Protein AF-A0A1F5H087-F1 (afdb_monomer_lite)

Organism: NCBI:txid1797720

Structure (mmCIF, N/CA/C/O backbone):
data_AF-A0A1F5H087-F1
#
_entry.id   AF-A0A1F5H087-F1
#
loop_
_atom_site.group_PDB
_atom_site.id
_atom_site.type_symbol
_atom_site.label_atom_id
_atom_site.label_alt_id
_atom_site.label_comp_id
_atom_site.label_asym_id
_atom_site.label_entity_id
_atom_site.label_seq_id
_atom_site.pdbx_PDB_ins_code
_atom_site.Cartn_x
_atom_site.Cartn_y
_atom_site.Cartn_z
_atom_site.occupancy
_atom_site.B_iso_or_equiv
_atom_site.auth_seq_id
_atom_site.auth_comp_id
_atom_site.auth_asym_id
_atom_site.auth_atom_id
_atom_site.pdbx_PDB_model_num
ATOM 1 N N . MET A 1 1 ? -16.579 41.157 29.852 1.00 35.94 1 MET A N 1
ATOM 2 C CA . MET A 1 1 ? -15.723 40.798 28.707 1.00 35.94 1 MET A CA 1
ATOM 3 C C . MET A 1 1 ? -14.687 39.829 29.229 1.00 35.94 1 MET A C 1
ATOM 5 O O . MET A 1 1 ? -13.812 40.240 29.977 1.00 35.94 1 MET A O 1
ATOM 9 N N . VAL A 1 2 ? -14.902 38.542 28.972 1.00 26.30 2 VAL A N 1
ATOM 10 C CA . VAL A 1 2 ? -13.948 37.476 29.299 1.00 26.30 2 VAL A CA 1
ATOM 11 C C . VAL A 1 2 ? -12.951 37.441 28.140 1.00 26.30 2 VAL A C 1
ATOM 13 O O . VAL A 1 2 ? -13.412 37.481 26.999 1.00 26.30 2 VAL A O 1
ATOM 16 N N . PRO A 1 3 ? -11.631 37.456 28.382 1.00 28.30 3 PRO A N 1
ATOM 17 C CA . PRO A 1 3 ? -10.673 37.369 27.294 1.00 28.30 3 PRO A CA 1
ATOM 18 C C . PRO A 1 3 ? -10.743 35.967 26.689 1.00 28.30 3 PRO A C 1
ATOM 20 O O . PRO A 1 3 ? -10.666 34.978 27.419 1.00 28.30 3 PRO A O 1
ATOM 23 N N . GLU A 1 4 ? -10.908 35.902 25.368 1.00 28.00 4 GLU A N 1
ATOM 24 C CA . GLU A 1 4 ? -10.703 34.685 24.586 1.00 28.00 4 GLU A CA 1
ATOM 25 C C . GLU A 1 4 ? -9.292 34.165 24.859 1.00 28.00 4 GLU A C 1
ATOM 27 O O . GLU A 1 4 ? -8.291 34.820 24.558 1.00 28.00 4 GLU A O 1
ATOM 32 N N . VAL A 1 5 ? -9.225 32.981 25.464 1.00 28.44 5 VAL A N 1
ATOM 33 C CA . VAL A 1 5 ? -8.019 32.164 25.459 1.00 28.44 5 VAL A CA 1
ATOM 34 C C . VAL A 1 5 ? -7.919 31.613 24.044 1.00 28.44 5 VAL A C 1
ATOM 36 O O . VAL A 1 5 ? -8.600 30.659 23.685 1.00 28.44 5 VAL A O 1
ATOM 39 N N . VAL A 1 6 ? -7.130 32.288 23.214 1.00 32.72 6 VAL A N 1
ATOM 40 C CA . VAL A 1 6 ? -6.650 31.720 21.959 1.00 32.72 6 VAL A CA 1
ATOM 41 C C . VAL A 1 6 ? -5.662 30.634 22.360 1.00 32.72 6 VAL A C 1
ATOM 43 O O . VAL A 1 6 ? -4.565 30.947 22.829 1.00 32.72 6 VAL A O 1
ATOM 46 N N . ASP A 1 7 ? -6.078 29.374 22.246 1.00 29.20 7 ASP A N 1
ATOM 47 C CA . ASP A 1 7 ? -5.160 28.250 22.391 1.00 29.20 7 ASP A CA 1
ATOM 48 C C . ASP A 1 7 ? -3.995 28.447 21.411 1.00 29.20 7 ASP A C 1
ATOM 50 O O . ASP A 1 7 ? -4.217 28.762 20.234 1.00 29.20 7 ASP A O 1
ATOM 54 N N . PRO A 1 8 ? -2.738 28.322 21.868 1.00 32.97 8 PRO A N 1
ATOM 55 C CA . PRO A 1 8 ? -1.607 28.406 20.971 1.00 32.97 8 PRO A CA 1
ATOM 56 C C . PRO A 1 8 ? -1.729 27.266 19.963 1.00 32.97 8 PRO A C 1
ATOM 58 O O . PRO A 1 8 ? -1.779 26.098 20.341 1.00 32.97 8 PRO A O 1
ATOM 61 N N . VAL A 1 9 ? -1.766 27.617 18.676 1.00 35.66 9 VAL A N 1
ATOM 62 C CA . VAL A 1 9 ? -1.575 26.675 17.573 1.00 35.66 9 VAL A CA 1
ATOM 63 C C . VAL A 1 9 ? -0.254 25.959 17.838 1.00 35.66 9 VAL A C 1
ATOM 65 O O . VAL A 1 9 ? 0.823 26.526 17.640 1.00 35.66 9 VAL A O 1
ATOM 68 N N . ILE A 1 10 ? -0.338 24.733 18.351 1.00 35.44 10 ILE A N 1
ATOM 69 C CA . ILE A 1 10 ? 0.794 23.823 18.434 1.00 35.44 10 ILE A CA 1
ATOM 70 C C . ILE A 1 10 ? 1.210 23.607 16.981 1.00 35.44 10 ILE A C 1
ATOM 72 O O . ILE A 1 10 ? 0.486 22.981 16.210 1.00 35.44 10 ILE A O 1
ATOM 76 N N . GLN A 1 11 ? 2.340 24.190 16.575 1.00 39.44 11 GLN A N 1
ATOM 77 C CA . GLN A 1 11 ? 3.003 23.786 15.341 1.00 39.44 11 GLN A CA 1
ATOM 78 C C . GLN A 1 11 ? 3.304 22.297 15.499 1.00 39.44 11 GLN A C 1
ATOM 80 O O . GLN A 1 11 ? 4.134 21.934 16.332 1.00 39.44 11 GLN A O 1
ATOM 85 N N . SER A 1 12 ? 2.561 21.446 14.787 1.00 45.16 12 SER A N 1
ATOM 86 C CA . SER A 1 12 ? 2.699 20.000 14.919 1.00 45.16 12 SER A CA 1
ATOM 87 C C . SER A 1 12 ? 4.139 19.594 14.603 1.00 45.16 12 SER A C 1
ATOM 89 O O . SER A 1 12 ? 4.769 20.126 13.688 1.00 45.16 12 SER A O 1
ATOM 91 N N . GLU A 1 13 ? 4.689 18.657 15.375 1.00 52.94 13 GLU A N 1
ATOM 92 C CA . GLU A 1 13 ? 6.013 18.077 15.113 1.00 52.94 13 GLU A CA 1
ATOM 93 C C . GLU A 1 13 ? 6.001 17.107 13.911 1.00 52.94 13 GLU A C 1
ATOM 95 O O . GLU A 1 13 ? 7.051 16.576 13.539 1.00 52.94 13 GLU A O 1
ATOM 100 N N . SER A 1 14 ? 4.842 16.944 13.250 1.00 53.81 14 SER A N 1
ATOM 101 C CA . SER A 1 14 ? 4.629 16.130 12.041 1.00 53.81 14 SER A CA 1
ATOM 102 C C . SER A 1 14 ? 5.717 16.300 10.965 1.00 53.81 14 SER A C 1
ATOM 104 O O . SER A 1 14 ? 6.211 15.278 10.480 1.00 53.81 14 SER A O 1
ATOM 106 N N . PRO A 1 15 ? 6.225 17.522 10.669 1.00 59.12 15 PRO A N 1
ATOM 107 C CA . PRO A 1 15 ? 7.254 17.707 9.648 1.00 59.12 15 PRO A CA 1
ATOM 108 C C . PRO A 1 15 ? 8.552 16.935 9.889 1.00 59.12 15 PRO A C 1
ATOM 110 O O . PRO A 1 15 ? 9.332 16.680 8.969 1.00 59.12 15 PRO A O 1
ATOM 113 N N . LYS A 1 16 ? 8.841 16.589 11.148 1.00 77.44 16 LYS A N 1
ATOM 114 C CA . LYS A 1 16 ? 10.058 15.855 11.498 1.00 77.44 16 LYS A CA 1
ATOM 115 C C . LYS A 1 16 ? 9.868 14.355 11.339 1.00 77.44 16 LYS A C 1
ATOM 117 O O . LYS A 1 16 ? 10.776 13.701 10.830 1.00 77.44 16 LYS A O 1
ATOM 122 N N . ILE A 1 17 ? 8.708 13.817 11.720 1.00 80.94 17 ILE A N 1
ATOM 123 C CA . ILE A 1 17 ? 8.505 12.367 11.751 1.00 80.94 17 ILE A CA 1
ATOM 124 C C . ILE A 1 17 ? 8.370 11.761 10.354 1.00 80.94 17 ILE A C 1
ATOM 126 O O . ILE A 1 17 ? 8.948 10.708 10.097 1.00 80.94 17 ILE A O 1
ATOM 130 N N . VAL A 1 18 ? 7.706 12.443 9.413 1.00 83.69 18 VAL A N 1
ATOM 131 C CA . VAL A 1 18 ? 7.618 11.973 8.018 1.00 83.69 18 VAL A CA 1
ATOM 132 C C . VAL A 1 18 ? 8.997 11.957 7.377 1.00 83.69 18 VAL A C 1
ATOM 134 O O . VAL A 1 18 ? 9.379 10.962 6.764 1.00 83.69 18 VAL A O 1
ATOM 137 N N . GLN A 1 19 ? 9.784 13.022 7.551 1.00 86.00 19 GLN A N 1
ATOM 138 C CA . GLN A 1 19 ? 11.149 13.075 7.026 1.00 86.00 19 GLN A CA 1
ATOM 139 C C . GLN A 1 19 ? 12.053 12.025 7.679 1.00 86.00 19 GLN A C 1
ATOM 141 O O . GLN A 1 19 ? 12.875 11.415 6.992 1.00 86.00 19 GLN A O 1
ATOM 146 N N . GLU A 1 20 ? 11.895 11.775 8.979 1.00 87.50 20 GLU A N 1
ATOM 147 C CA . GLU A 1 20 ? 12.627 10.727 9.686 1.00 87.50 20 GLU A CA 1
ATOM 148 C C . GLU A 1 20 ? 12.242 9.328 9.194 1.00 87.50 20 GLU A C 1
ATOM 150 O O . GLU A 1 20 ? 13.120 8.504 8.950 1.00 87.50 20 GLU A O 1
ATOM 155 N N . ILE A 1 21 ? 10.956 9.047 8.987 1.00 87.94 21 ILE A N 1
ATOM 156 C CA . ILE A 1 21 ? 10.502 7.779 8.411 1.00 87.94 21 ILE A CA 1
ATOM 157 C C . ILE A 1 21 ? 11.042 7.643 6.986 1.00 87.94 21 ILE A C 1
ATOM 159 O O . ILE A 1 21 ? 11.666 6.632 6.664 1.00 87.94 21 ILE A O 1
ATOM 163 N N . TYR A 1 22 ? 10.869 8.674 6.154 1.00 86.06 22 TYR A N 1
ATOM 164 C CA . TYR A 1 22 ? 11.223 8.678 4.734 1.00 86.06 22 TYR A CA 1
ATOM 165 C C . TYR A 1 22 ? 12.736 8.591 4.479 1.00 86.06 22 TYR A C 1
ATOM 167 O O . TYR A 1 22 ? 13.156 7.948 3.519 1.00 86.06 22 TYR A O 1
ATOM 175 N N . ARG A 1 23 ? 13.576 9.211 5.322 1.00 85.19 23 ARG A N 1
ATOM 176 C CA . ARG A 1 23 ? 15.039 9.295 5.111 1.00 85.19 23 ARG A CA 1
ATOM 177 C C . ARG A 1 23 ? 15.873 8.557 6.148 1.00 85.19 23 ARG A C 1
ATOM 179 O O . ARG A 1 23 ? 17.035 8.263 5.883 1.00 85.19 23 ARG A O 1
ATOM 186 N N . GLY A 1 24 ? 15.318 8.286 7.321 1.00 84.88 24 GLY A N 1
ATOM 187 C CA . GLY A 1 24 ? 16.049 7.712 8.441 1.00 84.88 24 GLY A CA 1
ATOM 188 C C . GLY A 1 24 ? 16.495 6.277 8.184 1.00 84.88 24 GLY A C 1
ATOM 189 O O . GLY A 1 24 ? 15.897 5.533 7.401 1.00 84.88 24 GLY A O 1
ATOM 190 N N . SER A 1 25 ? 17.565 5.897 8.871 1.00 86.81 25 SER A N 1
ATOM 191 C CA . SER A 1 25 ? 18.042 4.522 8.981 1.00 86.81 25 SER A CA 1
ATOM 192 C C . SER A 1 25 ? 17.688 3.957 10.353 1.00 86.81 25 SER A C 1
ATOM 194 O O . SER A 1 25 ? 17.514 4.711 11.309 1.00 86.81 25 SER A O 1
ATOM 196 N N . LEU A 1 26 ? 17.636 2.631 10.461 1.00 89.50 26 LEU A N 1
ATOM 197 C CA . LEU A 1 26 ? 17.569 1.965 11.758 1.00 89.50 26 LEU A CA 1
ATOM 198 C C . LEU A 1 26 ? 18.881 2.166 12.519 1.00 89.50 26 LEU A C 1
ATOM 200 O O . LEU A 1 26 ? 19.968 2.030 11.954 1.00 89.50 26 LEU A O 1
ATOM 204 N N . SER A 1 27 ? 18.771 2.432 13.810 1.00 92.00 27 SER A N 1
ATOM 205 C CA . SER A 1 27 ? 19.840 2.235 14.780 1.00 92.00 27 SER A CA 1
ATOM 206 C C . SER A 1 27 ? 20.126 0.742 14.988 1.00 92.00 27 SER A C 1
ATOM 208 O O . SER A 1 27 ? 19.384 -0.146 14.548 1.00 92.00 27 SER A O 1
ATOM 210 N N . GLU A 1 28 ? 21.227 0.446 15.674 1.00 92.56 28 GLU A N 1
ATOM 211 C CA . GLU A 1 28 ? 21.622 -0.927 15.998 1.00 92.56 28 GLU A CA 1
ATOM 212 C C . GLU A 1 28 ? 20.599 -1.620 16.912 1.00 92.56 28 GLU A C 1
ATOM 214 O O . GLU A 1 28 ? 20.210 -2.758 16.653 1.00 92.56 28 GLU A O 1
ATOM 219 N N . SER A 1 29 ? 20.088 -0.917 17.929 1.00 94.12 29 SER A N 1
ATOM 220 C CA . SER A 1 29 ? 19.074 -1.455 18.843 1.00 94.12 29 SER A CA 1
ATOM 221 C C . SER A 1 29 ? 17.736 -1.711 18.145 1.00 94.12 29 SER A C 1
ATOM 223 O O . SER A 1 29 ? 17.105 -2.740 18.385 1.00 94.12 29 SER A O 1
ATOM 225 N N . GLU A 1 30 ? 17.316 -0.822 17.239 1.00 94.00 30 GLU A N 1
ATOM 226 C CA . GLU A 1 30 ? 16.133 -1.040 16.398 1.00 94.00 30 GLU A CA 1
ATOM 227 C C . GLU A 1 30 ? 16.318 -2.259 15.488 1.00 94.00 30 GLU A C 1
ATOM 229 O O . GLU A 1 30 ? 15.430 -3.107 15.405 1.00 94.00 30 GLU A O 1
ATOM 234 N N . SER A 1 31 ? 17.489 -2.394 14.859 1.00 92.94 31 SER A N 1
ATOM 235 C CA . SER A 1 31 ? 17.812 -3.540 14.001 1.00 92.94 31 SER A CA 1
ATOM 236 C C . SER A 1 31 ? 17.766 -4.860 14.775 1.00 92.94 31 SER A C 1
ATOM 238 O O . SER A 1 31 ? 17.198 -5.841 14.295 1.00 92.94 31 SER A O 1
ATOM 240 N N . GLN A 1 32 ? 18.302 -4.881 15.997 1.00 94.69 32 GLN A N 1
ATOM 241 C CA . GLN A 1 32 ? 18.272 -6.055 16.868 1.00 94.69 32 GLN A CA 1
ATOM 242 C C . GLN A 1 32 ? 16.837 -6.443 17.256 1.00 94.69 32 GLN A C 1
ATOM 244 O O . GLN A 1 32 ? 16.460 -7.610 17.146 1.00 94.69 32 GLN A O 1
ATOM 249 N N . ARG A 1 33 ? 15.996 -5.466 17.613 1.00 94.75 33 ARG A N 1
ATOM 250 C CA . ARG A 1 33 ? 14.578 -5.705 17.924 1.00 94.75 33 ARG A CA 1
ATOM 251 C C . ARG A 1 33 ? 13.809 -6.287 16.734 1.00 94.75 33 ARG A C 1
ATOM 253 O O . ARG A 1 33 ? 12.977 -7.176 16.904 1.00 94.75 33 ARG A O 1
ATOM 260 N N . ILE A 1 34 ? 14.083 -5.804 15.523 1.00 94.75 34 ILE A N 1
ATOM 261 C CA . ILE A 1 34 ? 13.494 -6.345 14.291 1.00 94.75 34 ILE A CA 1
ATOM 262 C C . ILE A 1 34 ? 13.908 -7.807 14.079 1.00 94.75 34 ILE A C 1
ATOM 264 O O . ILE A 1 34 ? 13.069 -8.635 13.722 1.00 94.75 34 ILE A O 1
ATOM 268 N N . LEU A 1 35 ? 15.178 -8.146 14.316 1.00 94.06 35 LEU A N 1
ATOM 269 C CA . LEU A 1 35 ? 15.662 -9.527 14.219 1.00 94.06 35 LEU A CA 1
ATOM 270 C C . LEU A 1 35 ? 14.991 -10.446 15.248 1.00 94.06 35 LEU A C 1
ATOM 272 O O . LEU A 1 35 ? 14.616 -11.569 14.914 1.00 94.06 35 LEU A O 1
ATOM 276 N N . GLU A 1 36 ? 14.780 -9.970 16.473 1.00 95.38 36 GLU A N 1
ATOM 277 C CA . GLU A 1 36 ? 14.057 -10.714 17.510 1.00 95.38 36 GLU A CA 1
ATOM 278 C C . GLU A 1 36 ? 12.609 -11.003 17.103 1.00 95.38 36 GLU A C 1
ATOM 280 O O . GLU A 1 36 ? 12.159 -12.144 17.213 1.00 95.38 36 GLU A O 1
ATOM 285 N N . LEU A 1 37 ? 11.902 -10.010 16.550 1.00 95.88 37 LEU A N 1
ATOM 286 C CA . LEU A 1 37 ? 10.549 -10.206 16.023 1.00 95.88 37 LEU A CA 1
ATOM 287 C C . LEU A 1 37 ? 10.533 -11.205 14.859 1.00 95.88 37 LEU A C 1
ATOM 289 O O . LEU A 1 37 ? 9.688 -12.098 14.837 1.00 95.88 37 LEU A O 1
ATOM 293 N N . ARG A 1 38 ? 11.488 -11.112 13.924 1.00 94.62 38 ARG A N 1
ATOM 294 C CA . ARG A 1 38 ? 11.628 -12.075 12.815 1.00 94.62 38 ARG A CA 1
ATOM 295 C C . ARG A 1 38 ? 11.791 -13.504 13.327 1.00 94.62 38 ARG A C 1
ATOM 297 O O . ARG A 1 38 ? 11.092 -14.401 12.863 1.00 94.62 38 ARG A O 1
ATOM 304 N N . ASN A 1 39 ? 12.664 -13.707 14.312 1.00 94.31 39 ASN A N 1
ATOM 305 C CA . ASN A 1 39 ? 12.892 -15.019 14.917 1.00 94.31 39 ASN A CA 1
ATOM 306 C C . ASN A 1 39 ? 11.642 -15.537 15.642 1.00 94.31 39 ASN A C 1
ATOM 308 O O . ASN A 1 39 ? 11.282 -16.705 15.488 1.00 94.31 39 ASN A O 1
ATOM 312 N N . TYR A 1 40 ? 10.948 -14.667 16.380 1.00 95.88 40 TYR A N 1
ATOM 313 C CA . TYR A 1 40 ? 9.697 -15.010 17.052 1.00 95.88 40 TYR A CA 1
ATOM 314 C C . TYR A 1 40 ? 8.623 -15.470 16.055 1.00 95.88 40 TYR A C 1
ATOM 316 O O . TYR A 1 40 ? 8.075 -16.561 16.217 1.00 95.88 40 TYR A O 1
ATOM 324 N N . TYR A 1 41 ? 8.366 -14.704 14.989 1.00 94.69 41 TYR A N 1
ATOM 325 C CA . TYR A 1 41 ? 7.343 -15.048 13.991 1.00 94.69 41 TYR A CA 1
ATOM 326 C C . TYR A 1 41 ? 7.742 -16.194 13.052 1.00 94.69 41 TYR A C 1
ATOM 328 O O . TYR A 1 41 ? 6.865 -16.815 12.460 1.00 94.69 41 TYR A O 1
ATOM 336 N N . ALA A 1 42 ? 9.030 -16.516 12.918 1.00 90.25 42 ALA A N 1
ATOM 337 C CA . ALA A 1 42 ? 9.464 -17.738 12.238 1.00 90.25 42 ALA A CA 1
ATOM 338 C C . ALA A 1 42 ? 9.215 -19.002 13.093 1.00 90.25 42 ALA A C 1
ATOM 340 O O . ALA A 1 42 ? 8.961 -20.088 12.553 1.00 90.25 42 ALA A O 1
ATOM 341 N N . GLY A 1 43 ? 9.285 -18.853 14.420 1.00 90.69 43 GLY A N 1
ATOM 342 C CA . GLY A 1 43 ? 9.125 -19.912 15.413 1.00 90.69 43 GLY A CA 1
ATOM 343 C C . GLY A 1 43 ? 7.724 -19.976 16.026 1.00 90.69 43 GLY A C 1
ATOM 344 O O . GLY A 1 43 ? 6.731 -20.204 15.335 1.00 90.69 43 GLY A O 1
ATOM 345 N N . GLU A 1 44 ? 7.655 -19.837 17.352 1.00 92.38 44 GLU A N 1
ATOM 346 C CA . GLU A 1 44 ? 6.419 -19.998 18.133 1.00 92.38 44 GLU A CA 1
ATOM 347 C C . GLU A 1 44 ? 5.349 -18.940 17.819 1.00 92.38 44 GLU A C 1
ATOM 349 O O . GLU A 1 44 ? 4.151 -19.234 17.883 1.00 92.38 44 GLU A O 1
ATOM 354 N N . GLY A 1 45 ? 5.771 -17.734 17.427 1.00 93.69 45 GLY A N 1
ATOM 355 C CA . GLY A 1 45 ? 4.885 -16.613 17.145 1.00 93.69 45 GLY A CA 1
ATOM 356 C C . GLY A 1 45 ? 3.896 -16.908 16.025 1.00 93.69 45 GLY A C 1
ATOM 357 O O . GLY A 1 45 ? 2.742 -16.513 16.129 1.00 93.69 45 GLY A O 1
ATOM 358 N N . ASP A 1 46 ? 4.301 -17.683 15.018 1.00 92.75 46 ASP A N 1
ATOM 359 C CA . ASP A 1 46 ? 3.454 -18.113 13.897 1.00 92.75 46 ASP A CA 1
ATOM 360 C C . ASP A 1 46 ? 2.144 -18.778 14.372 1.00 92.75 46 ASP A C 1
ATOM 362 O O . ASP A 1 46 ? 1.047 -18.442 13.923 1.00 92.75 46 ASP A O 1
ATOM 366 N N . ILE A 1 47 ? 2.245 -19.690 15.349 1.00 93.31 47 ILE A N 1
ATOM 367 C CA . ILE A 1 47 ? 1.096 -20.424 15.904 1.00 93.31 47 ILE A CA 1
ATOM 368 C C . ILE A 1 47 ? 0.310 -19.554 16.887 1.00 93.31 47 ILE A C 1
ATOM 370 O O . ILE A 1 47 ? -0.923 -19.616 16.913 1.00 93.31 47 ILE A O 1
ATOM 374 N N . VAL A 1 48 ? 1.007 -18.765 17.712 1.00 95.75 48 VAL A N 1
ATOM 375 C CA . VAL A 1 48 ? 0.373 -17.865 18.687 1.00 95.75 48 VAL A CA 1
ATOM 376 C C . VAL A 1 48 ? -0.522 -16.859 17.969 1.00 95.75 48 VAL A C 1
ATOM 378 O O . VAL A 1 48 ? -1.690 -16.726 18.334 1.00 95.75 48 VAL A O 1
ATOM 381 N N . VAL A 1 49 ? -0.002 -16.222 16.918 1.00 96.56 49 VAL A N 1
ATOM 382 C CA . VAL A 1 49 ? -0.745 -15.268 16.090 1.00 96.56 49 VAL A CA 1
ATOM 383 C C . VAL A 1 49 ? -1.931 -15.943 15.419 1.00 96.56 49 VAL A C 1
ATOM 385 O O . VAL A 1 49 ? -3.048 -15.447 15.536 1.00 96.56 49 VAL A O 1
ATOM 388 N N . TYR A 1 50 ? -1.733 -17.110 14.800 1.00 95.44 50 TYR A N 1
ATOM 389 C CA . TYR A 1 50 ? -2.831 -17.834 14.161 1.00 95.44 50 TYR A CA 1
ATOM 390 C C . TYR A 1 50 ? -3.983 -18.074 15.147 1.00 95.44 50 TYR A C 1
ATOM 392 O O . TYR A 1 50 ? -5.138 -17.775 14.848 1.00 95.44 50 TYR A O 1
ATOM 400 N N . ASN A 1 51 ? -3.679 -18.593 16.341 1.00 96.00 51 ASN A N 1
ATOM 401 C CA . ASN A 1 51 ? -4.694 -18.896 17.350 1.00 96.00 51 ASN A CA 1
ATOM 402 C C . ASN A 1 51 ? -5.386 -17.624 17.869 1.00 96.00 51 ASN A C 1
ATOM 404 O O . ASN A 1 51 ? -6.598 -17.636 18.094 1.00 96.00 51 ASN A O 1
ATOM 408 N N . ASP A 1 52 ? -4.639 -16.534 18.044 1.00 96.75 52 ASP A N 1
ATOM 409 C CA . ASP A 1 52 ? -5.189 -15.242 18.452 1.00 96.75 52 ASP A CA 1
ATOM 410 C C . ASP A 1 52 ? -6.153 -14.671 17.403 1.00 96.75 52 ASP A C 1
ATOM 412 O O . ASP A 1 52 ? -7.256 -14.252 17.750 1.00 96.75 52 ASP A O 1
ATOM 416 N N . ILE A 1 53 ? -5.805 -14.755 16.118 1.00 96.44 53 ILE A N 1
ATOM 417 C CA . ILE A 1 53 ? -6.684 -14.352 15.015 1.00 96.44 53 ILE A CA 1
ATOM 418 C C . ILE A 1 53 ? -7.948 -15.211 14.967 1.00 96.44 53 ILE A C 1
ATOM 420 O O . ILE A 1 53 ? -9.043 -14.675 14.801 1.00 96.44 53 ILE A O 1
ATOM 424 N N . GLN A 1 54 ? -7.846 -16.530 15.166 1.00 96.00 54 GLN A N 1
ATOM 425 C CA . GLN A 1 54 ? -9.040 -17.383 15.232 1.00 96.00 54 GLN A CA 1
ATOM 426 C C . GLN A 1 54 ? -9.975 -16.968 16.375 1.00 96.00 54 GLN A C 1
ATOM 428 O O . GLN A 1 54 ? -11.188 -16.899 16.177 1.00 96.00 54 GLN A O 1
ATOM 433 N N . ARG A 1 55 ? -9.425 -16.638 17.549 1.00 96.94 55 ARG A N 1
ATOM 434 C CA . ARG A 1 55 ? -10.210 -16.119 18.678 1.00 96.94 55 ARG A CA 1
ATOM 435 C C . ARG A 1 55 ? -10.842 -14.769 18.347 1.00 96.94 55 ARG A C 1
ATOM 437 O O . ARG A 1 55 ? -12.033 -14.591 18.581 1.00 96.94 55 ARG A O 1
ATOM 444 N N . LEU A 1 56 ? -10.078 -13.846 17.765 1.00 96.94 56 LEU A N 1
ATOM 445 C CA . LEU A 1 56 ? -10.570 -12.521 17.389 1.00 96.94 56 LEU A CA 1
ATOM 446 C C . LEU A 1 56 ? -11.729 -12.612 16.389 1.00 96.94 56 LEU A C 1
ATOM 448 O O . LEU A 1 56 ? -12.726 -11.911 16.525 1.00 96.94 56 LEU A O 1
ATOM 452 N N . ARG A 1 57 ? -11.643 -13.532 15.423 1.00 95.69 57 ARG A N 1
ATOM 453 C CA . ARG A 1 57 ? -12.722 -13.807 14.466 1.00 95.69 57 ARG A CA 1
ATOM 454 C C . ARG A 1 57 ? -13.976 -14.373 15.127 1.00 95.69 57 ARG A C 1
ATOM 456 O O . ARG A 1 57 ? -15.074 -14.064 14.682 1.00 95.69 57 ARG A O 1
ATOM 463 N N . GLN A 1 58 ? -13.834 -15.193 16.165 1.00 95.75 58 GLN A N 1
ATOM 464 C CA . GLN A 1 58 ? -14.981 -15.716 16.914 1.00 95.75 58 GLN A CA 1
ATOM 465 C C . GLN A 1 58 ? -15.646 -14.637 17.776 1.00 95.75 58 GLN A C 1
ATOM 467 O O . GLN A 1 58 ? -16.867 -14.626 17.894 1.00 95.75 58 GLN A O 1
ATOM 472 N N . GLU A 1 59 ? -14.851 -13.744 18.370 1.00 96.50 59 GLU A N 1
ATOM 473 C CA . GLU A 1 59 ? -15.336 -12.693 19.270 1.00 96.50 59 GLU A CA 1
ATOM 474 C C . GLU A 1 59 ? -15.929 -11.496 18.513 1.00 96.50 59 GLU A C 1
ATOM 476 O O . GLU A 1 59 ? -17.025 -11.048 18.831 1.00 96.50 59 GLU A O 1
ATOM 481 N N . VAL A 1 60 ? -15.213 -10.988 17.507 1.00 97.31 60 VAL A N 1
ATOM 482 C CA . VAL A 1 60 ? -15.507 -9.713 16.822 1.00 97.31 60 VAL A CA 1
ATOM 483 C C . VAL A 1 60 ? -15.933 -9.930 15.366 1.00 97.31 60 VAL A C 1
ATOM 485 O O . VAL A 1 60 ? -16.575 -9.080 14.758 1.00 97.31 60 VAL A O 1
ATOM 488 N N . GLY A 1 61 ? -15.603 -11.086 14.785 1.00 94.06 61 GLY A N 1
ATOM 489 C CA . GLY A 1 61 ? -15.847 -11.390 13.373 1.00 94.06 61 GLY A CA 1
ATOM 490 C C . GLY A 1 61 ? -17.281 -11.786 13.017 1.00 94.06 61 GLY A C 1
ATOM 491 O O . GLY A 1 61 ? -17.530 -12.051 11.846 1.00 94.06 61 GLY A O 1
ATOM 492 N N . THR A 1 62 ? -18.232 -11.801 13.959 1.00 95.31 62 THR A N 1
ATOM 493 C CA . THR A 1 62 ? -19.687 -11.864 13.681 1.00 95.31 62 THR A CA 1
ATOM 494 C C . THR A 1 62 ? -20.299 -10.463 13.711 1.00 95.31 62 THR A C 1
ATOM 496 O O . THR A 1 62 ? -19.682 -9.543 14.250 1.00 95.31 62 THR A O 1
ATOM 499 N N . ILE A 1 63 ? -21.457 -10.239 13.078 1.00 96.00 63 ILE A N 1
ATOM 500 C CA . ILE A 1 63 ? -22.031 -8.884 13.017 1.00 96.00 63 ILE A CA 1
ATOM 501 C C . ILE A 1 63 ? -22.462 -8.411 14.413 1.00 96.00 63 ILE A C 1
ATOM 503 O O . ILE A 1 63 ? -22.270 -7.250 14.768 1.00 96.00 63 ILE A O 1
ATOM 507 N N . GLU A 1 64 ? -22.962 -9.323 15.248 1.00 96.44 64 GLU A N 1
ATOM 508 C CA . GLU A 1 64 ? -23.282 -9.058 16.650 1.00 96.44 64 GLU A CA 1
ATOM 509 C C . GLU A 1 64 ? -22.025 -8.778 17.475 1.00 96.44 64 GLU A C 1
ATOM 511 O O . GLU A 1 64 ? -22.019 -7.832 18.262 1.00 96.44 64 GLU A O 1
ATOM 516 N N . GLY A 1 65 ? -20.965 -9.573 17.286 1.00 97.75 65 GLY A N 1
ATOM 517 C CA . GLY A 1 65 ? -19.681 -9.374 17.957 1.00 97.75 65 GLY A CA 1
ATOM 518 C C . GLY A 1 65 ? -19.086 -8.010 17.622 1.00 97.75 65 GLY A C 1
ATOM 519 O O . GLY A 1 65 ? -18.754 -7.239 18.519 1.00 97.75 65 GLY A O 1
ATOM 520 N N . TRP A 1 66 ? -19.073 -7.663 16.334 1.00 98.00 66 TRP A N 1
ATOM 521 C CA . TRP A 1 66 ? -18.647 -6.357 15.844 1.00 98.00 66 TRP A CA 1
ATOM 522 C C . TRP A 1 66 ? -19.417 -5.209 16.507 1.00 98.00 66 TRP A C 1
ATOM 524 O O . TRP A 1 66 ? -18.803 -4.330 17.107 1.00 98.00 66 TRP A O 1
ATOM 534 N N . LYS A 1 67 ? -20.758 -5.249 16.483 1.00 97.12 67 LYS A N 1
ATOM 535 C CA . LYS A 1 67 ? -21.612 -4.217 17.100 1.00 97.12 67 LYS A CA 1
ATOM 536 C C . LYS A 1 67 ? -21.354 -4.068 18.605 1.00 97.12 67 LYS A C 1
ATOM 538 O O . LYS A 1 67 ? -21.260 -2.950 19.104 1.00 97.12 67 LYS A O 1
ATOM 543 N N . GLN A 1 68 ? -21.208 -5.180 19.331 1.00 97.75 68 GLN A N 1
ATOM 544 C CA . GLN A 1 68 ? -20.932 -5.162 20.774 1.00 97.75 68 GLN A CA 1
ATOM 545 C C . GLN A 1 68 ? -19.552 -4.586 21.105 1.00 97.75 68 GLN A C 1
ATOM 547 O O . GLN A 1 68 ? -19.410 -3.846 22.081 1.00 97.75 68 GLN A O 1
ATOM 552 N N . THR A 1 69 ? -18.532 -4.929 20.318 1.00 98.38 69 THR A N 1
ATOM 553 C CA . THR A 1 69 ? -17.183 -4.375 20.474 1.00 98.38 69 THR A CA 1
ATOM 554 C C . THR A 1 69 ? -17.164 -2.890 20.122 1.00 98.38 69 THR A C 1
ATOM 556 O O . THR A 1 69 ? -16.592 -2.109 20.881 1.00 98.38 69 THR A O 1
ATOM 559 N N . LYS A 1 70 ? -17.852 -2.484 19.046 1.00 97.44 70 LYS A N 1
ATOM 560 C CA . LYS A 1 70 ? -17.952 -1.085 18.608 1.00 97.44 70 LYS A CA 1
ATOM 561 C C . LYS A 1 70 ? -18.554 -0.179 19.678 1.00 97.44 70 LYS A C 1
ATOM 563 O O . LYS A 1 70 ? -18.021 0.895 19.934 1.00 97.44 70 LYS A O 1
ATOM 568 N N . GLU A 1 71 ? -19.605 -0.634 20.358 1.00 96.31 71 GLU A N 1
ATOM 569 C CA . GLU A 1 71 ? -20.237 0.131 21.440 1.00 96.31 71 GLU A CA 1
ATOM 570 C C . GLU A 1 71 ? -19.241 0.486 22.554 1.00 96.31 71 GLU A C 1
ATOM 572 O O . GLU A 1 71 ? -19.157 1.629 22.990 1.00 96.31 71 GLU A O 1
ATOM 577 N N . LYS A 1 72 ? -18.421 -0.483 22.976 1.00 98.00 72 LYS A N 1
ATOM 578 C CA . LYS A 1 72 ? -17.379 -0.255 23.989 1.00 98.00 72 LYS A CA 1
ATOM 579 C C . LYS A 1 72 ? -16.236 0.599 23.444 1.00 98.00 72 LYS A C 1
ATOM 581 O O . LYS A 1 72 ? -15.721 1.462 24.149 1.00 98.00 72 LYS A O 1
ATOM 586 N N . ALA A 1 73 ? -15.852 0.363 22.191 1.00 98.19 73 ALA A N 1
ATOM 587 C CA . ALA A 1 73 ? -14.820 1.127 21.505 1.00 98.19 73 ALA A CA 1
ATOM 588 C C . ALA A 1 73 ? -15.194 2.610 21.362 1.00 98.19 73 ALA A C 1
ATOM 590 O O . ALA A 1 73 ? -14.302 3.452 21.373 1.00 98.19 73 ALA A O 1
ATOM 591 N N . ARG A 1 74 ? -16.487 2.953 21.296 1.00 97.38 74 ARG A N 1
ATOM 592 C CA . ARG A 1 74 ? -16.945 4.348 21.256 1.00 97.38 74 ARG A CA 1
ATOM 593 C C . ARG A 1 74 ? -16.581 5.119 22.523 1.00 97.38 74 ARG A C 1
ATOM 595 O O . ARG A 1 74 ? -16.110 6.248 22.433 1.00 97.38 74 ARG A O 1
ATOM 602 N N . GLU A 1 75 ? -16.721 4.501 23.694 1.00 97.12 75 GLU A N 1
ATOM 603 C CA . GLU A 1 75 ? -16.290 5.116 24.957 1.00 97.12 75 GLU A CA 1
ATOM 604 C C . GLU A 1 75 ? -14.766 5.243 25.042 1.00 97.12 75 GLU A C 1
ATOM 606 O O . GLU A 1 75 ? -14.241 6.260 25.497 1.00 97.12 75 GLU A O 1
ATOM 611 N N . GLU A 1 76 ? -14.040 4.236 24.553 1.00 97.94 76 GLU A N 1
ATOM 612 C CA . GLU A 1 76 ? -12.578 4.288 24.466 1.00 97.94 76 GLU A CA 1
ATOM 613 C C . GLU A 1 76 ? -12.110 5.404 23.523 1.00 97.94 76 GLU A C 1
ATOM 615 O O . GLU A 1 76 ? -11.146 6.104 23.832 1.00 97.94 76 GLU A O 1
ATOM 620 N N . LEU A 1 77 ? -12.814 5.601 22.405 1.00 97.81 77 LEU A N 1
ATOM 621 C CA . LEU A 1 77 ? -12.487 6.584 21.378 1.00 97.81 77 LEU A CA 1
ATOM 622 C C . LEU A 1 77 ? -12.480 8.002 21.938 1.00 97.81 77 LEU A C 1
ATOM 624 O O . LEU A 1 77 ? -11.546 8.746 21.664 1.00 97.81 77 LEU A O 1
ATOM 628 N N . LYS A 1 78 ? -13.442 8.361 22.791 1.00 96.31 78 LYS A N 1
ATOM 629 C CA . LYS A 1 78 ? -13.512 9.686 23.443 1.00 96.31 78 LYS A CA 1
ATOM 630 C C . LYS A 1 78 ? -12.223 10.046 24.192 1.00 96.31 78 LYS A C 1
ATOM 632 O O . LYS A 1 78 ? -11.817 11.213 24.213 1.00 96.31 78 LYS A O 1
ATOM 637 N N . GLN A 1 79 ? -11.566 9.029 24.754 1.00 96.19 79 GLN A N 1
ATOM 638 C CA . GLN A 1 79 ? -10.339 9.137 25.547 1.00 96.19 79 GLN A CA 1
ATOM 639 C C . GLN A 1 79 ? -9.054 9.051 24.710 1.00 96.19 79 GLN A C 1
ATOM 641 O O . GLN A 1 79 ? -7.962 9.233 25.253 1.00 96.19 79 GLN A O 1
ATOM 646 N N . VAL A 1 80 ? -9.153 8.781 23.404 1.00 96.94 80 VAL A N 1
ATOM 647 C CA . VAL A 1 80 ? -7.988 8.740 22.516 1.00 96.94 80 VAL A CA 1
ATOM 648 C C . VAL A 1 80 ? -7.354 10.139 22.447 1.00 96.94 80 VAL A C 1
ATOM 650 O O . VAL A 1 80 ? -8.063 11.127 22.233 1.00 96.94 80 VAL A O 1
ATOM 653 N N . PRO A 1 81 ? -6.027 10.268 22.634 1.00 95.19 81 PRO A N 1
ATOM 654 C CA . PRO A 1 81 ? -5.340 11.547 22.474 1.00 95.19 81 PRO A CA 1
ATOM 655 C C . PRO A 1 81 ? -5.517 12.119 21.059 1.00 95.19 81 PRO A C 1
ATOM 657 O O . PRO A 1 81 ? -5.580 11.365 20.095 1.00 95.19 81 PRO A O 1
ATOM 660 N N . GLY A 1 82 ? -5.566 13.448 20.911 1.00 93.25 82 GLY A N 1
ATOM 661 C CA . GLY A 1 82 ? -5.634 14.069 19.577 1.00 93.25 82 GLY A CA 1
ATOM 662 C C . GLY A 1 82 ? -4.416 13.724 18.710 1.00 93.25 82 GLY A C 1
ATOM 663 O O . GLY A 1 82 ? -4.570 13.318 17.566 1.00 93.25 82 GLY A O 1
ATOM 664 N N . ASP A 1 83 ? -3.230 13.745 19.321 1.00 94.12 83 ASP A N 1
ATOM 665 C CA . ASP A 1 83 ? -1.915 13.424 18.742 1.00 94.12 83 ASP A CA 1
ATOM 666 C C . ASP A 1 83 ? -1.627 11.910 18.647 1.00 94.12 83 ASP A C 1
ATOM 668 O O . ASP A 1 83 ? -0.483 11.453 18.735 1.00 94.12 83 ASP A O 1
ATOM 672 N N . ILE A 1 84 ? -2.674 11.086 18.559 1.00 96.12 84 ILE A N 1
ATOM 673 C CA . ILE A 1 84 ? -2.530 9.628 18.545 1.00 96.12 84 ILE A CA 1
ATOM 674 C C . ILE A 1 84 ? -1.753 9.132 17.323 1.00 96.12 84 ILE A C 1
ATOM 676 O O . ILE A 1 84 ? -1.015 8.152 17.436 1.00 96.12 84 ILE A O 1
ATOM 680 N N . LEU A 1 85 ? -1.893 9.794 16.172 1.00 94.75 85 LEU A N 1
ATOM 681 C CA . LEU A 1 85 ? -1.224 9.383 14.940 1.00 94.75 85 LEU A CA 1
ATOM 682 C C . LEU A 1 85 ? 0.287 9.551 15.060 1.00 94.75 85 LEU A C 1
ATOM 684 O O . LEU A 1 85 ? 1.023 8.622 14.739 1.00 94.75 85 LEU A O 1
ATOM 688 N N . GLU A 1 86 ? 0.754 10.670 15.604 1.00 93.44 86 GLU A N 1
ATOM 689 C CA . GLU A 1 86 ? 2.167 10.919 15.873 1.00 93.44 86 GLU A CA 1
ATOM 690 C C . GLU A 1 86 ? 2.720 9.883 16.853 1.00 93.44 86 GLU A C 1
ATOM 692 O O . GLU A 1 86 ? 3.719 9.229 16.560 1.00 93.44 86 GLU A O 1
ATOM 697 N N . LYS A 1 87 ? 2.014 9.629 17.961 1.00 95.31 87 LYS A N 1
ATOM 698 C CA . LYS A 1 87 ? 2.415 8.614 18.951 1.00 95.31 87 LYS A CA 1
ATOM 699 C C . LYS A 1 87 ? 2.514 7.211 18.360 1.00 95.31 87 LYS A C 1
ATOM 701 O O . LYS A 1 87 ? 3.402 6.442 18.738 1.00 95.31 87 LYS A O 1
ATOM 706 N N . LEU A 1 88 ? 1.598 6.843 17.464 1.00 96.19 88 LEU A N 1
ATOM 707 C CA . LEU A 1 88 ? 1.674 5.569 16.756 1.00 96.19 88 LEU A CA 1
ATOM 708 C C . LEU A 1 88 ? 2.865 5.581 15.791 1.00 96.19 88 LEU A C 1
ATOM 710 O O . LEU A 1 88 ? 3.716 4.699 15.884 1.00 96.19 88 LEU A O 1
ATOM 714 N N . LEU A 1 89 ? 2.993 6.588 14.926 1.00 95.38 89 LEU A N 1
ATOM 715 C CA . LEU A 1 89 ? 4.112 6.715 13.988 1.00 95.38 89 LEU A CA 1
ATOM 716 C C . LEU A 1 89 ? 5.474 6.627 14.687 1.00 95.38 89 LEU A C 1
ATOM 718 O O . LEU A 1 89 ? 6.345 5.911 14.200 1.00 95.38 89 LEU A O 1
ATOM 722 N N . GLU A 1 90 ? 5.646 7.249 15.854 1.00 93.75 90 GLU A N 1
ATOM 723 C CA . GLU A 1 90 ? 6.879 7.160 16.647 1.00 93.75 90 GLU A CA 1
ATOM 724 C C . GLU A 1 90 ? 7.176 5.717 17.063 1.00 93.75 90 GLU A C 1
ATOM 726 O O . GLU A 1 90 ? 8.283 5.213 16.863 1.00 93.75 90 GLU A O 1
ATOM 731 N N . ARG A 1 91 ? 6.173 5.010 17.601 1.00 95.00 91 ARG A N 1
ATOM 732 C CA . ARG A 1 91 ? 6.338 3.619 18.045 1.00 95.00 91 ARG A CA 1
ATOM 733 C C . ARG A 1 91 ? 6.551 2.642 16.889 1.00 95.00 91 ARG A C 1
ATOM 735 O O . ARG A 1 91 ? 7.268 1.655 17.064 1.00 95.00 91 ARG A O 1
ATOM 742 N N . PHE A 1 92 ? 5.935 2.896 15.736 1.00 96.06 92 PHE A N 1
ATOM 743 C CA . PHE A 1 92 ? 6.053 2.063 14.538 1.00 96.06 92 PHE A CA 1
ATOM 744 C C . PHE A 1 92 ? 7.238 2.438 13.644 1.00 96.06 92 PHE A C 1
ATOM 746 O O . PHE A 1 92 ? 7.601 1.639 12.785 1.00 96.06 92 PHE A O 1
ATOM 753 N N . SER A 1 93 ? 7.875 3.593 13.851 1.00 94.69 93 SER A N 1
ATOM 754 C CA . SER A 1 93 ? 8.990 4.099 13.038 1.00 94.69 93 SER A CA 1
ATOM 755 C C . SER A 1 93 ? 10.069 3.041 12.739 1.00 94.69 93 SER A C 1
ATOM 757 O O . SER A 1 93 ? 10.406 2.873 11.562 1.00 94.69 93 SER A O 1
ATOM 759 N N . PRO A 1 94 ? 10.541 2.221 13.708 1.00 94.06 94 PRO A N 1
ATOM 760 C CA . PRO A 1 94 ? 11.498 1.151 13.415 1.00 94.06 94 PRO A CA 1
ATOM 761 C C . PRO A 1 94 ? 10.960 0.087 12.442 1.00 94.06 94 PRO A C 1
ATOM 763 O O . PRO A 1 94 ? 11.689 -0.417 11.594 1.00 94.06 94 PRO A O 1
ATOM 766 N N . LEU A 1 95 ? 9.678 -0.268 12.548 1.00 95.50 95 LEU A N 1
ATOM 767 C CA . LEU A 1 95 ? 9.039 -1.261 11.679 1.00 95.50 95 LEU A CA 1
ATOM 768 C C . LEU A 1 95 ? 8.836 -0.693 10.270 1.00 95.50 95 LEU A C 1
ATOM 770 O O . LEU A 1 95 ? 9.172 -1.358 9.293 1.00 95.50 95 LEU A O 1
ATOM 774 N N . ILE A 1 96 ? 8.376 0.559 10.169 1.00 95.12 96 ILE A N 1
ATOM 775 C CA . ILE A 1 96 ? 8.142 1.251 8.893 1.00 95.12 96 ILE A CA 1
ATOM 776 C C . ILE A 1 96 ? 9.463 1.432 8.130 1.00 95.12 96 ILE A C 1
ATOM 778 O O . ILE A 1 96 ? 9.548 1.116 6.945 1.00 95.12 96 ILE A O 1
ATOM 782 N N . LYS A 1 97 ? 10.533 1.868 8.811 1.00 92.25 97 LYS A N 1
ATOM 783 C CA . LYS A 1 97 ? 11.881 1.999 8.223 1.00 92.25 97 LYS A CA 1
ATOM 784 C C . LYS A 1 97 ? 12.451 0.663 7.726 1.00 92.25 97 LYS A C 1
ATOM 786 O O . LYS A 1 97 ? 13.344 0.669 6.880 1.00 92.25 97 LYS A O 1
ATOM 791 N N . ASN A 1 98 ? 11.963 -0.466 8.246 1.00 91.75 98 ASN A N 1
ATOM 792 C CA . ASN A 1 98 ? 12.410 -1.806 7.868 1.00 91.75 98 ASN A CA 1
ATOM 793 C C . ASN A 1 98 ? 11.554 -2.475 6.778 1.00 91.75 98 ASN A C 1
ATOM 795 O O . ASN A 1 98 ? 11.835 -3.612 6.395 1.00 91.75 98 ASN A O 1
ATOM 799 N N . LEU A 1 99 ? 10.510 -1.811 6.284 1.00 90.56 99 LEU A N 1
ATOM 800 C CA . LEU A 1 99 ? 9.671 -2.360 5.226 1.00 90.56 99 LEU A CA 1
ATOM 801 C C . LEU A 1 99 ? 10.477 -2.633 3.931 1.00 90.56 99 LEU A C 1
ATOM 803 O O . LEU A 1 99 ? 11.297 -1.795 3.531 1.00 90.56 99 LEU A O 1
ATOM 807 N N . PRO A 1 100 ? 10.272 -3.791 3.271 1.00 84.94 100 PRO A N 1
ATOM 808 C CA . PRO A 1 100 ? 11.048 -4.197 2.098 1.00 84.94 100 PRO A CA 1
ATOM 809 C C . PRO A 1 100 ? 10.619 -3.452 0.826 1.00 84.94 100 PRO A C 1
ATOM 811 O O . PRO A 1 100 ? 9.538 -2.871 0.766 1.00 84.94 100 PRO A O 1
ATOM 814 N N . ALA A 1 101 ? 11.450 -3.483 -0.222 1.00 80.75 101 ALA A N 1
ATOM 815 C CA . ALA A 1 101 ? 11.068 -2.966 -1.540 1.00 80.75 101 ALA A CA 1
ATOM 816 C C . ALA A 1 101 ? 9.775 -3.621 -2.049 1.00 80.75 101 ALA A C 1
ATOM 818 O O . ALA A 1 101 ? 9.550 -4.813 -1.845 1.00 80.75 101 ALA A O 1
ATOM 819 N N . GLY A 1 102 ? 8.925 -2.832 -2.704 1.00 79.25 102 GLY A N 1
ATOM 820 C CA . GLY A 1 102 ? 7.603 -3.281 -3.126 1.00 79.25 102 GLY A CA 1
ATOM 821 C C . GLY A 1 102 ? 6.552 -3.176 -2.023 1.00 79.25 102 GLY A C 1
ATOM 822 O O . GLY A 1 102 ? 5.394 -3.065 -2.370 1.00 79.25 102 GLY A O 1
ATOM 823 N N . HIS A 1 103 ? 6.922 -3.109 -0.742 1.00 85.50 103 HIS A N 1
ATOM 824 C CA . HIS A 1 103 ? 6.032 -2.791 0.391 1.00 85.50 103 HIS A CA 1
ATOM 825 C C . HIS A 1 103 ? 6.630 -1.685 1.258 1.00 85.50 103 HIS A C 1
ATOM 827 O O . HIS A 1 103 ? 6.416 -1.655 2.464 1.00 85.50 103 HIS A O 1
ATOM 833 N N . SER A 1 104 ? 7.462 -0.826 0.664 1.00 87.56 104 SER A N 1
ATOM 834 C CA . SER A 1 104 ? 8.385 0.016 1.416 1.00 87.56 104 SER A CA 1
ATOM 835 C C . SER A 1 104 ? 7.662 1.097 2.215 1.00 87.56 104 SER A C 1
ATOM 837 O O . SER A 1 104 ? 6.466 1.336 2.068 1.00 87.56 104 SER A O 1
ATOM 839 N N . ARG A 1 105 ? 8.418 1.862 3.003 1.00 91.88 105 ARG A N 1
ATOM 840 C CA . ARG A 1 105 ? 7.906 3.090 3.628 1.00 91.88 105 ARG A CA 1
ATOM 841 C C . ARG A 1 105 ? 7.242 4.060 2.636 1.00 91.88 105 ARG A C 1
ATOM 843 O O . ARG A 1 105 ? 6.421 4.858 3.057 1.00 91.88 105 ARG A O 1
ATOM 850 N N . GLY A 1 106 ? 7.573 4.008 1.342 1.00 94.44 106 GLY A N 1
ATOM 851 C CA . GLY A 1 106 ? 6.879 4.805 0.331 1.00 94.44 106 GLY A CA 1
ATOM 852 C C . GLY A 1 106 ? 5.410 4.408 0.173 1.00 94.44 106 GLY A C 1
ATOM 853 O O . GLY A 1 106 ? 4.550 5.284 0.178 1.00 94.44 106 GLY A O 1
ATOM 854 N N . HIS A 1 107 ? 5.141 3.102 0.103 1.00 94.56 107 HIS A N 1
ATOM 855 C CA . HIS A 1 107 ? 3.796 2.522 0.067 1.00 94.56 107 HIS A CA 1
ATOM 856 C C . HIS A 1 107 ? 2.993 2.908 1.319 1.00 94.56 107 HIS A C 1
ATOM 858 O O . HIS A 1 107 ? 1.989 3.599 1.192 1.00 94.56 107 HIS A O 1
ATOM 864 N N . PHE A 1 108 ? 3.535 2.646 2.517 1.00 95.50 108 PHE A N 1
ATOM 865 C CA . PHE A 1 108 ? 2.918 3.038 3.798 1.00 95.50 108 PHE A CA 1
ATOM 866 C C . PHE A 1 108 ? 2.481 4.515 3.837 1.00 95.50 108 PHE A C 1
ATOM 868 O O . PHE A 1 108 ? 1.377 4.863 4.266 1.00 95.50 108 PHE A O 1
ATOM 875 N N . LEU A 1 109 ? 3.364 5.416 3.389 1.00 95.75 109 LEU A N 1
ATOM 876 C CA . LEU A 1 109 ? 3.064 6.844 3.376 1.00 95.75 109 LEU A CA 1
ATOM 877 C C . LEU A 1 109 ? 1.959 7.153 2.352 1.00 95.75 109 LEU A C 1
ATOM 879 O O . LEU A 1 109 ? 0.999 7.846 2.683 1.00 95.75 109 LEU A O 1
ATOM 883 N N . ARG A 1 110 ? 2.034 6.619 1.127 1.00 96.56 110 ARG A N 1
ATOM 884 C CA . ARG A 1 110 ? 0.995 6.855 0.113 1.00 96.56 110 ARG A CA 1
ATOM 885 C C . ARG A 1 110 ? -0.366 6.297 0.512 1.00 96.56 110 ARG A C 1
ATOM 887 O O . ARG A 1 110 ? -1.346 6.997 0.282 1.00 96.56 110 ARG A O 1
ATOM 894 N N . ASP A 1 111 ? -0.446 5.147 1.177 1.00 96.38 111 ASP A N 1
ATOM 895 C CA . ASP A 1 111 ? -1.720 4.638 1.704 1.00 96.38 111 ASP A CA 1
ATOM 896 C C . ASP A 1 111 ? -2.355 5.614 2.689 1.00 96.38 111 ASP A C 1
ATOM 898 O O . ASP A 1 111 ? -3.561 5.847 2.637 1.00 96.38 111 ASP A O 1
ATOM 902 N N . THR A 1 112 ? -1.541 6.258 3.532 1.00 95.19 112 THR A N 1
ATOM 903 C CA . THR A 1 112 ? -2.003 7.317 4.444 1.00 95.19 112 THR A CA 1
ATOM 904 C C . THR A 1 112 ? -2.603 8.496 3.665 1.00 95.19 112 THR A C 1
ATOM 906 O O . THR A 1 112 ? -3.671 9.011 4.013 1.00 95.19 112 THR A O 1
ATOM 909 N N . ALA A 1 113 ? -1.958 8.910 2.570 1.00 95.81 113 ALA A N 1
ATOM 910 C CA . ALA A 1 113 ? -2.469 9.976 1.711 1.00 95.81 113 ALA A CA 1
ATOM 911 C C . ALA A 1 113 ? -3.738 9.559 0.943 1.00 95.81 113 ALA A C 1
ATOM 913 O O . ALA A 1 113 ? -4.699 10.329 0.886 1.00 95.81 113 ALA A O 1
ATOM 914 N N . TYR A 1 114 ? -3.791 8.340 0.398 1.00 95.38 114 TYR A N 1
ATOM 915 C CA . TYR A 1 114 ? -4.967 7.832 -0.310 1.00 95.38 114 TYR A CA 1
ATOM 916 C C . TYR A 1 114 ? -6.160 7.656 0.608 1.00 95.38 114 TYR A C 1
ATOM 918 O O . TYR A 1 114 ? -7.256 8.069 0.248 1.00 95.38 114 TYR A O 1
ATOM 926 N N . LEU A 1 115 ? -5.957 7.121 1.807 1.00 93.25 115 LEU A N 1
ATOM 927 C CA . LEU A 1 115 ? -6.997 7.013 2.821 1.00 93.25 115 LEU A CA 1
ATOM 928 C C . LEU A 1 115 ? -7.594 8.381 3.160 1.00 93.25 115 LEU A C 1
ATOM 930 O O . LEU A 1 115 ? -8.811 8.543 3.207 1.00 93.25 115 LEU A O 1
ATOM 934 N N . THR A 1 116 ? -6.742 9.397 3.286 1.00 93.31 116 THR A N 1
ATOM 935 C CA . THR A 1 116 ? -7.189 10.776 3.510 1.00 93.31 116 THR A CA 1
ATOM 936 C C . THR A 1 116 ? -7.990 11.321 2.330 1.00 93.31 116 THR A C 1
ATOM 938 O O . THR A 1 116 ? -8.985 12.011 2.540 1.00 93.31 116 THR A O 1
ATOM 941 N N . ALA A 1 117 ? -7.588 11.007 1.094 1.00 93.19 117 ALA A N 1
ATOM 942 C CA . ALA A 1 117 ? -8.333 11.374 -0.108 1.00 93.19 117 ALA A CA 1
ATOM 943 C C . ALA A 1 117 ? -9.690 10.650 -0.190 1.00 93.19 117 ALA A C 1
ATOM 945 O O . ALA A 1 117 ? -10.688 11.267 -0.553 1.00 93.19 117 ALA A O 1
ATOM 946 N N . ILE A 1 118 ? -9.746 9.372 0.194 1.00 90.62 118 ILE A N 1
ATOM 947 C CA . ILE A 1 118 ? -10.977 8.570 0.280 1.00 90.62 118 ILE A CA 1
ATOM 948 C C . ILE A 1 118 ? -11.947 9.188 1.289 1.00 90.62 118 ILE A C 1
ATOM 950 O O . ILE A 1 118 ? -13.142 9.277 1.022 1.00 90.62 118 ILE A O 1
ATOM 954 N N . PHE A 1 119 ? -11.432 9.688 2.411 1.00 90.44 119 PHE A N 1
ATOM 955 C CA . PHE A 1 119 ? -12.227 10.343 3.449 1.00 90.44 119 PHE A CA 1
ATOM 956 C C . PHE A 1 119 ? -12.761 11.734 3.069 1.00 90.44 119 PHE A C 1
ATOM 958 O O . PHE A 1 119 ? -13.505 12.338 3.838 1.00 90.44 119 PHE A O 1
ATOM 965 N N . GLN A 1 120 ? -12.441 12.241 1.875 1.00 87.88 120 GLN A N 1
ATOM 966 C CA . GLN A 1 120 ? -13.080 13.440 1.322 1.00 87.88 120 GLN A CA 1
ATOM 967 C C . GLN A 1 120 ? -14.428 13.143 0.641 1.00 87.88 120 GLN A C 1
ATOM 969 O O . GLN A 1 120 ? -15.105 14.080 0.200 1.00 87.88 120 GLN A O 1
ATOM 974 N N . ASP A 1 121 ? -14.818 11.866 0.530 1.00 85.38 121 ASP A N 1
ATOM 975 C CA . ASP A 1 121 ? -16.115 11.461 -0.013 1.00 85.38 121 ASP A CA 1
ATOM 976 C C . ASP A 1 121 ? -17.271 11.925 0.893 1.00 85.38 121 ASP A C 1
ATOM 978 O O . ASP A 1 121 ? -17.127 12.038 2.110 1.00 85.38 121 ASP A O 1
ATOM 982 N N . ASN A 1 122 ? -18.430 12.227 0.305 1.00 81.25 122 ASN A N 1
ATOM 983 C CA . ASN A 1 122 ? -19.586 12.706 1.067 1.00 81.25 122 ASN A CA 1
ATOM 984 C C . ASN A 1 122 ? -20.208 11.604 1.943 1.00 81.25 122 ASN A C 1
ATOM 986 O O . ASN A 1 122 ? -20.763 11.915 2.999 1.00 81.25 122 ASN A O 1
ATOM 990 N N . GLU A 1 123 ? -20.092 10.340 1.536 1.00 83.25 123 GLU A N 1
ATOM 991 C CA . GLU A 1 123 ? -20.621 9.177 2.249 1.00 83.25 123 GLU A CA 1
ATOM 992 C C . GLU A 1 123 ? -19.892 8.942 3.578 1.00 83.25 123 GLU A C 1
ATOM 994 O O . GLU A 1 123 ? -20.453 8.302 4.459 1.00 83.25 123 GLU A O 1
ATOM 999 N N . ILE A 1 124 ? -18.705 9.532 3.819 1.00 81.56 124 ILE A N 1
ATOM 1000 C CA . ILE A 1 124 ? -18.055 9.439 5.143 1.00 81.56 124 ILE A CA 1
ATOM 1001 C C . ILE A 1 124 ? -18.945 9.984 6.267 1.00 81.56 124 ILE A C 1
ATOM 1003 O O . ILE A 1 124 ? -18.890 9.508 7.399 1.00 81.56 124 ILE A O 1
ATOM 1007 N N . SER A 1 125 ? -19.802 10.957 5.944 1.00 80.00 125 SER A N 1
ATOM 1008 C CA . SER A 1 125 ? -20.764 11.518 6.891 1.00 80.00 125 SER A CA 1
ATOM 1009 C C . SER A 1 125 ? -21.867 10.530 7.289 1.00 80.00 125 SER A C 1
ATOM 1011 O O . SER A 1 125 ? -22.599 10.780 8.238 1.00 80.00 125 SER A O 1
ATOM 1013 N N . GLU A 1 126 ? -21.986 9.387 6.620 1.00 84.19 126 GLU A N 1
ATOM 1014 C CA . GLU A 1 126 ? -22.996 8.365 6.903 1.00 84.19 126 GLU A CA 1
ATOM 1015 C C . GLU A 1 126 ? -22.483 7.264 7.847 1.00 84.19 126 GLU A C 1
ATOM 1017 O O . GLU A 1 126 ? -23.232 6.349 8.199 1.00 84.19 126 GLU A O 1
ATOM 1022 N N . HIS A 1 127 ? -21.219 7.344 8.280 1.00 88.19 127 HIS A N 1
ATOM 1023 C CA . HIS A 1 127 ? -20.548 6.280 9.019 1.00 88.19 127 HIS A CA 1
ATOM 1024 C C . HIS A 1 127 ? -20.127 6.682 10.440 1.00 88.19 127 HIS A C 1
ATOM 1026 O O . HIS A 1 127 ? -19.683 7.797 10.695 1.00 88.19 127 HIS A O 1
ATOM 1032 N N . ASP A 1 128 ? -20.221 5.709 11.349 1.00 93.25 128 ASP A N 1
ATOM 1033 C CA . ASP A 1 128 ? -19.864 5.810 12.770 1.00 93.25 128 ASP A CA 1
ATOM 1034 C C . ASP A 1 128 ? -18.381 6.179 12.969 1.00 93.25 128 ASP A C 1
ATOM 1036 O O . ASP A 1 128 ? -17.499 5.665 12.274 1.00 93.25 128 ASP A O 1
ATOM 1040 N N . SER A 1 129 ? -18.081 7.028 13.956 1.00 95.44 129 SER A N 1
ATOM 1041 C CA . SER A 1 129 ? -16.717 7.518 14.208 1.00 95.44 129 SER A CA 1
ATOM 1042 C C . SER A 1 129 ? -15.735 6.390 14.513 1.00 95.44 129 SER A C 1
ATOM 1044 O O . SER A 1 129 ? -14.558 6.482 14.161 1.00 95.44 129 SER A O 1
ATOM 1046 N N . VAL A 1 130 ? -16.197 5.307 15.146 1.00 97.38 130 VAL A N 1
ATOM 1047 C CA . VAL A 1 130 ? -15.362 4.135 15.422 1.00 97.38 130 VAL A CA 1
ATOM 1048 C C . VAL A 1 130 ? -14.987 3.427 14.126 1.00 97.38 130 VAL A C 1
ATOM 1050 O O . VAL A 1 130 ? -13.831 3.043 13.978 1.00 97.38 130 VAL A O 1
ATOM 1053 N N . GLU A 1 131 ? -15.908 3.291 13.166 1.00 96.44 131 GLU A N 1
ATOM 1054 C CA . GLU A 1 131 ? -15.586 2.732 11.844 1.00 96.44 131 GLU A CA 1
ATOM 1055 C C . GLU A 1 131 ? -14.527 3.586 11.151 1.00 96.44 131 GLU A C 1
ATOM 1057 O O . GLU A 1 131 ? -13.551 3.050 10.630 1.00 96.44 131 GLU A O 1
ATOM 1062 N N . VAL A 1 132 ? -14.696 4.913 11.171 1.00 95.81 132 VAL A N 1
ATOM 1063 C CA . VAL A 1 132 ? -13.761 5.849 10.527 1.00 95.81 132 VAL A CA 1
ATOM 1064 C C . VAL A 1 132 ? -12.380 5.742 11.165 1.00 95.81 132 VAL A C 1
ATOM 1066 O O . VAL A 1 132 ? -11.382 5.598 10.460 1.00 95.81 132 VAL A O 1
ATOM 1069 N N . PHE A 1 133 ? -12.308 5.727 12.497 1.00 97.50 133 PHE A N 1
ATOM 1070 C CA . PHE A 1 133 ? -11.048 5.566 13.217 1.00 97.50 133 PHE A CA 1
ATOM 1071 C C . PHE A 1 133 ? -10.386 4.208 12.940 1.00 97.50 133 PHE A C 1
ATOM 1073 O O . PHE A 1 133 ? -9.188 4.145 12.668 1.00 97.50 133 PHE A O 1
ATOM 1080 N N . VAL A 1 134 ? -11.155 3.116 12.987 1.00 98.06 134 VAL A N 1
ATOM 1081 C CA . VAL A 1 134 ? -10.656 1.755 12.733 1.00 98.06 134 VAL A CA 1
ATOM 1082 C C . VAL A 1 134 ? -10.191 1.608 11.282 1.00 98.06 134 VAL A C 1
ATOM 1084 O O . VAL A 1 134 ? -9.146 1.010 11.039 1.00 98.06 134 VAL A O 1
ATOM 1087 N N . GLY A 1 135 ? -10.910 2.190 10.321 1.00 96.94 135 GLY A N 1
ATOM 1088 C CA . GLY A 1 135 ? -10.508 2.231 8.916 1.00 96.94 135 GLY A CA 1
ATOM 1089 C C . GLY A 1 135 ? -9.260 3.079 8.688 1.00 96.94 135 GLY A C 1
ATOM 1090 O O . GLY A 1 135 ? -8.401 2.680 7.908 1.00 96.94 135 GLY A O 1
ATOM 1091 N N . MET A 1 136 ? -9.116 4.193 9.416 1.00 96.50 136 MET A N 1
ATOM 1092 C CA . MET A 1 136 ? -7.923 5.043 9.389 1.00 96.50 136 MET A CA 1
ATOM 1093 C C . MET A 1 136 ? -6.667 4.256 9.785 1.00 96.50 136 MET A C 1
ATOM 1095 O O . MET A 1 136 ? -5.692 4.190 9.038 1.00 96.50 136 MET A O 1
ATOM 1099 N N . VAL A 1 137 ? -6.688 3.616 10.957 1.00 97.38 137 VAL A N 1
ATOM 1100 C CA . VAL A 1 137 ? -5.532 2.838 11.430 1.00 97.38 137 VAL A CA 1
ATOM 1101 C C . VAL A 1 137 ? -5.342 1.555 10.622 1.00 97.38 137 VAL A C 1
ATOM 1103 O O . VAL A 1 137 ? -4.206 1.147 10.388 1.00 97.38 137 VAL A O 1
ATOM 1106 N N . GLY A 1 138 ? -6.434 0.945 10.155 1.00 97.56 138 GLY A N 1
ATOM 1107 C CA . GLY A 1 138 ? -6.403 -0.195 9.251 1.00 97.56 138 GLY A CA 1
ATOM 1108 C C . GLY A 1 138 ? -5.639 0.139 7.977 1.00 97.56 138 GLY A C 1
ATOM 1109 O O . GLY A 1 138 ? -4.620 -0.490 7.707 1.00 97.56 138 GLY A O 1
ATOM 1110 N N . GLY A 1 139 ? -6.067 1.173 7.247 1.00 96.44 139 GLY A N 1
ATOM 1111 C CA . GLY A 1 139 ? -5.440 1.603 5.996 1.00 96.44 139 GLY A CA 1
ATOM 1112 C C . GLY A 1 139 ? -3.958 1.935 6.151 1.00 96.44 139 GLY A C 1
ATOM 1113 O O . GLY A 1 139 ? -3.152 1.474 5.349 1.00 96.44 139 GLY A O 1
ATOM 1114 N N . MET A 1 140 ? -3.574 2.640 7.220 1.00 96.88 140 MET A N 1
ATOM 1115 C CA . MET A 1 140 ? -2.170 2.994 7.464 1.00 96.88 140 MET A CA 1
ATOM 1116 C C . MET A 1 140 ? -1.286 1.781 7.788 1.00 96.88 140 MET A C 1
ATOM 1118 O O . MET A 1 140 ? -0.158 1.701 7.316 1.00 96.88 140 MET A O 1
ATOM 1122 N N . TYR A 1 141 ? -1.753 0.840 8.614 1.00 97.62 141 TYR A N 1
ATOM 1123 C CA . TYR A 1 141 ? -0.891 -0.200 9.196 1.00 97.62 141 TYR A CA 1
ATOM 1124 C C . TYR A 1 141 ? -1.124 -1.611 8.640 1.00 97.62 141 TYR A C 1
ATOM 1126 O O . TYR A 1 141 ? -0.511 -2.554 9.146 1.00 97.62 141 TYR A O 1
ATOM 1134 N N . HIS A 1 142 ? -1.969 -1.780 7.618 1.00 96.81 142 HIS A N 1
ATOM 1135 C CA . HIS A 1 142 ? -2.352 -3.100 7.100 1.00 96.81 142 HIS A CA 1
ATOM 1136 C C . HIS A 1 142 ? -1.152 -3.975 6.699 1.00 96.81 142 HIS A C 1
ATOM 1138 O O . HIS A 1 142 ? -1.135 -5.174 6.982 1.00 96.81 142 HIS A O 1
ATOM 1144 N N . ASP A 1 143 ? -0.119 -3.350 6.131 1.00 95.31 143 ASP A N 1
ATOM 1145 C CA . ASP A 1 143 ? 1.046 -4.024 5.560 1.00 95.31 143 ASP A CA 1
ATOM 1146 C C . ASP A 1 143 ? 2.261 -4.087 6.506 1.00 95.31 143 ASP A C 1
ATOM 1148 O O . ASP A 1 143 ? 3.333 -4.577 6.136 1.00 95.31 143 ASP A O 1
ATOM 1152 N N . ILE A 1 144 ? 2.120 -3.643 7.765 1.00 96.44 144 ILE A N 1
ATOM 1153 C CA . ILE A 1 144 ? 3.249 -3.531 8.706 1.00 96.44 144 ILE A CA 1
ATOM 1154 C C . ILE A 1 144 ? 3.913 -4.879 9.029 1.00 96.44 144 ILE A C 1
ATOM 1156 O O . ILE A 1 144 ? 5.086 -4.924 9.411 1.00 96.44 144 ILE A O 1
ATOM 1160 N N . GLY A 1 145 ? 3.197 -5.991 8.838 1.00 95.75 145 GLY A N 1
ATOM 1161 C CA . GLY A 1 145 ? 3.738 -7.341 8.990 1.00 95.75 145 GLY A CA 1
ATOM 1162 C C . GLY A 1 145 ? 4.895 -7.648 8.037 1.00 95.75 145 GLY A C 1
ATOM 1163 O O . GLY A 1 145 ? 5.805 -8.386 8.421 1.00 95.75 145 GLY A O 1
ATOM 1164 N N . ASN A 1 146 ? 4.942 -7.004 6.862 1.00 93.50 146 ASN A N 1
ATOM 1165 C CA . ASN A 1 146 ? 6.028 -7.166 5.888 1.00 93.50 146 ASN A CA 1
ATOM 1166 C C . ASN A 1 146 ? 7.397 -6.716 6.434 1.00 93.50 146 ASN A C 1
ATOM 1168 O O . ASN A 1 146 ? 8.443 -7.091 5.909 1.00 93.50 146 ASN A O 1
ATOM 1172 N N . SER A 1 147 ? 7.426 -5.946 7.529 1.00 93.00 147 SER A N 1
ATOM 1173 C CA . SER A 1 147 ? 8.673 -5.559 8.198 1.00 93.00 147 SER A CA 1
ATOM 1174 C C . SER A 1 147 ? 9.411 -6.758 8.824 1.00 93.00 147 SER A C 1
ATOM 1176 O O . SER A 1 147 ? 10.641 -6.743 8.948 1.00 93.00 147 SER A O 1
ATOM 1178 N N . VAL A 1 148 ? 8.700 -7.823 9.206 1.00 93.25 148 VAL A N 1
ATOM 1179 C CA . VAL A 1 148 ? 9.266 -8.979 9.934 1.00 93.25 148 VAL A CA 1
ATOM 1180 C C . VAL A 1 148 ? 8.876 -10.338 9.345 1.00 93.25 148 VAL A C 1
ATOM 1182 O O . VAL A 1 148 ? 9.427 -11.364 9.746 1.00 93.25 148 VAL A O 1
ATOM 1185 N N . ALA A 1 149 ? 7.956 -10.366 8.388 1.00 88.75 149 ALA A N 1
ATOM 1186 C CA . ALA A 1 149 ? 7.589 -11.549 7.631 1.00 88.75 149 ALA A CA 1
ATOM 1187 C C . ALA A 1 149 ? 7.748 -11.256 6.143 1.00 88.75 149 ALA A C 1
ATOM 1189 O O . ALA A 1 149 ? 7.169 -10.302 5.643 1.00 88.75 149 ALA A O 1
ATOM 1190 N N . ASP A 1 150 ? 8.542 -12.066 5.447 1.00 80.19 150 ASP A N 1
ATOM 1191 C CA . ASP A 1 150 ? 8.641 -11.948 3.998 1.00 80.19 150 ASP A CA 1
ATOM 1192 C C . ASP A 1 150 ? 7.350 -12.474 3.355 1.00 80.19 150 ASP A C 1
ATOM 1194 O O . ASP A 1 150 ? 6.914 -13.592 3.656 1.00 80.19 150 ASP A O 1
ATOM 1198 N N . ARG A 1 151 ? 6.751 -11.668 2.474 1.00 72.94 151 ARG A N 1
ATOM 1199 C CA . ARG A 1 151 ? 5.499 -11.976 1.776 1.00 72.94 151 ARG A CA 1
ATOM 1200 C C . ARG A 1 151 ? 5.599 -13.279 0.984 1.00 72.94 151 ARG A C 1
ATOM 1202 O O . ARG A 1 151 ? 4.636 -14.041 0.935 1.00 72.94 151 ARG A O 1
ATOM 1209 N N . TYR A 1 152 ? 6.762 -13.582 0.406 1.00 69.12 152 TYR A N 1
ATOM 1210 C CA . TYR A 1 152 ? 6.958 -14.802 -0.389 1.00 69.12 152 TYR A CA 1
ATOM 1211 C C . TYR A 1 152 ? 7.095 -16.078 0.459 1.00 69.12 152 TYR A C 1
ATOM 1213 O O . TYR A 1 152 ? 6.968 -17.186 -0.058 1.00 69.12 152 TYR A O 1
ATOM 1221 N N . ASP A 1 153 ? 7.286 -15.952 1.775 1.00 74.50 153 ASP A N 1
ATOM 1222 C CA . ASP A 1 153 ? 7.354 -17.098 2.688 1.00 74.50 153 ASP A CA 1
ATOM 1223 C C . ASP A 1 153 ? 6.001 -17.478 3.301 1.00 74.50 153 ASP A C 1
ATOM 1225 O O . ASP A 1 153 ? 5.912 -18.454 4.049 1.00 74.50 153 ASP A O 1
ATOM 1229 N N . GLU A 1 154 ? 4.926 -16.753 3.006 1.00 76.75 154 GLU A N 1
ATOM 1230 C CA . GLU A 1 154 ? 3.633 -16.982 3.654 1.00 76.75 154 GLU A CA 1
ATOM 1231 C C . GLU A 1 154 ? 3.006 -18.337 3.375 1.00 76.75 154 GLU A C 1
ATOM 1233 O O . GLU A 1 154 ? 2.332 -18.876 4.248 1.00 76.75 154 GLU A O 1
ATOM 1238 N N . ALA A 1 155 ? 3.227 -18.920 2.194 1.00 71.62 155 ALA A N 1
ATOM 1239 C CA . ALA A 1 155 ? 2.749 -20.272 1.900 1.00 71.62 155 ALA A CA 1
ATOM 1240 C C . ALA A 1 155 ? 3.306 -21.320 2.884 1.00 71.62 155 ALA A C 1
ATOM 1242 O O . ALA A 1 155 ? 2.721 -22.390 3.054 1.00 71.62 155 ALA A O 1
ATOM 1243 N N . LYS A 1 156 ? 4.423 -21.002 3.550 1.00 78.00 156 LYS A N 1
ATOM 1244 C CA . LYS A 1 156 ? 5.125 -21.859 4.514 1.00 78.00 156 LYS A CA 1
ATOM 1245 C C . LYS A 1 156 ? 4.776 -21.521 5.974 1.00 78.00 156 LYS A C 1
ATOM 1247 O O . LYS A 1 156 ? 5.351 -22.120 6.886 1.00 78.00 156 LYS A O 1
ATOM 1252 N N . ARG A 1 157 ? 3.876 -20.560 6.213 1.00 85.31 157 ARG A N 1
ATOM 1253 C CA . ARG A 1 157 ? 3.498 -20.050 7.542 1.00 85.31 157 ARG A CA 1
ATOM 1254 C C . ARG A 1 157 ? 2.023 -20.310 7.828 1.00 85.31 157 ARG A C 1
ATOM 1256 O O . ARG A 1 157 ? 1.220 -20.452 6.912 1.00 85.31 157 ARG A O 1
ATOM 1263 N N . PHE A 1 158 ? 1.662 -20.375 9.107 1.00 90.19 158 PHE A N 1
ATOM 1264 C CA . PHE A 1 158 ? 0.254 -20.377 9.515 1.00 90.19 158 PHE A CA 1
ATOM 1265 C C . PHE A 1 158 ? -0.338 -18.967 9.557 1.00 90.19 158 PHE A C 1
ATOM 1267 O O . PHE A 1 158 ? -1.547 -18.816 9.396 1.00 90.19 158 PHE A O 1
ATOM 1274 N N . SER A 1 159 ? 0.501 -17.956 9.775 1.00 90.06 159 SER A N 1
ATOM 1275 C CA . SER A 1 159 ? 0.136 -16.540 9.796 1.00 90.06 159 SER A CA 1
ATOM 1276 C C . SER A 1 159 ? 0.904 -15.785 8.710 1.00 90.06 159 SER A C 1
ATOM 1278 O O . SER A 1 159 ? 2.138 -15.821 8.687 1.00 90.06 159 SER A O 1
ATOM 1280 N N . GLY A 1 160 ? 0.180 -15.113 7.809 1.00 90.31 160 GLY A N 1
ATOM 1281 C CA . GLY A 1 160 ? 0.769 -14.280 6.759 1.00 90.31 160 GLY A CA 1
ATOM 1282 C C . GLY A 1 160 ? 1.161 -12.889 7.262 1.00 90.31 160 GLY A C 1
ATOM 1283 O O . GLY A 1 160 ? 1.054 -12.603 8.459 1.00 90.31 160 GLY A O 1
ATOM 1284 N N . HIS A 1 161 ? 1.591 -11.998 6.360 1.00 93.38 161 HIS A N 1
ATOM 1285 C CA . HIS A 1 161 ? 1.916 -10.614 6.724 1.00 93.38 161 HIS A CA 1
ATOM 1286 C C . HIS A 1 161 ? 0.716 -9.903 7.365 1.00 93.38 161 HIS A C 1
ATOM 1288 O O . HIS A 1 161 ? 0.904 -9.168 8.327 1.00 93.38 161 HIS A O 1
ATOM 1294 N N . ALA A 1 162 ? -0.509 -10.165 6.898 1.00 94.69 162 ALA A N 1
ATOM 1295 C CA . ALA A 1 162 ? -1.734 -9.575 7.437 1.00 94.69 162 ALA A CA 1
ATOM 1296 C C . ALA A 1 162 ? -1.956 -9.946 8.913 1.00 94.69 162 ALA A C 1
ATOM 1298 O O . ALA A 1 162 ? -2.138 -9.082 9.772 1.00 94.69 162 ALA A O 1
ATOM 1299 N N . GLU A 1 163 ? -1.912 -11.241 9.236 1.00 95.81 163 GLU A N 1
ATOM 1300 C CA . GLU A 1 163 ? -2.101 -11.720 10.607 1.00 95.81 163 GLU A CA 1
ATOM 1301 C C . GLU A 1 163 ? -0.952 -11.286 11.528 1.00 95.81 163 GLU A C 1
ATOM 1303 O O . GLU A 1 163 ? -1.180 -10.886 12.671 1.00 95.81 163 GLU A O 1
ATOM 1308 N N . ILE A 1 164 ? 0.286 -11.314 11.029 1.00 96.62 164 ILE A N 1
ATOM 1309 C CA . ILE A 1 164 ? 1.457 -10.843 11.777 1.00 96.62 164 ILE A CA 1
ATOM 1310 C C . ILE A 1 164 ? 1.370 -9.330 12.015 1.00 96.62 164 ILE A C 1
ATOM 1312 O O . ILE A 1 164 ? 1.588 -8.876 13.136 1.00 96.62 164 ILE A O 1
ATOM 1316 N N . GLY A 1 165 ? 0.989 -8.552 11.001 1.00 97.38 165 GLY A N 1
ATOM 1317 C CA . GLY A 1 165 ? 0.768 -7.110 11.103 1.00 97.38 165 GLY A CA 1
ATOM 1318 C C . GLY A 1 165 ? -0.308 -6.761 12.128 1.00 97.38 165 GLY A C 1
ATOM 1319 O O . GLY A 1 165 ? -0.125 -5.844 12.926 1.00 97.38 165 GLY A O 1
ATOM 1320 N N . SER A 1 166 ? -1.376 -7.557 12.193 1.00 97.94 166 SER A N 1
ATOM 1321 C CA . SER A 1 166 ? -2.423 -7.450 13.212 1.00 97.94 166 SER A CA 1
ATOM 1322 C C . SER A 1 166 ? -1.881 -7.646 14.636 1.00 97.94 166 SER A C 1
ATOM 1324 O O . SER A 1 166 ? -2.114 -6.816 15.519 1.00 97.94 166 SER A O 1
ATOM 1326 N N . ASP A 1 167 ? -1.099 -8.698 14.890 1.00 98.31 167 ASP A N 1
ATOM 1327 C CA . ASP A 1 167 ? -0.484 -8.917 16.209 1.00 98.31 167 ASP A CA 1
ATOM 1328 C C . ASP A 1 167 ? 0.516 -7.806 16.578 1.00 98.31 167 ASP A C 1
ATOM 1330 O O . ASP A 1 167 ? 0.459 -7.272 17.691 1.00 98.31 167 ASP A O 1
ATOM 1334 N N . ILE A 1 168 ? 1.375 -7.394 15.637 1.00 98.00 168 ILE A N 1
ATOM 1335 C CA . ILE A 1 168 ? 2.306 -6.269 15.821 1.00 98.00 168 ILE A CA 1
ATOM 1336 C C . ILE A 1 168 ? 1.545 -4.993 16.162 1.00 98.00 168 ILE A C 1
ATOM 1338 O O . ILE A 1 168 ? 1.960 -4.264 17.072 1.00 98.00 168 ILE A O 1
ATOM 1342 N N . PHE A 1 169 ? 0.430 -4.732 15.473 1.00 98.38 169 PHE A N 1
ATOM 1343 C CA . PHE A 1 169 ? -0.378 -3.555 15.732 1.00 98.38 169 PHE A CA 1
ATOM 1344 C C . PHE A 1 169 ? -0.899 -3.555 17.164 1.00 98.38 169 PHE A C 1
ATOM 1346 O O . PHE A 1 169 ? -0.665 -2.602 17.906 1.00 98.38 169 PHE A O 1
ATOM 1353 N N . GLY A 1 170 ? -1.511 -4.662 17.593 1.00 97.88 170 GLY A N 1
ATOM 1354 C CA . GLY A 1 170 ? -2.034 -4.793 18.951 1.00 97.88 170 GLY A CA 1
ATOM 1355 C C . GLY A 1 170 ? -0.974 -4.577 20.031 1.00 97.88 170 GLY A C 1
ATOM 1356 O O . GLY A 1 170 ? -1.205 -3.837 20.989 1.00 97.88 170 GLY A O 1
ATOM 1357 N N . ARG A 1 171 ? 0.218 -5.164 19.862 1.00 96.62 171 ARG A N 1
ATOM 1358 C CA . ARG A 1 171 ? 1.332 -4.999 20.813 1.00 96.62 171 ARG A CA 1
ATOM 1359 C C . ARG A 1 171 ? 1.829 -3.560 20.866 1.00 96.62 171 ARG A C 1
ATOM 1361 O O . ARG A 1 171 ? 2.074 -3.034 21.947 1.00 96.62 171 ARG A O 1
ATOM 1368 N N . THR A 1 172 ? 1.969 -2.924 19.709 1.00 97.12 172 THR A N 1
ATOM 1369 C CA . THR A 1 172 ? 2.547 -1.578 19.598 1.00 97.12 172 THR A CA 1
ATOM 1370 C C . THR A 1 172 ? 1.571 -0.496 20.072 1.00 97.12 172 THR A C 1
ATOM 1372 O O . THR A 1 172 ? 1.980 0.449 20.756 1.00 97.12 172 THR A O 1
ATOM 1375 N N . ALA A 1 173 ? 0.278 -0.670 19.787 1.00 97.38 173 ALA A N 1
ATOM 1376 C CA . ALA A 1 173 ? -0.795 0.242 20.182 1.00 97.38 173 ALA A CA 1
ATOM 1377 C C . ALA A 1 173 ? -1.231 0.091 21.654 1.00 97.38 173 ALA A C 1
ATOM 1379 O O . ALA A 1 173 ? -1.946 0.949 22.176 1.00 97.38 173 ALA A O 1
ATOM 1380 N N . THR A 1 174 ? -0.794 -0.966 22.351 1.00 96.88 174 THR A N 1
ATOM 1381 C CA . THR A 1 174 ? -1.114 -1.175 23.772 1.00 96.88 174 THR A CA 1
ATOM 1382 C C . THR A 1 174 ? -0.667 0.023 24.620 1.00 96.88 174 THR A C 1
ATOM 1384 O O . THR A 1 174 ? 0.467 0.507 24.528 1.00 96.88 174 THR A O 1
ATOM 1387 N N . GLY A 1 175 ? -1.584 0.518 25.454 1.00 95.81 175 GLY A N 1
ATOM 1388 C CA . GLY A 1 175 ? -1.382 1.704 26.290 1.00 95.81 175 GLY A CA 1
ATOM 1389 C C . GLY A 1 175 ? -1.532 3.040 25.555 1.00 95.81 175 GLY A C 1
ATOM 1390 O O . GLY A 1 175 ? -1.411 4.077 26.197 1.00 95.81 175 GLY A O 1
ATOM 1391 N N . LEU A 1 176 ? -1.786 3.030 24.240 1.00 96.81 176 LEU A N 1
ATOM 1392 C CA . LEU A 1 176 ? -2.220 4.210 23.479 1.00 96.81 176 LEU A CA 1
ATOM 1393 C C . LEU A 1 176 ? -3.705 4.148 23.122 1.00 96.81 176 LEU A C 1
ATOM 1395 O O . LEU A 1 176 ? -4.372 5.177 23.121 1.00 96.81 176 LEU A O 1
ATOM 1399 N N . LEU A 1 177 ? -4.205 2.948 22.822 1.00 98.06 177 LEU A N 1
ATOM 1400 C CA . LEU A 1 177 ? -5.593 2.694 22.453 1.00 98.06 177 LEU A CA 1
ATOM 1401 C C . LEU A 1 177 ? -6.269 1.763 23.462 1.00 98.06 177 LEU A C 1
ATOM 1403 O O . LEU A 1 177 ? -5.609 0.948 24.116 1.00 98.06 177 LEU A O 1
ATOM 1407 N N . GLY A 1 178 ? -7.594 1.882 23.557 1.00 98.12 178 GLY A N 1
ATOM 1408 C CA . GLY A 1 178 ? -8.431 0.957 24.313 1.00 98.12 178 GLY A CA 1
ATOM 1409 C C . GLY A 1 178 ? -8.473 -0.444 23.695 1.00 98.12 178 GLY A C 1
ATOM 1410 O O . GLY A 1 178 ? -8.132 -0.651 22.527 1.00 98.12 178 GLY A O 1
ATOM 1411 N N . GLU A 1 179 ? -8.860 -1.433 24.500 1.00 98.25 179 GLU A N 1
ATOM 1412 C CA . GLU A 1 179 ? -8.822 -2.845 24.110 1.00 98.25 179 GLU A CA 1
ATOM 1413 C C . GLU A 1 179 ? -9.756 -3.141 22.928 1.00 98.25 179 GLU A C 1
ATOM 1415 O O . GLU A 1 179 ? -9.387 -3.894 22.023 1.00 98.25 179 GLU A O 1
ATOM 1420 N N . ASN A 1 180 ? -10.953 -2.552 22.912 1.00 98.56 180 ASN A N 1
ATOM 1421 C CA . ASN A 1 180 ? -11.954 -2.812 21.880 1.00 98.56 180 ASN A CA 1
ATOM 1422 C C . ASN A 1 180 ? -11.576 -2.134 20.556 1.00 98.56 180 ASN A C 1
ATOM 1424 O O . ASN A 1 180 ? -11.679 -2.770 19.505 1.00 98.56 180 ASN A O 1
ATOM 1428 N N . LEU A 1 181 ? -11.031 -0.913 20.603 1.00 98.50 181 LEU A N 1
ATOM 1429 C CA . LEU A 1 181 ? -10.431 -0.263 19.430 1.00 98.50 181 LEU A CA 1
ATOM 1430 C C . LEU A 1 181 ? -9.288 -1.099 18.847 1.00 98.50 181 LEU A C 1
ATOM 1432 O O . LEU A 1 181 ? -9.235 -1.311 17.633 1.00 98.50 181 LEU A O 1
ATOM 1436 N N . ILE A 1 182 ? -8.401 -1.627 19.699 1.00 98.62 182 ILE A N 1
ATOM 1437 C CA . ILE A 1 182 ? -7.320 -2.519 19.263 1.00 98.62 182 ILE A CA 1
ATOM 1438 C C . ILE A 1 182 ? -7.899 -3.768 18.599 1.00 98.62 182 ILE A C 1
ATOM 1440 O O . ILE A 1 182 ? -7.475 -4.112 17.501 1.00 98.62 182 ILE A O 1
ATOM 1444 N N . LYS A 1 183 ? -8.877 -4.440 19.216 1.00 98.62 183 LYS A N 1
ATOM 1445 C CA . LYS A 1 183 ? -9.500 -5.652 18.661 1.00 98.62 183 LYS A CA 1
ATOM 1446 C C . LYS A 1 183 ? -10.090 -5.422 17.266 1.00 98.62 183 LYS A C 1
ATOM 1448 O O . LYS A 1 183 ? -9.818 -6.212 16.364 1.00 98.62 183 LYS A O 1
ATOM 1453 N N . MET A 1 184 ? -10.845 -4.342 17.069 1.00 98.56 184 MET A N 1
ATOM 1454 C CA . MET A 1 184 ? -11.426 -4.018 15.760 1.00 98.56 184 MET A CA 1
ATOM 1455 C C . MET A 1 184 ? -10.342 -3.701 14.722 1.00 98.56 184 MET A C 1
ATOM 1457 O O . MET A 1 184 ? -10.351 -4.270 13.632 1.00 98.56 184 MET A O 1
ATOM 1461 N N . SER A 1 185 ? -9.353 -2.883 15.094 1.00 98.50 185 SER A N 1
ATOM 1462 C CA . SER A 1 185 ? -8.218 -2.506 14.232 1.00 98.50 185 SER A CA 1
ATOM 1463 C C . SER A 1 185 ? -7.397 -3.718 13.796 1.00 98.50 185 SER A C 1
ATOM 1465 O O . SER A 1 185 ? -7.092 -3.902 12.621 1.00 98.50 185 SER A O 1
ATOM 1467 N N . LYS A 1 186 ? -7.101 -4.613 14.742 1.00 98.38 186 LYS A N 1
ATOM 1468 C CA . LYS A 1 186 ? -6.442 -5.892 14.480 1.00 98.38 186 LYS A CA 1
ATOM 1469 C C . LYS A 1 186 ? -7.199 -6.713 13.445 1.00 98.38 186 LYS A C 1
ATOM 1471 O O . LYS A 1 186 ? -6.577 -7.331 12.581 1.00 98.38 186 LYS A O 1
ATOM 1476 N N . LEU A 1 187 ? -8.523 -6.758 13.548 1.00 97.69 187 LEU A N 1
ATOM 1477 C CA . LEU A 1 187 ? -9.326 -7.595 12.676 1.00 97.69 187 LEU A CA 1
ATOM 1478 C C . LEU A 1 187 ? -9.378 -7.037 11.242 1.00 97.69 187 LEU A C 1
ATOM 1480 O O . LEU A 1 187 ? -9.220 -7.815 10.302 1.00 97.69 187 LEU A O 1
ATOM 1484 N N . VAL A 1 188 ? -9.505 -5.714 11.065 1.00 97.62 188 VAL A N 1
ATOM 1485 C CA . VAL A 1 188 ? -9.480 -5.098 9.722 1.00 97.62 188 VAL A CA 1
ATOM 1486 C C . VAL A 1 188 ? -8.106 -5.193 9.059 1.00 97.62 188 VAL A C 1
ATOM 1488 O O . VAL A 1 188 ? -8.037 -5.506 7.873 1.00 97.62 188 VAL A O 1
ATOM 1491 N N . ILE A 1 189 ? -7.020 -5.042 9.830 1.00 98.06 189 ILE A N 1
ATOM 1492 C CA . ILE A 1 189 ? -5.646 -5.260 9.350 1.00 98.06 189 ILE A CA 1
ATOM 1493 C C . ILE A 1 189 ? -5.482 -6.700 8.861 1.00 98.06 189 ILE A C 1
ATOM 1495 O O . ILE A 1 189 ? -4.994 -6.922 7.759 1.00 98.06 189 ILE A O 1
ATOM 1499 N N . ALA A 1 190 ? -5.931 -7.694 9.630 1.00 95.81 190 ALA A N 1
ATOM 1500 C CA . ALA A 1 190 ? -5.814 -9.090 9.214 1.00 95.81 190 ALA A CA 1
ATOM 1501 C C . ALA A 1 190 ? -6.686 -9.414 7.981 1.00 95.81 190 ALA A C 1
ATOM 1503 O O . ALA A 1 190 ? -6.300 -10.209 7.125 1.00 95.81 190 ALA A O 1
ATOM 1504 N N . GLY A 1 191 ? -7.858 -8.781 7.862 1.00 94.06 191 GLY A N 1
ATOM 1505 C CA . GLY A 1 191 ? -8.805 -9.025 6.774 1.00 94.06 191 GLY A CA 1
ATOM 1506 C C . GLY A 1 191 ? -8.585 -8.224 5.490 1.00 94.06 191 GLY A C 1
ATOM 1507 O O . GLY A 1 191 ? -9.390 -8.372 4.564 1.00 94.06 191 GLY A O 1
ATOM 1508 N N . HIS A 1 192 ? -7.544 -7.391 5.389 1.00 93.00 192 HIS A N 1
ATOM 1509 C CA . HIS A 1 192 ? -7.340 -6.544 4.206 1.00 93.00 192 HIS A CA 1
ATOM 1510 C C . HIS A 1 192 ? -7.044 -7.357 2.929 1.00 93.00 192 HIS A C 1
ATOM 1512 O O . HIS A 1 192 ? -7.529 -7.017 1.860 1.00 93.00 192 HIS A O 1
ATOM 1518 N N . THR A 1 193 ? -6.357 -8.496 3.037 1.00 83.81 193 THR A N 1
ATOM 1519 C CA . THR A 1 193 ? -5.919 -9.336 1.897 1.00 83.81 193 THR A CA 1
ATOM 1520 C C . THR A 1 193 ? -7.048 -9.939 1.044 1.00 83.81 193 THR A C 1
ATOM 1522 O O . THR A 1 193 ? -6.789 -10.481 -0.030 1.00 83.81 193 THR A O 1
ATOM 1525 N N . HIS A 1 194 ? -8.303 -9.856 1.504 1.00 76.75 194 HIS A N 1
ATOM 1526 C CA . HIS A 1 194 ? -9.516 -10.266 0.784 1.00 76.75 194 HIS A CA 1
ATOM 1527 C C . HIS A 1 194 ? -9.440 -11.687 0.186 1.00 76.75 194 HIS A C 1
ATOM 1529 O O . HIS A 1 194 ? -9.720 -11.918 -0.993 1.00 76.75 194 HIS A O 1
ATOM 1535 N N . TYR A 1 195 ? -9.056 -12.674 1.003 1.00 77.94 195 TYR A N 1
ATOM 1536 C CA . TYR A 1 195 ? -9.030 -14.074 0.577 1.00 77.94 195 TYR A CA 1
ATOM 1537 C C . TYR A 1 195 ? -10.416 -14.547 0.120 1.00 77.94 195 TYR A C 1
ATOM 1539 O O . TYR A 1 195 ? -11.362 -14.541 0.898 1.00 77.94 195 TYR A O 1
ATOM 1547 N N . LEU A 1 196 ? -10.524 -15.024 -1.123 1.00 80.19 196 LEU A N 1
ATOM 1548 C CA . LEU A 1 196 ? -11.791 -15.506 -1.703 1.00 80.19 196 LEU A CA 1
ATOM 1549 C C . LEU A 1 196 ? -12.033 -17.006 -1.498 1.00 80.19 196 LEU A C 1
ATOM 1551 O O . LEU A 1 196 ? -13.065 -17.542 -1.900 1.00 80.19 196 LEU A O 1
ATOM 1555 N N . ARG A 1 197 ? -11.043 -17.712 -0.950 1.00 83.50 197 ARG A N 1
ATOM 1556 C CA . ARG A 1 197 ? -11.063 -19.159 -0.721 1.00 83.50 197 ARG A CA 1
ATOM 1557 C C . ARG A 1 197 ? -10.299 -19.480 0.550 1.00 83.50 197 ARG A C 1
ATOM 1559 O O . ARG A 1 197 ? -9.421 -18.718 0.953 1.00 83.50 197 ARG A O 1
ATOM 1566 N N . ASP A 1 198 ? -10.597 -20.637 1.123 1.00 87.44 198 ASP A N 1
ATOM 1567 C CA . ASP A 1 198 ? -9.839 -21.173 2.246 1.00 87.44 198 ASP A CA 1
ATOM 1568 C C . ASP A 1 198 ? -8.364 -21.330 1.854 1.00 87.44 198 ASP A C 1
ATOM 1570 O O . ASP A 1 198 ? -8.032 -21.957 0.842 1.00 87.44 198 ASP A O 1
ATOM 1574 N N . ARG A 1 199 ? -7.468 -20.772 2.668 1.00 83.81 199 ARG A N 1
ATOM 1575 C CA . ARG A 1 199 ? -6.029 -21.021 2.568 1.00 83.81 199 ARG A CA 1
ATOM 1576 C C . ARG A 1 199 ? -5.688 -22.229 3.422 1.00 83.81 199 ARG A C 1
ATOM 1578 O O . ARG A 1 199 ? -5.928 -22.217 4.626 1.00 83.81 199 ARG A O 1
ATOM 1585 N N . ILE A 1 200 ? -5.125 -23.264 2.808 1.00 84.94 200 ILE A N 1
ATOM 1586 C CA . ILE A 1 200 ? -4.617 -24.442 3.515 1.00 84.94 200 ILE A CA 1
ATOM 1587 C C . ILE A 1 200 ? -3.108 -24.287 3.661 1.00 84.94 200 ILE A C 1
ATOM 1589 O O . ILE A 1 200 ? -2.404 -24.168 2.663 1.00 84.94 200 ILE A O 1
ATOM 1593 N N . MET A 1 201 ? -2.618 -24.281 4.897 1.00 85.00 201 MET A N 1
ATOM 1594 C CA . MET A 1 201 ? -1.200 -24.104 5.215 1.00 85.00 201 MET A CA 1
ATOM 1595 C C . MET A 1 201 ? -0.703 -25.362 5.912 1.00 85.00 201 MET A C 1
ATOM 1597 O O . MET A 1 201 ? -1.328 -25.825 6.870 1.00 85.00 201 MET A O 1
ATOM 1601 N N . THR A 1 202 ? 0.409 -25.921 5.439 1.00 81.19 202 THR A N 1
ATOM 1602 C CA . THR A 1 202 ? 1.005 -27.134 6.013 1.00 81.19 202 THR A CA 1
ATOM 1603 C C . THR A 1 202 ? 2.450 -26.860 6.405 1.00 81.19 202 THR A C 1
ATOM 1605 O O . THR A 1 202 ? 3.245 -26.431 5.574 1.00 81.19 202 THR A O 1
ATOM 1608 N N . LYS A 1 203 ? 2.788 -27.119 7.671 1.00 80.38 203 LYS A N 1
ATOM 1609 C CA . LYS A 1 203 ? 4.134 -26.955 8.235 1.00 80.38 203 LYS A CA 1
ATOM 1610 C C . LYS A 1 203 ? 4.479 -28.206 9.040 1.00 80.38 203 LYS A C 1
ATOM 1612 O O . LYS A 1 203 ? 3.877 -28.472 10.081 1.00 80.38 203 LYS A O 1
ATOM 1617 N N . GLY A 1 204 ? 5.432 -28.994 8.540 1.00 82.88 204 GLY A N 1
ATOM 1618 C CA . GLY A 1 204 ? 5.701 -30.332 9.074 1.00 82.88 204 GLY A CA 1
ATOM 1619 C C . GLY A 1 204 ? 4.461 -31.223 8.961 1.00 82.88 204 GLY A C 1
ATOM 1620 O O . GLY A 1 204 ? 3.862 -31.316 7.895 1.00 82.88 204 GLY A O 1
ATOM 1621 N N . GLU A 1 205 ? 4.053 -31.839 10.067 1.00 84.31 205 GLU A N 1
ATOM 1622 C CA . GLU A 1 205 ? 2.867 -32.710 10.134 1.00 84.31 205 GLU A CA 1
ATOM 1623 C C . GLU A 1 205 ? 1.567 -31.953 10.466 1.00 84.31 205 GLU A C 1
ATOM 1625 O O . GLU A 1 205 ? 0.500 -32.555 10.575 1.00 84.31 205 GLU A O 1
ATOM 1630 N N . GLN A 1 206 ? 1.632 -30.631 10.664 1.00 86.38 206 GLN A N 1
ATOM 1631 C CA . GLN A 1 206 ? 0.473 -29.820 11.024 1.00 86.38 206 GLN A CA 1
ATOM 1632 C C . GLN A 1 206 ? -0.109 -29.116 9.799 1.00 86.38 206 GLN A C 1
ATOM 1634 O O . GLN A 1 206 ? 0.575 -28.334 9.138 1.00 86.38 206 GLN A O 1
ATOM 1639 N N . THR A 1 207 ? -1.403 -29.321 9.566 1.00 87.19 207 THR A N 1
ATOM 1640 C CA . THR A 1 207 ? -2.182 -28.592 8.562 1.00 87.19 207 THR A CA 1
ATOM 1641 C C . THR A 1 207 ? -3.223 -27.717 9.248 1.00 87.19 207 THR A C 1
ATOM 1643 O O . THR A 1 207 ? -3.944 -28.164 10.142 1.00 87.19 207 THR A O 1
ATOM 1646 N N . ARG A 1 208 ? -3.313 -26.457 8.823 1.00 89.44 208 ARG A N 1
ATOM 1647 C CA . ARG A 1 208 ? -4.302 -25.480 9.290 1.00 89.44 208 ARG A CA 1
ATOM 1648 C C . ARG A 1 208 ? -5.025 -24.862 8.103 1.00 89.44 208 ARG A C 1
ATOM 1650 O O . ARG A 1 208 ? -4.513 -24.860 6.986 1.00 89.44 208 ARG A O 1
ATOM 1657 N N . SER A 1 209 ? -6.220 -24.340 8.354 1.00 88.50 209 SER A N 1
ATOM 1658 C CA . SER A 1 209 ? -7.030 -23.663 7.347 1.00 88.50 209 SER A CA 1
ATOM 1659 C C . SER A 1 209 ? -7.425 -22.280 7.841 1.00 88.50 209 SER A C 1
ATOM 1661 O O . SER A 1 209 ? -7.951 -22.142 8.944 1.00 88.50 209 SER A O 1
ATOM 1663 N N . LEU A 1 210 ? -7.188 -21.267 7.015 1.00 86.56 210 LEU A N 1
ATOM 1664 C CA . LEU A 1 210 ? -7.677 -19.916 7.227 1.00 86.56 210 LEU A CA 1
ATOM 1665 C C . LEU A 1 210 ? -8.808 -19.645 6.234 1.00 86.56 210 LEU A C 1
ATOM 1667 O O . LEU A 1 210 ? -8.585 -19.584 5.026 1.00 86.56 210 LEU A O 1
ATOM 1671 N N . LYS A 1 211 ? -10.026 -19.478 6.752 1.00 89.75 211 LYS A N 1
ATOM 1672 C CA . LYS A 1 211 ? -11.199 -19.127 5.941 1.00 89.75 211 LYS A CA 1
ATOM 1673 C C . LYS A 1 211 ? -11.161 -17.654 5.515 1.00 89.75 211 LYS A C 1
ATOM 1675 O O . LYS A 1 211 ? -10.620 -16.851 6.282 1.00 89.75 211 LYS A O 1
ATOM 1680 N N . PRO A 1 212 ? -11.814 -17.267 4.407 1.00 90.56 212 PRO A N 1
ATOM 1681 C CA . PRO A 1 212 ? -12.140 -15.872 4.101 1.00 90.56 212 PRO A CA 1
ATOM 1682 C C . PRO A 1 212 ? -12.676 -15.111 5.318 1.00 90.56 212 PRO A C 1
ATOM 1684 O O . PRO A 1 212 ? -13.390 -15.693 6.142 1.00 90.56 212 PRO A O 1
ATOM 1687 N N . TYR A 1 213 ? -12.298 -13.842 5.464 1.00 91.25 213 TYR A N 1
ATOM 1688 C CA . TYR A 1 213 ? -12.861 -12.971 6.499 1.00 91.25 213 TYR A CA 1
ATOM 1689 C C . TYR A 1 213 ? -14.286 -12.583 6.107 1.00 91.25 213 TYR A C 1
ATOM 1691 O O . TYR A 1 213 ? -14.566 -12.382 4.930 1.00 91.25 213 TYR A O 1
ATOM 1699 N N . ASP A 1 214 ? -15.178 -12.513 7.093 1.00 90.38 214 ASP A N 1
ATOM 1700 C CA . ASP A 1 214 ? -16.529 -12.007 6.878 1.00 90.38 214 ASP A CA 1
ATOM 1701 C C . ASP A 1 214 ? -16.499 -10.476 6.960 1.00 90.38 214 ASP A C 1
ATOM 1703 O O . ASP A 1 214 ? -16.328 -9.893 8.033 1.00 90.38 214 ASP A O 1
ATOM 1707 N N . ASP A 1 215 ? -16.601 -9.852 5.795 1.00 89.94 215 ASP A N 1
ATOM 1708 C CA . ASP A 1 215 ? -16.462 -8.418 5.556 1.00 89.94 215 ASP A CA 1
ATOM 1709 C C . ASP A 1 215 ? -17.750 -7.795 4.999 1.00 89.94 215 ASP A C 1
ATOM 1711 O O . ASP A 1 215 ? -17.735 -6.674 4.483 1.00 89.94 215 ASP A O 1
ATOM 1715 N N . GLU A 1 216 ? -18.873 -8.514 5.083 1.00 92.25 216 GLU A N 1
ATOM 1716 C CA . GLU A 1 216 ? -20.150 -8.002 4.613 1.00 92.25 216 GLU A CA 1
ATOM 1717 C C . GLU A 1 216 ? -20.566 -6.771 5.426 1.00 92.25 216 GLU A C 1
ATOM 1719 O O . GLU A 1 216 ? -20.686 -6.826 6.653 1.00 92.25 216 GLU A O 1
ATOM 1724 N N . VAL A 1 217 ? -20.807 -5.661 4.721 1.00 93.06 217 VAL A N 1
ATOM 1725 C CA . VAL A 1 217 ? -21.312 -4.427 5.323 1.00 93.06 217 VAL A CA 1
ATOM 1726 C C . VAL A 1 217 ? -22.818 -4.550 5.508 1.00 93.06 217 VAL A C 1
ATOM 1728 O O . VAL A 1 217 ? -23.568 -4.670 4.535 1.00 93.06 217 VAL A O 1
ATOM 1731 N N . VAL A 1 218 ? -23.264 -4.486 6.762 1.00 92.56 218 VAL A N 1
ATOM 1732 C CA . VAL A 1 218 ? -24.679 -4.562 7.148 1.00 92.56 218 VAL 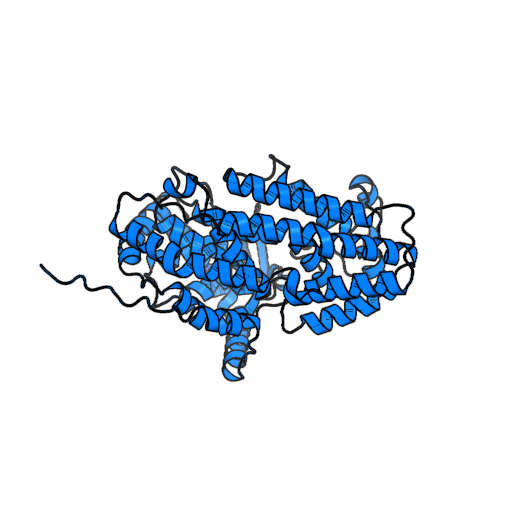A CA 1
ATOM 1733 C C . VAL A 1 218 ? -25.031 -3.301 7.922 1.00 92.56 218 VAL A C 1
ATOM 1735 O O . VAL A 1 218 ? -24.550 -3.107 9.032 1.00 92.56 218 VAL A O 1
ATOM 1738 N N . GLN A 1 219 ? -25.890 -2.449 7.352 1.00 88.06 219 GLN A N 1
ATOM 1739 C CA . GLN A 1 219 ? -26.290 -1.170 7.967 1.00 88.06 219 GLN A CA 1
ATOM 1740 C C . GLN A 1 219 ? -25.090 -0.256 8.301 1.00 88.06 219 GLN A C 1
ATOM 1742 O O . GLN A 1 219 ? -25.077 0.390 9.343 1.00 88.06 219 GLN A O 1
ATOM 1747 N N . GLY A 1 220 ? -24.070 -0.233 7.436 1.00 87.75 220 GLY A N 1
ATOM 1748 C CA . GLY A 1 220 ? -22.870 0.598 7.602 1.00 87.75 220 GLY A CA 1
ATOM 1749 C C . GLY A 1 220 ? -21.790 0.016 8.522 1.00 87.75 220 GLY A C 1
ATOM 1750 O O . GLY A 1 220 ? -20.681 0.541 8.547 1.00 87.75 220 GLY A O 1
ATOM 1751 N N . GLU A 1 221 ? -22.070 -1.076 9.236 1.00 93.06 221 GLU A N 1
ATOM 1752 C CA . GLU A 1 221 ? -21.072 -1.790 10.041 1.00 93.06 221 GLU A CA 1
ATOM 1753 C C . GLU A 1 221 ? -20.015 -2.454 9.158 1.00 93.06 221 GLU A C 1
ATOM 1755 O O . GLU A 1 221 ? -20.362 -2.994 8.109 1.00 93.06 221 GLU A O 1
ATOM 1760 N N . ARG A 1 222 ? -18.763 -2.510 9.629 1.00 94.44 222 ARG A N 1
ATOM 1761 C CA . ARG A 1 222 ? -17.611 -3.161 8.971 1.00 94.44 222 ARG A CA 1
ATOM 1762 C C . ARG A 1 222 ? -17.109 -2.473 7.709 1.00 94.44 222 ARG A C 1
ATOM 1764 O O . ARG A 1 222 ? -16.270 -3.036 6.999 1.00 94.44 222 ARG A O 1
ATOM 1771 N N . ILE A 1 223 ? -17.554 -1.251 7.435 1.00 94.31 223 ILE A N 1
ATOM 1772 C CA . ILE A 1 223 ? -17.023 -0.471 6.315 1.00 94.31 223 ILE A CA 1
ATOM 1773 C C . ILE A 1 223 ? -15.509 -0.225 6.464 1.00 94.31 223 ILE A C 1
ATOM 1775 O O . ILE A 1 223 ? -14.800 -0.134 5.463 1.00 94.31 223 ILE A O 1
ATOM 1779 N N . ALA A 1 224 ? -14.973 -0.255 7.691 1.00 95.69 224 ALA A N 1
ATOM 1780 C CA . ALA A 1 224 ? -13.541 -0.131 7.956 1.00 95.69 224 ALA A CA 1
ATOM 1781 C C . ALA A 1 224 ? -12.650 -1.161 7.223 1.00 95.69 224 ALA A C 1
ATOM 1783 O O . ALA A 1 224 ? -11.524 -0.829 6.838 1.00 95.69 224 ALA A O 1
ATOM 1784 N N . TYR A 1 225 ? -13.135 -2.387 6.966 1.00 95.00 225 TYR A N 1
ATOM 1785 C CA . TYR A 1 225 ? -12.402 -3.352 6.126 1.00 95.00 225 TYR A CA 1
ATOM 1786 C C . TYR A 1 225 ? -12.220 -2.834 4.700 1.00 95.00 225 TYR A C 1
ATOM 1788 O O . TYR A 1 225 ? -11.176 -3.040 4.083 1.00 95.00 225 TYR A O 1
ATOM 1796 N N . TRP A 1 226 ? -13.245 -2.171 4.172 1.00 93.69 226 TRP A N 1
ATOM 1797 C CA . TRP A 1 226 ? -13.271 -1.692 2.800 1.00 93.69 226 TRP A CA 1
ATOM 1798 C C . TRP A 1 226 ? -12.412 -0.453 2.632 1.00 93.69 226 TRP A C 1
ATOM 1800 O O . TRP A 1 226 ? -11.646 -0.418 1.679 1.00 93.69 226 TRP A O 1
ATOM 1810 N N . TRP A 1 227 ? -12.404 0.478 3.588 1.00 94.75 227 TRP A N 1
ATOM 1811 C CA . TRP A 1 227 ? -11.449 1.593 3.563 1.00 94.75 227 TRP A CA 1
ATOM 1812 C C . TRP A 1 227 ? -9.996 1.128 3.629 1.00 94.75 227 TRP A C 1
ATOM 1814 O O . TRP A 1 227 ? -9.172 1.605 2.852 1.00 94.75 227 TRP A O 1
ATOM 1824 N N . THR A 1 228 ? -9.708 0.132 4.472 1.00 95.38 228 THR A N 1
ATOM 1825 C CA . THR A 1 228 ? -8.373 -0.481 4.548 1.00 95.38 228 THR A CA 1
ATOM 1826 C C . THR A 1 228 ? -7.944 -1.069 3.199 1.00 95.38 228 THR A C 1
ATOM 1828 O O . THR A 1 228 ? -6.812 -0.899 2.762 1.00 95.38 228 THR A O 1
ATOM 1831 N N . ARG A 1 229 ? -8.860 -1.744 2.497 1.00 92.88 229 ARG A N 1
ATOM 1832 C CA . ARG A 1 229 ? -8.598 -2.315 1.165 1.00 92.88 229 ARG A CA 1
ATOM 1833 C C . ARG A 1 229 ? -8.523 -1.273 0.070 1.00 92.88 229 ARG A C 1
ATOM 1835 O O . ARG A 1 229 ? -7.811 -1.461 -0.907 1.00 92.88 229 ARG A O 1
ATOM 1842 N N . GLN A 1 230 ? -9.325 -0.225 0.180 1.00 92.75 230 GLN A N 1
ATOM 1843 C CA . GLN A 1 230 ? -9.394 0.831 -0.811 1.00 92.75 230 GLN A CA 1
ATOM 1844 C C . GLN A 1 230 ? -8.072 1.591 -0.868 1.00 92.75 230 GLN A C 1
ATOM 1846 O O . GLN A 1 230 ? -7.587 1.815 -1.976 1.00 92.75 230 GLN A O 1
ATOM 1851 N N . SER A 1 231 ? -7.463 1.910 0.281 1.00 93.81 231 SER A N 1
ATOM 1852 C CA . SER A 1 231 ? -6.136 2.537 0.309 1.00 93.81 231 SER A CA 1
ATOM 1853 C C . SER A 1 231 ? -5.079 1.658 -0.369 1.00 93.81 231 SER A C 1
ATOM 1855 O O . SER A 1 231 ? -4.457 2.124 -1.320 1.00 93.81 231 SER A O 1
ATOM 1857 N N . ASP A 1 232 ? -4.986 0.375 0.003 1.00 93.19 232 ASP A N 1
ATOM 1858 C CA . ASP A 1 232 ? -4.041 -0.584 -0.602 1.00 93.19 232 ASP A CA 1
ATOM 1859 C C . ASP A 1 232 ? -4.254 -0.715 -2.126 1.00 93.19 232 ASP A C 1
ATOM 1861 O O . ASP A 1 232 ? -3.342 -0.560 -2.943 1.00 93.19 232 ASP A O 1
ATOM 1865 N N . ARG A 1 233 ? -5.513 -0.891 -2.550 1.00 91.25 233 ARG A N 1
ATOM 1866 C CA . ARG A 1 233 ? -5.883 -0.994 -3.971 1.00 91.25 233 ARG A CA 1
ATOM 1867 C C . ARG A 1 233 ? -5.542 0.256 -4.779 1.00 91.25 233 ARG A C 1
ATOM 1869 O O . ARG A 1 233 ? -5.246 0.115 -5.963 1.00 91.25 233 ARG A O 1
ATOM 1876 N N . MET A 1 234 ? -5.588 1.453 -4.190 1.00 91.69 234 MET A N 1
ATOM 1877 C CA . MET A 1 234 ? -5.179 2.677 -4.893 1.00 91.69 234 MET A CA 1
ATOM 1878 C C . MET A 1 234 ? -3.683 2.690 -5.186 1.00 91.69 234 MET A C 1
ATOM 1880 O O . MET A 1 234 ? -3.289 3.168 -6.248 1.00 91.69 234 MET A O 1
ATOM 1884 N N . ASP A 1 235 ? -2.855 2.135 -4.298 1.00 92.38 235 ASP A N 1
ATOM 1885 C CA . ASP A 1 235 ? -1.408 2.025 -4.520 1.00 92.38 235 ASP A CA 1
ATOM 1886 C C . ASP A 1 235 ? -1.019 0.848 -5.432 1.00 92.38 235 ASP A C 1
ATOM 1888 O O . ASP A 1 235 ? 0.105 0.790 -5.940 1.00 92.38 235 ASP A O 1
ATOM 1892 N N . ALA A 1 236 ? -1.948 -0.085 -5.655 1.00 89.00 236 ALA A N 1
ATOM 1893 C CA . ALA A 1 236 ? -1.827 -1.220 -6.571 1.00 89.00 236 ALA A CA 1
ATOM 1894 C C . ALA A 1 236 ? -2.421 -0.950 -7.971 1.00 89.00 236 ALA A C 1
ATOM 1896 O O . ALA A 1 236 ? -2.642 -1.886 -8.744 1.00 89.00 236 ALA A O 1
ATOM 1897 N N . GLN A 1 237 ? -2.685 0.315 -8.312 1.00 90.44 237 GLN A N 1
ATOM 1898 C CA . GLN A 1 237 ? -3.197 0.738 -9.617 1.00 90.44 237 GLN A CA 1
ATOM 1899 C C . GLN A 1 237 ? -2.473 1.991 -10.123 1.00 90.44 237 GLN A C 1
ATOM 1901 O O . GLN A 1 237 ? -1.916 2.773 -9.351 1.00 90.44 237 GLN A O 1
ATOM 1906 N N . GLY A 1 238 ? -2.499 2.204 -11.437 1.00 94.62 238 GLY A N 1
ATOM 1907 C CA . GLY A 1 238 ? -1.959 3.417 -12.044 1.00 94.62 238 GLY A CA 1
ATOM 1908 C C . GLY A 1 238 ? -0.430 3.496 -12.072 1.00 94.62 238 GLY A C 1
ATOM 1909 O O . GLY A 1 238 ? 0.265 2.499 -11.855 1.00 94.62 238 GLY A O 1
ATOM 1910 N N . PRO A 1 239 ? 0.104 4.712 -12.296 1.00 96.19 239 PRO A N 1
ATOM 1911 C CA . PRO A 1 239 ? 1.537 4.973 -12.412 1.00 96.19 239 PRO A CA 1
ATOM 1912 C C . PRO A 1 239 ? 2.404 4.433 -11.268 1.00 96.19 239 PRO A C 1
ATOM 1914 O O . PRO A 1 239 ? 3.564 4.089 -11.487 1.00 96.19 239 PRO A O 1
ATOM 1917 N N . ILE A 1 240 ? 1.873 4.360 -10.042 1.00 95.56 240 ILE A N 1
ATOM 1918 C CA . ILE A 1 240 ? 2.615 3.790 -8.910 1.00 95.56 240 ILE A CA 1
ATOM 1919 C C . ILE A 1 240 ? 2.837 2.290 -9.097 1.00 95.56 240 ILE A C 1
ATOM 1921 O O . ILE A 1 240 ? 3.951 1.800 -8.892 1.00 95.56 240 ILE A O 1
ATOM 1925 N N . MET A 1 241 ? 1.790 1.567 -9.496 1.00 93.81 241 MET A N 1
ATOM 1926 C CA . MET A 1 241 ? 1.861 0.129 -9.716 1.00 93.81 241 MET A CA 1
ATOM 1927 C C . MET A 1 241 ? 2.816 -0.212 -10.857 1.00 93.81 241 MET A C 1
ATOM 1929 O O . MET A 1 241 ? 3.592 -1.156 -10.729 1.00 93.81 241 MET A O 1
ATOM 1933 N N . ASP A 1 242 ? 2.831 0.589 -11.925 1.00 95.62 242 ASP A N 1
ATOM 1934 C CA . ASP A 1 242 ? 3.781 0.426 -13.031 1.00 95.62 242 ASP A CA 1
ATOM 1935 C C . ASP A 1 242 ? 5.231 0.432 -12.523 1.00 95.62 242 ASP A C 1
ATOM 1937 O O . ASP A 1 242 ? 6.016 -0.470 -12.823 1.00 95.62 242 ASP A O 1
ATOM 1941 N N . VAL A 1 243 ? 5.576 1.406 -11.675 1.00 95.31 243 VAL A N 1
ATOM 1942 C CA . VAL A 1 243 ? 6.914 1.532 -11.078 1.00 95.31 243 VAL A CA 1
ATOM 1943 C C . VAL A 1 243 ? 7.217 0.382 -10.118 1.00 95.31 243 VAL A C 1
ATOM 1945 O O . VAL A 1 243 ? 8.248 -0.285 -10.251 1.00 95.31 243 VAL A O 1
ATOM 1948 N N . ARG A 1 244 ? 6.326 0.128 -9.151 1.00 91.88 244 ARG A N 1
ATOM 1949 C CA . ARG A 1 244 ? 6.515 -0.911 -8.126 1.00 91.88 244 ARG A CA 1
ATOM 1950 C C . ARG A 1 244 ? 6.656 -2.288 -8.751 1.00 91.88 244 ARG A C 1
ATOM 1952 O O . ARG A 1 244 ? 7.549 -3.042 -8.371 1.00 91.88 244 ARG A O 1
ATOM 1959 N N . HIS A 1 245 ? 5.808 -2.610 -9.723 1.00 91.06 245 HIS A N 1
ATOM 1960 C CA . HIS A 1 245 ? 5.821 -3.920 -10.352 1.00 91.06 245 HIS A CA 1
ATOM 1961 C C . HIS A 1 245 ? 7.106 -4.164 -11.147 1.00 91.06 245 HIS A C 1
ATOM 1963 O O . HIS A 1 245 ? 7.657 -5.256 -11.103 1.00 91.06 245 HIS A O 1
ATOM 1969 N N . ILE A 1 246 ? 7.639 -3.142 -11.817 1.00 93.38 246 ILE A N 1
ATOM 1970 C CA . ILE A 1 246 ? 8.920 -3.252 -12.524 1.00 93.38 246 ILE A CA 1
ATOM 1971 C C . ILE A 1 246 ? 10.080 -3.451 -11.542 1.00 93.38 246 ILE A C 1
ATOM 1973 O O . ILE A 1 246 ? 10.959 -4.278 -11.792 1.00 93.38 246 ILE A O 1
ATOM 1977 N N . LEU A 1 247 ? 10.068 -2.754 -10.401 1.00 90.00 247 LEU A N 1
ATOM 1978 C CA . LEU A 1 247 ? 11.083 -2.924 -9.356 1.00 90.00 247 LEU A CA 1
ATOM 1979 C C . LEU A 1 247 ? 11.125 -4.350 -8.801 1.00 90.00 247 LEU A C 1
ATOM 1981 O O . LEU A 1 247 ? 12.216 -4.892 -8.613 1.00 90.00 247 LEU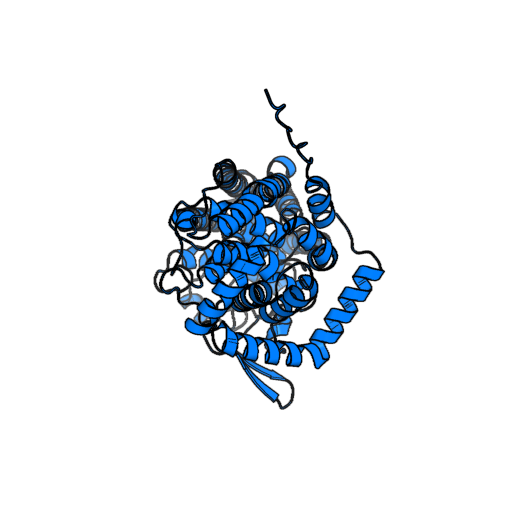 A O 1
ATOM 1985 N N . THR A 1 248 ? 9.971 -4.989 -8.591 1.00 85.50 248 THR A N 1
ATOM 1986 C CA . THR A 1 248 ? 9.931 -6.371 -8.082 1.00 85.50 248 THR A CA 1
ATOM 1987 C C . THR A 1 248 ? 10.430 -7.408 -9.091 1.00 85.50 248 THR A C 1
ATOM 1989 O O . THR A 1 248 ? 10.683 -8.545 -8.706 1.00 85.50 248 THR A O 1
ATOM 1992 N N . LYS A 1 249 ? 10.641 -7.028 -10.360 1.00 87.00 249 LYS A N 1
ATOM 1993 C CA . LYS A 1 249 ? 11.192 -7.887 -11.424 1.00 87.00 249 LYS A CA 1
ATOM 1994 C C . LYS A 1 249 ? 12.689 -7.709 -11.667 1.00 87.00 249 LYS A C 1
ATOM 1996 O O . LYS A 1 249 ? 13.240 -8.288 -12.604 1.00 87.00 249 LYS A O 1
ATOM 2001 N N . ALA A 1 250 ? 13.377 -6.945 -10.818 1.00 85.81 250 ALA A N 1
ATOM 2002 C CA . ALA A 1 250 ? 14.837 -6.886 -10.844 1.00 85.81 250 ALA A CA 1
ATOM 2003 C C . ALA A 1 250 ? 15.474 -8.253 -10.553 1.00 85.81 250 ALA A C 1
ATOM 2005 O O . ALA A 1 250 ? 16.531 -8.572 -11.102 1.00 85.81 250 ALA A O 1
ATOM 2006 N N . GLU A 1 251 ? 14.817 -9.079 -9.741 1.00 82.50 251 GLU A N 1
ATOM 2007 C CA . GLU A 1 251 ? 15.197 -10.456 -9.436 1.00 82.50 251 GLU A CA 1
ATOM 2008 C C . GLU A 1 251 ? 14.056 -11.413 -9.822 1.00 82.50 251 GLU A C 1
ATOM 2010 O O . GLU A 1 251 ? 12.893 -10.998 -9.830 1.00 82.50 251 GLU A O 1
ATOM 2015 N N . PRO A 1 252 ? 14.361 -12.678 -10.172 1.00 76.00 252 PRO A N 1
ATOM 2016 C CA . PRO A 1 252 ? 13.322 -13.669 -10.424 1.00 76.00 252 PRO A CA 1
ATOM 2017 C C . PRO A 1 252 ? 12.435 -13.848 -9.187 1.00 76.00 252 PRO A C 1
ATOM 2019 O O . PRO A 1 252 ? 12.934 -13.959 -8.069 1.00 76.00 252 PRO A O 1
ATOM 2022 N N . THR A 1 253 ? 11.121 -13.878 -9.393 1.00 67.75 253 THR A N 1
ATOM 2023 C CA . THR A 1 253 ? 10.120 -13.996 -8.322 1.00 67.75 253 THR A CA 1
ATOM 2024 C C . THR A 1 253 ? 9.296 -15.264 -8.516 1.00 67.75 253 THR A C 1
ATOM 2026 O O . THR A 1 253 ? 8.850 -15.551 -9.626 1.00 67.75 253 THR A O 1
ATOM 2029 N N . GLU A 1 254 ? 9.111 -16.030 -7.441 1.00 64.88 254 GLU A N 1
ATOM 2030 C CA . GLU A 1 254 ? 8.158 -17.145 -7.390 1.00 64.88 254 GLU A CA 1
ATOM 2031 C C . GLU A 1 254 ? 6.787 -16.644 -6.932 1.00 64.88 254 GLU A C 1
ATOM 2033 O O . GLU A 1 254 ? 6.680 -15.658 -6.195 1.00 64.88 254 GLU A O 1
ATOM 2038 N N . ASP A 1 255 ? 5.727 -17.337 -7.341 1.00 59.56 255 ASP A N 1
ATOM 2039 C CA . ASP A 1 255 ? 4.390 -16.988 -6.882 1.00 59.56 255 ASP A CA 1
ATOM 2040 C C . ASP A 1 255 ? 4.123 -17.368 -5.440 1.00 59.56 255 ASP A C 1
ATOM 2042 O O . ASP A 1 255 ? 4.443 -18.452 -4.958 1.00 59.56 255 ASP A O 1
ATOM 2046 N N . PHE A 1 256 ? 3.364 -16.484 -4.812 1.00 54.56 256 PHE A N 1
ATOM 2047 C CA . PHE A 1 25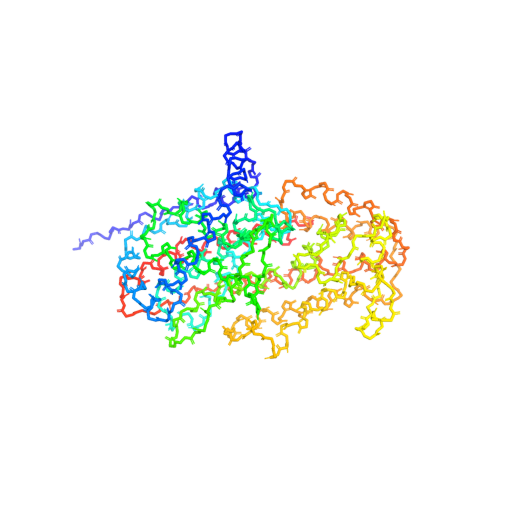6 ? 2.865 -16.604 -3.459 1.00 54.56 256 PHE A CA 1
ATOM 2048 C C . PHE A 1 256 ? 2.006 -17.852 -3.184 1.00 54.56 256 PHE A C 1
ATOM 2050 O O . PHE A 1 256 ? 2.038 -18.389 -2.080 1.00 54.56 256 PHE A O 1
ATOM 2057 N N . ASP A 1 257 ? 1.196 -18.302 -4.145 1.00 54.38 257 ASP A N 1
ATOM 2058 C CA . ASP A 1 257 ? 0.253 -19.418 -3.973 1.00 54.38 257 ASP A CA 1
ATOM 2059 C C . ASP A 1 257 ? 0.556 -20.617 -4.884 1.00 54.38 257 ASP A C 1
ATOM 2061 O O . ASP A 1 257 ? -0.269 -21.528 -5.003 1.00 54.38 257 ASP A O 1
ATOM 2065 N N . GLY A 1 258 ? 1.730 -20.617 -5.527 1.00 50.84 258 GLY A N 1
ATOM 2066 C CA . GLY A 1 258 ? 2.141 -21.645 -6.481 1.00 50.84 258 GLY A CA 1
ATOM 2067 C C . GLY A 1 258 ? 1.266 -21.724 -7.738 1.00 50.84 258 GLY A C 1
ATOM 2068 O O . GLY A 1 258 ? 1.380 -22.696 -8.487 1.00 50.84 258 GLY A O 1
ATOM 2069 N N . ARG A 1 259 ? 0.380 -20.745 -7.985 1.00 53.03 259 ARG A N 1
ATOM 2070 C CA . ARG A 1 259 ? -0.523 -20.726 -9.145 1.00 53.03 259 ARG A CA 1
ATOM 2071 C C . ARG A 1 259 ? 0.097 -20.038 -10.361 1.00 53.03 259 ARG A C 1
ATOM 2073 O O . ARG A 1 259 ? -0.482 -19.096 -10.865 1.00 53.03 259 ARG A O 1
ATOM 2080 N N . GLU A 1 260 ? 1.219 -20.540 -10.863 1.00 52.12 260 GLU A N 1
ATOM 2081 C CA . GLU A 1 260 ? 1.744 -20.326 -12.234 1.00 52.12 260 GLU A CA 1
ATOM 2082 C C . GLU A 1 260 ? 1.711 -18.903 -12.872 1.00 52.12 260 GLU A C 1
ATOM 2084 O O . GLU A 1 260 ? 1.855 -18.781 -14.090 1.00 52.12 260 GLU A O 1
ATOM 2089 N N . PHE A 1 261 ? 1.554 -17.821 -12.114 1.00 54.69 261 PHE A N 1
ATOM 2090 C CA . PHE A 1 261 ? 1.702 -16.438 -12.562 1.00 54.69 261 PHE A CA 1
ATOM 2091 C C . PHE A 1 261 ? 3.166 -16.134 -12.926 1.00 54.69 261 PHE A C 1
ATOM 2093 O O . PHE A 1 261 ? 3.409 -15.529 -13.972 1.00 54.69 261 PHE A O 1
ATOM 2100 N N . HIS A 1 262 ? 4.131 -16.630 -12.145 1.00 61.09 262 HIS A N 1
ATOM 2101 C CA . HIS A 1 262 ? 5.570 -16.568 -12.383 1.00 61.09 262 HIS A CA 1
ATOM 2102 C C . HIS A 1 262 ? 6.259 -17.878 -11.983 1.00 61.09 262 HIS A C 1
ATOM 2104 O O . HIS A 1 262 ? 6.025 -18.456 -10.920 1.00 61.09 262 HIS A O 1
ATOM 2110 N N . LYS A 1 263 ? 7.178 -18.328 -12.835 1.00 66.19 263 LYS A N 1
ATOM 2111 C CA . LYS A 1 263 ? 8.125 -19.399 -12.527 1.00 66.19 263 LYS A CA 1
ATOM 2112 C C . LYS A 1 263 ? 9.518 -18.892 -12.835 1.00 66.19 263 LYS A C 1
ATOM 2114 O O . LYS A 1 263 ? 9.738 -18.322 -13.900 1.00 66.19 263 LYS A O 1
ATOM 2119 N N . VAL A 1 264 ? 10.438 -19.116 -11.904 1.00 69.50 264 VAL A N 1
ATOM 2120 C CA . VAL A 1 264 ? 11.837 -18.722 -12.059 1.00 69.50 264 VAL A CA 1
ATOM 2121 C C . VAL A 1 264 ? 12.455 -19.545 -13.184 1.00 69.50 264 VAL A C 1
ATOM 2123 O O . VAL A 1 264 ? 12.464 -20.775 -13.129 1.00 69.50 264 VAL A O 1
ATOM 2126 N N . TRP A 1 265 ? 12.958 -18.869 -14.215 1.00 77.06 265 TRP A N 1
ATOM 2127 C CA . TRP A 1 265 ? 13.723 -19.530 -15.268 1.00 77.06 265 TRP A CA 1
ATOM 2128 C C . TRP A 1 265 ? 15.125 -19.878 -14.764 1.00 77.06 265 TRP A C 1
ATOM 2130 O O . TRP A 1 265 ? 15.671 -19.204 -13.891 1.00 77.06 265 TRP A O 1
ATOM 2140 N N . GLU A 1 266 ? 15.754 -20.884 -15.375 1.00 78.19 266 GLU A N 1
ATOM 2141 C CA . GLU A 1 266 ? 17.139 -21.265 -15.054 1.00 78.19 266 GLU A CA 1
ATOM 2142 C C . GLU A 1 266 ? 18.133 -20.114 -15.294 1.00 78.19 266 GLU A C 1
ATOM 2144 O O . GLU A 1 266 ? 19.106 -19.947 -14.560 1.00 78.19 266 GLU A O 1
ATOM 2149 N N . SER A 1 267 ? 17.868 -19.295 -16.316 1.00 84.62 267 SER A N 1
ATOM 2150 C CA . SER A 1 267 ? 18.658 -18.121 -16.679 1.00 84.62 267 SER A CA 1
ATOM 2151 C C . SER A 1 267 ? 17.930 -16.849 -16.259 1.00 84.62 267 SER A C 1
ATOM 2153 O O . SER A 1 267 ? 16.892 -16.492 -16.817 1.00 84.62 267 SER A O 1
ATOM 2155 N N . SER A 1 268 ? 18.514 -16.108 -15.316 1.00 83.44 268 SER A N 1
ATOM 2156 C CA . SER A 1 268 ? 17.965 -14.826 -14.852 1.00 83.44 268 SER A CA 1
ATOM 2157 C C . SER A 1 268 ? 17.905 -13.752 -15.946 1.00 83.44 268 SER A C 1
ATOM 2159 O O . SER A 1 268 ? 17.143 -12.792 -15.825 1.00 83.44 268 SER A O 1
ATOM 2161 N N . GLY A 1 269 ? 18.711 -13.894 -17.004 1.00 86.44 269 GLY A N 1
ATOM 2162 C CA . GLY A 1 269 ? 18.671 -13.022 -18.175 1.00 86.44 269 GLY A CA 1
ATOM 2163 C C . GLY A 1 269 ? 17.522 -13.360 -19.123 1.00 86.44 269 GLY A C 1
ATOM 2164 O O . GLY A 1 269 ? 16.916 -12.449 -19.683 1.00 86.44 269 GLY A O 1
ATOM 2165 N N . ASP A 1 270 ? 17.200 -14.644 -19.286 1.00 87.56 270 ASP A N 1
ATOM 2166 C CA . ASP A 1 270 ? 16.092 -15.068 -20.149 1.00 87.56 270 ASP A CA 1
ATOM 2167 C C . ASP A 1 270 ? 14.739 -14.875 -19.459 1.00 87.56 270 ASP A C 1
ATOM 2169 O O . ASP A 1 270 ? 13.812 -14.390 -20.108 1.00 87.56 270 ASP A O 1
ATOM 2173 N N . ASP A 1 271 ? 14.670 -15.088 -18.137 1.00 87.81 271 ASP A N 1
ATOM 2174 C CA . ASP A 1 271 ? 13.535 -14.643 -17.315 1.00 87.81 271 ASP A CA 1
ATOM 2175 C C . ASP A 1 271 ? 13.256 -13.156 -17.557 1.00 87.81 271 ASP A C 1
ATOM 2177 O O . ASP A 1 271 ? 12.149 -12.774 -17.926 1.00 87.81 271 ASP A O 1
ATOM 2181 N N . PHE A 1 272 ? 14.287 -12.311 -17.456 1.00 91.38 272 PHE A N 1
ATOM 2182 C CA . PHE A 1 272 ? 14.125 -10.873 -17.642 1.00 91.38 272 PHE A CA 1
ATOM 2183 C C . PHE A 1 272 ? 13.633 -10.509 -19.050 1.00 91.38 272 PHE A C 1
ATOM 2185 O O . PHE A 1 272 ? 12.722 -9.695 -19.190 1.00 91.38 272 PHE A O 1
ATOM 2192 N N . LYS A 1 273 ? 14.183 -11.123 -20.106 1.00 92.75 273 LYS A N 1
ATOM 2193 C CA . LYS A 1 273 ? 13.721 -10.884 -21.486 1.00 92.75 273 LYS A CA 1
ATOM 2194 C C . LYS A 1 273 ? 12.261 -11.285 -21.687 1.00 92.75 273 LYS A C 1
ATOM 2196 O O . LYS A 1 273 ? 11.537 -10.589 -22.394 1.00 92.75 273 LYS A O 1
ATOM 2201 N N . HIS A 1 274 ? 11.827 -12.383 -21.071 1.00 91.00 274 HIS A N 1
ATOM 2202 C CA . HIS A 1 274 ? 10.428 -12.808 -21.091 1.00 91.00 274 HIS A CA 1
ATOM 2203 C C . HIS A 1 274 ? 9.534 -11.821 -20.332 1.00 91.00 274 HIS A C 1
ATOM 2205 O O . HIS A 1 274 ? 8.562 -11.314 -20.895 1.00 91.00 274 HIS A O 1
ATOM 2211 N N . GLN A 1 275 ? 9.901 -11.484 -19.091 1.00 91.44 275 GLN A N 1
ATOM 2212 C CA . GLN A 1 275 ? 9.151 -10.566 -18.228 1.00 91.44 275 GLN A CA 1
ATOM 2213 C C . GLN A 1 275 ? 8.999 -9.170 -18.850 1.00 91.44 275 GLN A C 1
ATOM 2215 O O . GLN A 1 275 ? 7.939 -8.560 -18.722 1.00 91.44 275 GLN A O 1
ATOM 2220 N N . PHE A 1 276 ? 10.013 -8.686 -19.569 1.00 94.81 276 PHE A N 1
ATOM 2221 C CA . PHE A 1 276 ? 10.021 -7.368 -20.211 1.00 94.81 276 PHE A CA 1
ATOM 2222 C C . PHE A 1 276 ? 9.797 -7.418 -21.728 1.00 94.81 276 PHE A C 1
ATOM 2224 O O . PHE A 1 276 ? 10.097 -6.455 -22.437 1.00 94.81 276 PHE A O 1
ATOM 2231 N N . SER A 1 277 ? 9.233 -8.511 -22.246 1.00 93.00 277 SER A N 1
ATOM 2232 C CA . SER A 1 277 ? 8.806 -8.576 -23.642 1.00 93.00 277 SER A CA 1
ATOM 2233 C C . SER A 1 277 ? 7.728 -7.524 -23.931 1.00 93.00 277 SER A C 1
ATOM 2235 O O . SER A 1 277 ? 6.726 -7.440 -23.220 1.00 93.00 277 SER A O 1
ATOM 2237 N N . THR A 1 278 ? 7.879 -6.763 -25.020 1.00 93.19 278 THR A N 1
ATOM 2238 C CA . THR A 1 278 ? 6.875 -5.778 -25.478 1.00 93.19 278 THR A CA 1
ATOM 2239 C C . THR A 1 278 ? 5.738 -6.418 -26.289 1.00 93.19 278 THR A C 1
ATOM 2241 O O . THR A 1 278 ? 5.150 -5.808 -27.183 1.00 93.19 278 THR A O 1
ATOM 2244 N N . VAL A 1 279 ? 5.416 -7.680 -25.990 1.00 90.56 279 VAL A N 1
ATOM 2245 C CA . VAL A 1 279 ? 4.355 -8.449 -26.644 1.00 90.56 279 VAL A CA 1
ATOM 2246 C C . VAL A 1 279 ? 3.270 -8.783 -25.629 1.00 90.56 279 VAL A C 1
ATOM 2248 O O . VAL A 1 279 ? 3.509 -9.472 -24.640 1.00 90.56 279 VAL A O 1
ATOM 2251 N N . LEU A 1 280 ? 2.043 -8.345 -25.912 1.00 91.38 280 LEU A N 1
ATOM 2252 C CA . LEU A 1 280 ? 0.867 -8.677 -25.113 1.00 91.38 280 LEU A CA 1
ATOM 2253 C C . LEU A 1 280 ? 0.186 -9.934 -25.677 1.00 91.38 280 LEU A C 1
ATOM 2255 O O . LEU A 1 280 ? -0.421 -9.889 -26.753 1.00 91.38 280 LEU A O 1
ATOM 2259 N N . ARG A 1 281 ? 0.269 -11.069 -24.975 1.00 92.00 281 ARG A N 1
ATOM 2260 C CA . ARG A 1 281 ? -0.357 -12.329 -25.409 1.00 92.00 281 ARG A CA 1
ATOM 2261 C C . ARG A 1 281 ? -1.724 -12.487 -24.748 1.00 92.00 281 ARG A C 1
ATOM 2263 O O . ARG A 1 281 ? -1.975 -12.035 -23.629 1.00 92.00 281 ARG A O 1
ATOM 2270 N N . THR A 1 282 ? -2.639 -13.146 -25.453 1.00 88.44 282 THR A N 1
ATOM 2271 C CA . THR A 1 282 ? -3.949 -13.498 -24.893 1.00 88.44 282 THR A CA 1
ATOM 2272 C C . THR A 1 282 ? -3.833 -14.730 -23.996 1.00 88.44 282 THR A C 1
ATOM 2274 O O . THR A 1 282 ? -2.843 -15.463 -24.067 1.00 88.44 282 THR A O 1
ATOM 2277 N N . ALA A 1 283 ? -4.846 -14.980 -23.161 1.00 86.12 283 ALA A N 1
ATOM 2278 C CA . ALA A 1 283 ? -4.886 -16.181 -22.328 1.00 86.12 283 ALA A CA 1
ATOM 2279 C C . ALA A 1 283 ? -4.813 -17.458 -23.184 1.00 86.12 283 ALA A C 1
ATOM 2281 O O . ALA A 1 283 ? -4.052 -18.366 -22.866 1.00 86.12 283 ALA A O 1
ATOM 2282 N N . GLU A 1 284 ? -5.513 -17.481 -24.321 1.00 88.38 284 GLU A N 1
ATOM 2283 C CA . GLU A 1 284 ? -5.542 -18.607 -25.261 1.00 88.38 284 GLU A CA 1
ATOM 2284 C C . GLU A 1 284 ? -4.172 -18.870 -25.890 1.00 88.38 284 GLU A C 1
ATOM 2286 O O . GLU A 1 284 ? -3.810 -20.020 -26.115 1.00 88.38 284 GLU A O 1
ATOM 2291 N N . LYS A 1 285 ? -3.394 -17.816 -26.167 1.00 88.38 285 LYS A N 1
ATOM 2292 C CA . LYS A 1 285 ? -2.027 -17.970 -26.677 1.00 88.38 285 LYS A CA 1
ATOM 2293 C C . LYS A 1 285 ? -1.076 -18.493 -25.605 1.00 88.38 285 LYS A C 1
ATOM 2295 O O . LYS A 1 285 ? -0.209 -19.294 -25.924 1.00 88.38 285 LYS A O 1
ATOM 2300 N N . ARG A 1 286 ? -1.230 -18.065 -24.347 1.00 88.44 286 ARG A N 1
ATOM 2301 C CA . ARG A 1 286 ? -0.359 -18.508 -23.246 1.00 88.44 286 ARG A CA 1
ATOM 2302 C C . ARG A 1 286 ? -0.538 -19.984 -22.906 1.00 88.44 286 ARG A C 1
ATOM 2304 O O . ARG A 1 286 ? 0.457 -20.671 -22.727 1.00 88.44 286 ARG A O 1
ATOM 2311 N N . VAL A 1 287 ? -1.774 -20.488 -22.885 1.00 86.38 287 VAL A N 1
ATOM 2312 C CA . VAL A 1 287 ? -2.047 -21.910 -22.579 1.00 86.38 287 VAL A CA 1
ATOM 2313 C C . VAL A 1 287 ? -1.511 -22.887 -23.633 1.00 86.38 287 VAL A C 1
ATOM 2315 O O . VAL A 1 287 ? -1.523 -24.091 -23.406 1.00 86.38 287 VAL A O 1
ATOM 2318 N N . GLN A 1 288 ? -1.066 -22.387 -24.789 1.00 89.19 288 GLN A N 1
ATOM 2319 C CA . GLN A 1 288 ? -0.436 -23.188 -25.843 1.00 89.19 288 GLN A CA 1
ATOM 2320 C C . GLN A 1 288 ? 1.088 -23.291 -25.689 1.00 89.19 288 GLN A C 1
ATOM 2322 O O . GLN A 1 288 ? 1.715 -24.031 -26.443 1.00 89.19 288 GLN A O 1
ATOM 2327 N N . LEU A 1 289 ? 1.685 -22.532 -24.768 1.00 86.94 289 LEU A N 1
ATOM 2328 C CA . LEU A 1 289 ? 3.122 -22.531 -24.514 1.00 86.94 289 LEU A CA 1
ATOM 2329 C C . LEU A 1 289 ? 3.464 -23.514 -23.393 1.00 86.94 289 LEU A C 1
ATOM 2331 O O . LEU A 1 289 ? 2.646 -23.773 -22.506 1.00 86.94 289 LEU A O 1
ATOM 2335 N N . GLU A 1 290 ? 4.686 -24.037 -23.419 1.00 86.38 290 GLU A N 1
ATOM 2336 C CA . GLU A 1 290 ? 5.217 -24.792 -22.290 1.00 86.38 290 GLU A CA 1
ATOM 2337 C C . GLU A 1 290 ? 5.612 -23.841 -21.153 1.00 86.38 290 GLU A C 1
ATOM 2339 O O . GLU A 1 290 ? 5.760 -22.630 -21.320 1.00 86.38 290 GLU A O 1
ATOM 2344 N N . SER A 1 291 ? 5.703 -24.387 -19.947 1.00 79.50 291 SER A N 1
ATOM 2345 C CA . SER A 1 291 ? 6.248 -23.662 -18.806 1.00 79.50 291 SER A CA 1
ATOM 2346 C C . SER A 1 291 ? 7.777 -23.630 -18.939 1.00 79.50 291 SER A C 1
ATOM 2348 O O . SER A 1 291 ? 8.351 -24.701 -19.131 1.00 79.50 291 SER A O 1
ATOM 2350 N N . PRO A 1 292 ? 8.456 -22.486 -18.725 1.00 80.94 292 PRO A N 1
ATOM 2351 C CA . PRO A 1 292 ? 7.950 -21.261 -18.095 1.00 80.94 292 PRO A CA 1
ATOM 2352 C C . PRO A 1 292 ? 7.399 -20.184 -19.054 1.00 80.94 292 PRO A C 1
ATOM 2354 O O . PRO A 1 292 ? 6.909 -19.160 -18.570 1.00 80.94 292 PRO A O 1
ATOM 2357 N N . GLU A 1 293 ? 7.411 -20.372 -20.380 1.00 84.81 293 GLU A N 1
ATOM 2358 C CA . GLU A 1 293 ? 6.924 -19.358 -21.336 1.00 84.81 293 GLU A CA 1
ATOM 2359 C C . GLU A 1 293 ? 5.420 -19.071 -21.236 1.00 84.81 293 GLU A C 1
ATOM 2361 O O . GLU A 1 293 ? 4.970 -17.988 -21.616 1.00 84.81 293 GLU A O 1
ATOM 2366 N N . SER A 1 294 ? 4.630 -20.003 -20.707 1.00 82.62 294 SER A N 1
ATOM 2367 C CA . SER A 1 294 ? 3.192 -19.832 -20.466 1.00 82.62 294 SER A CA 1
ATOM 2368 C C . SER A 1 294 ? 2.850 -18.808 -19.371 1.00 82.62 294 SER A C 1
ATOM 2370 O O . SER A 1 294 ? 1.702 -18.359 -19.300 1.00 82.62 294 SER A O 1
ATOM 2372 N N . THR A 1 295 ? 3.828 -18.403 -18.551 1.00 84.56 295 THR A N 1
ATOM 2373 C CA . THR A 1 295 ? 3.661 -17.416 -17.467 1.00 84.56 295 THR A CA 1
ATOM 2374 C C . THR A 1 295 ? 3.397 -16.010 -18.002 1.00 84.56 295 THR A C 1
ATOM 2376 O O . THR A 1 295 ? 3.724 -15.694 -19.153 1.00 84.56 295 THR A O 1
ATOM 2379 N N . GLN A 1 296 ? 2.797 -15.147 -17.177 1.00 87.50 296 GLN A N 1
ATOM 2380 C CA . GLN A 1 296 ? 2.542 -13.760 -17.564 1.00 87.50 296 GLN A CA 1
ATOM 2381 C C . GLN A 1 296 ? 3.837 -12.936 -17.568 1.00 87.50 296 GLN A C 1
ATOM 2383 O O . GLN A 1 296 ? 4.738 -13.169 -16.764 1.00 87.50 296 GLN A O 1
ATOM 2388 N N . ASN A 1 297 ? 3.915 -11.969 -18.482 1.00 91.06 297 ASN A N 1
ATOM 2389 C CA . ASN A 1 297 ? 4.935 -10.921 -18.457 1.00 91.06 297 ASN A CA 1
ATOM 2390 C C . ASN A 1 297 ? 4.410 -9.647 -17.763 1.00 91.06 297 ASN A C 1
ATOM 2392 O O . ASN A 1 297 ? 3.222 -9.540 -17.441 1.00 91.06 297 ASN A O 1
ATOM 2396 N N . VAL A 1 298 ? 5.287 -8.661 -17.556 1.00 93.12 298 VAL A N 1
ATOM 2397 C CA . VAL A 1 298 ? 4.970 -7.411 -16.845 1.00 93.12 298 VAL A CA 1
ATOM 2398 C C . VAL A 1 298 ? 3.784 -6.683 -17.477 1.00 93.12 298 VAL A C 1
ATOM 2400 O O . VAL A 1 298 ? 2.843 -6.321 -16.774 1.00 93.12 298 VAL A O 1
ATOM 2403 N N . LEU A 1 299 ? 3.774 -6.498 -18.800 1.00 95.06 299 LEU A N 1
ATOM 2404 C CA . LEU A 1 299 ? 2.698 -5.766 -19.481 1.00 95.06 299 LEU A CA 1
ATOM 2405 C C . LEU A 1 299 ? 1.351 -6.498 -19.398 1.00 95.06 299 LEU A C 1
ATOM 2407 O O . LEU A 1 299 ? 0.303 -5.867 -19.249 1.00 95.06 299 LEU A O 1
ATOM 2411 N N . GLU A 1 300 ? 1.360 -7.830 -19.461 1.00 93.50 300 GLU A N 1
ATOM 2412 C CA . GLU A 1 300 ? 0.166 -8.658 -19.274 1.00 93.50 300 GLU A CA 1
ATOM 2413 C C . GLU A 1 300 ? -0.390 -8.540 -17.856 1.00 93.50 300 GLU A C 1
ATOM 2415 O O . GLU A 1 300 ? -1.610 -8.484 -17.681 1.00 93.50 300 GLU A O 1
ATOM 2420 N N . HIS A 1 301 ? 0.488 -8.473 -16.858 1.00 90.19 301 HIS A N 1
ATOM 2421 C CA . HIS A 1 301 ? 0.092 -8.337 -15.466 1.00 90.19 301 HIS A CA 1
ATOM 2422 C C . HIS A 1 301 ? -0.448 -6.935 -15.158 1.00 90.19 301 HIS A C 1
ATOM 2424 O O . HIS A 1 301 ? -1.520 -6.808 -14.567 1.00 90.19 301 HIS A O 1
ATOM 2430 N N . LEU A 1 302 ? 0.201 -5.880 -15.659 1.00 93.31 302 LEU A N 1
ATOM 2431 C CA . LEU A 1 302 ? -0.315 -4.510 -15.560 1.00 93.31 302 LEU A CA 1
ATOM 2432 C C . LEU A 1 302 ? -1.671 -4.368 -16.273 1.00 93.31 302 LEU A C 1
ATOM 2434 O O . LEU A 1 302 ? -2.602 -3.767 -15.743 1.00 93.31 302 LEU A O 1
ATOM 2438 N N . THR A 1 303 ? -1.841 -5.016 -17.430 1.00 92.44 303 THR A N 1
ATOM 2439 C CA . THR A 1 303 ? -3.140 -5.069 -18.122 1.00 92.44 303 THR A CA 1
ATOM 2440 C C . THR A 1 303 ? -4.208 -5.781 -17.287 1.00 92.44 303 THR A C 1
ATOM 2442 O O . THR A 1 303 ? -5.370 -5.374 -17.293 1.00 92.44 303 THR A O 1
ATOM 2445 N N . MET A 1 304 ? -3.845 -6.860 -16.586 1.00 88.94 304 MET A N 1
ATOM 2446 C CA . MET A 1 304 ? -4.761 -7.578 -15.697 1.00 88.94 304 MET A CA 1
ATOM 2447 C C . MET A 1 304 ? -5.234 -6.683 -14.548 1.00 88.94 304 MET A C 1
ATOM 2449 O O . MET A 1 304 ? -6.438 -6.643 -14.293 1.00 88.94 304 MET A O 1
ATOM 2453 N N . PHE A 1 305 ? -4.325 -5.947 -13.900 1.00 87.38 305 PHE A N 1
ATOM 2454 C CA . PHE A 1 305 ? -4.669 -5.006 -12.830 1.00 87.38 305 PHE A CA 1
ATOM 2455 C C . PHE A 1 305 ? -5.567 -3.872 -13.319 1.00 87.38 305 PHE A C 1
ATOM 2457 O O . PHE A 1 305 ? -6.632 -3.665 -12.741 1.00 87.38 305 PHE A O 1
ATOM 2464 N N . ALA A 1 306 ? -5.221 -3.221 -14.433 1.00 88.81 306 ALA A N 1
ATOM 2465 C CA . ALA A 1 306 ? -6.063 -2.170 -15.002 1.00 88.81 306 ALA A CA 1
ATOM 2466 C C . ALA A 1 306 ? -7.486 -2.678 -15.313 1.00 88.81 306 ALA A C 1
ATOM 2468 O O . ALA A 1 306 ? -8.475 -1.992 -15.065 1.00 88.81 306 ALA A O 1
ATOM 2469 N N . ARG A 1 307 ? -7.619 -3.910 -15.826 1.00 85.88 307 ARG A N 1
ATOM 2470 C CA . ARG A 1 307 ? -8.922 -4.499 -16.182 1.00 85.88 307 ARG A CA 1
ATOM 2471 C C . ARG A 1 307 ? -9.726 -5.011 -14.993 1.00 85.88 307 ARG A C 1
ATOM 2473 O O . ARG A 1 307 ? -10.952 -5.057 -15.095 1.00 85.88 307 ARG A O 1
ATOM 2480 N N . SER A 1 308 ? -9.083 -5.426 -13.902 1.00 81.75 308 SER A N 1
ATOM 2481 C CA . SER A 1 308 ? -9.789 -5.995 -12.747 1.00 81.75 308 SER A CA 1
ATOM 2482 C C . SER A 1 308 ? -10.730 -4.977 -12.095 1.00 81.75 308 SER A C 1
ATOM 2484 O O . SER A 1 308 ? -11.795 -5.365 -11.621 1.00 81.75 308 SER A O 1
ATOM 2486 N N . ASN A 1 309 ? -10.415 -3.681 -12.179 1.00 75.19 309 ASN A N 1
ATOM 2487 C CA . ASN A 1 309 ? -11.272 -2.603 -11.676 1.00 75.19 309 ASN A CA 1
ATOM 2488 C C . ASN A 1 309 ? -12.611 -2.481 -12.410 1.00 75.19 309 ASN A C 1
ATOM 2490 O O . ASN A 1 309 ? -13.606 -2.085 -11.815 1.00 75.19 309 ASN A O 1
ATOM 2494 N N . PHE A 1 310 ? -12.654 -2.839 -13.694 1.00 73.19 310 PHE A N 1
ATOM 2495 C CA . PHE A 1 310 ? -13.859 -2.717 -14.521 1.00 73.19 310 PHE A CA 1
ATOM 2496 C C . PHE A 1 310 ? -14.710 -3.989 -14.533 1.00 73.19 310 PHE A C 1
ATOM 2498 O O . PHE A 1 310 ? -15.729 -4.056 -15.221 1.00 73.19 310 PHE A O 1
ATOM 2505 N N . ASN A 1 311 ? -14.294 -5.025 -13.803 1.00 71.88 311 ASN A N 1
ATOM 2506 C CA . ASN A 1 311 ? -15.000 -6.292 -13.770 1.00 71.88 311 ASN A CA 1
ATOM 2507 C C . ASN A 1 311 ? -15.960 -6.350 -12.577 1.00 71.88 311 ASN A C 1
ATOM 2509 O O . ASN A 1 311 ? -15.571 -6.717 -11.470 1.00 71.88 311 ASN A O 1
ATOM 2513 N N . SER A 1 312 ? -17.243 -6.082 -12.834 1.00 67.25 312 SER A N 1
ATOM 2514 C CA . SER A 1 312 ? -18.309 -6.139 -11.824 1.00 67.25 312 SER A CA 1
ATOM 2515 C C . SER A 1 312 ? -18.532 -7.531 -11.218 1.00 67.25 312 SER A C 1
ATOM 2517 O O . SER A 1 312 ? -19.267 -7.658 -10.243 1.00 67.25 312 SER A O 1
ATOM 2519 N N . ALA A 1 313 ? -17.947 -8.588 -11.794 1.00 69.12 313 ALA A N 1
ATOM 2520 C CA . ALA A 1 313 ? -17.998 -9.938 -11.237 1.00 69.12 313 ALA A CA 1
ATOM 2521 C C . ALA A 1 313 ? -16.917 -10.192 -10.170 1.00 69.12 313 ALA A C 1
ATOM 2523 O O . ALA A 1 313 ? -16.946 -11.238 -9.521 1.00 69.12 313 ALA A O 1
ATOM 2524 N N . LEU A 1 314 ? -15.957 -9.276 -9.990 1.00 72.00 314 LEU A N 1
ATOM 2525 C CA . LEU A 1 314 ? -14.958 -9.382 -8.932 1.00 72.00 314 LEU A CA 1
ATOM 2526 C C . LEU A 1 314 ? -15.462 -8.711 -7.645 1.00 72.00 314 LEU A C 1
ATOM 2528 O O . LEU A 1 314 ? -15.995 -7.605 -7.692 1.00 72.00 314 LEU A O 1
ATOM 2532 N N . PRO A 1 315 ? -15.248 -9.331 -6.472 1.00 75.38 315 PRO A N 1
ATOM 2533 C CA . PRO A 1 315 ? -15.774 -8.820 -5.207 1.00 75.38 315 PRO A CA 1
ATOM 2534 C C . PRO A 1 315 ? -15.061 -7.548 -4.725 1.00 75.38 315 PRO A C 1
ATOM 2536 O O . PRO A 1 315 ? -15.520 -6.922 -3.774 1.00 75.38 315 PRO A O 1
ATOM 2539 N N . TYR A 1 316 ? -13.948 -7.153 -5.354 1.00 74.12 316 TYR A N 1
ATOM 2540 C CA . TYR A 1 316 ? -13.108 -6.043 -4.902 1.00 74.12 316 TYR A CA 1
ATOM 2541 C C . TYR A 1 316 ? -13.828 -4.693 -4.897 1.00 74.12 316 TYR A C 1
ATOM 2543 O O . TYR A 1 316 ? -13.557 -3.907 -4.003 1.00 74.12 316 TYR A O 1
ATOM 2551 N N . ALA A 1 317 ? -14.763 -4.447 -5.819 1.00 80.88 317 ALA A N 1
ATOM 2552 C CA . ALA A 1 317 ? -15.448 -3.157 -5.945 1.00 80.88 317 ALA A CA 1
ATOM 2553 C C . ALA A 1 317 ? -16.810 -3.079 -5.223 1.00 80.88 317 ALA A C 1
ATOM 2555 O O . ALA A 1 317 ? -17.575 -2.144 -5.443 1.00 80.88 317 ALA A O 1
ATOM 2556 N N . LYS A 1 318 ? -17.152 -4.073 -4.384 1.00 85.44 318 LYS A N 1
ATOM 2557 C CA . LYS A 1 318 ? -18.512 -4.246 -3.831 1.00 85.44 318 LYS A CA 1
ATOM 2558 C C . LYS A 1 318 ? -19.024 -3.032 -3.038 1.00 85.44 318 LYS A C 1
ATOM 2560 O O . LYS A 1 318 ? -20.221 -2.764 -3.085 1.00 85.44 318 LYS A O 1
ATOM 2565 N N . TYR A 1 319 ? -18.142 -2.331 -2.327 1.00 88.88 319 TYR A N 1
ATOM 2566 C CA . TYR A 1 319 ? -18.480 -1.172 -1.488 1.00 88.88 319 TYR A CA 1
ATOM 2567 C C . TYR A 1 319 ? -17.598 0.043 -1.806 1.00 88.88 319 TYR A C 1
ATOM 2569 O O . TYR A 1 319 ? -17.231 0.818 -0.924 1.00 88.88 319 TYR A O 1
ATOM 2577 N N . ASP A 1 320 ? -17.212 0.180 -3.074 1.00 88.50 320 ASP A N 1
ATOM 2578 C CA . ASP A 1 320 ? -16.500 1.359 -3.555 1.00 88.50 320 ASP A CA 1
ATOM 2579 C C . ASP A 1 320 ? -17.452 2.559 -3.612 1.00 88.50 320 ASP A C 1
ATOM 2581 O O . ASP A 1 320 ? -18.471 2.517 -4.302 1.00 88.50 320 ASP A O 1
ATOM 2585 N N . ASN A 1 321 ? -17.114 3.634 -2.893 1.00 86.50 321 ASN A N 1
ATOM 2586 C CA . ASN A 1 321 ? -17.870 4.885 -2.964 1.00 86.50 321 ASN A CA 1
ATOM 2587 C C . ASN A 1 321 ? -17.623 5.605 -4.310 1.00 86.50 321 ASN A C 1
ATOM 2589 O O . ASN A 1 321 ? -16.667 5.276 -5.035 1.00 86.50 321 ASN A O 1
ATOM 2593 N N . PRO A 1 322 ? -18.464 6.582 -4.695 1.00 88.56 322 PRO A N 1
ATOM 2594 C CA . PRO A 1 322 ? -18.336 7.268 -5.978 1.00 88.56 322 PRO A CA 1
ATOM 2595 C C . PRO A 1 322 ? -17.010 8.017 -6.167 1.00 88.56 322 PRO A C 1
ATOM 2597 O O . PRO A 1 322 ? -16.444 7.966 -7.263 1.00 88.56 322 PRO A O 1
ATOM 2600 N N . LEU A 1 323 ? -16.485 8.703 -5.140 1.00 90.50 323 LEU A N 1
ATOM 2601 C CA . LEU A 1 323 ? -15.191 9.386 -5.245 1.00 90.50 323 LEU A CA 1
ATOM 2602 C C . LEU A 1 323 ? -14.070 8.385 -5.525 1.00 90.50 323 LEU A C 1
ATOM 2604 O O . LEU A 1 323 ? -13.308 8.565 -6.475 1.00 90.50 323 LEU A O 1
ATOM 2608 N N . TYR A 1 324 ? -14.003 7.312 -4.741 1.00 91.69 324 TYR A N 1
ATOM 2609 C CA . TYR A 1 324 ? -13.039 6.235 -4.902 1.00 91.69 324 TYR A CA 1
ATOM 2610 C C . TYR A 1 324 ? -1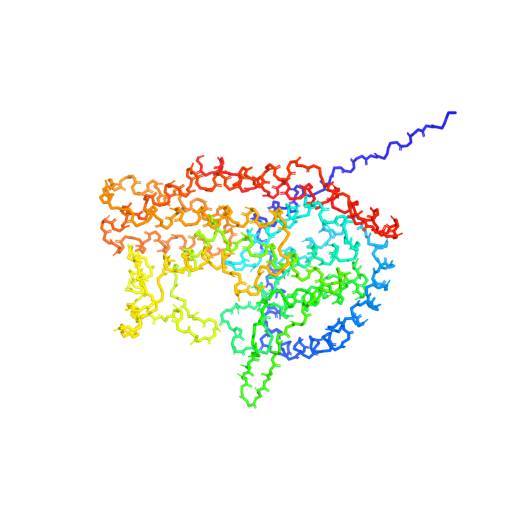3.119 5.609 -6.29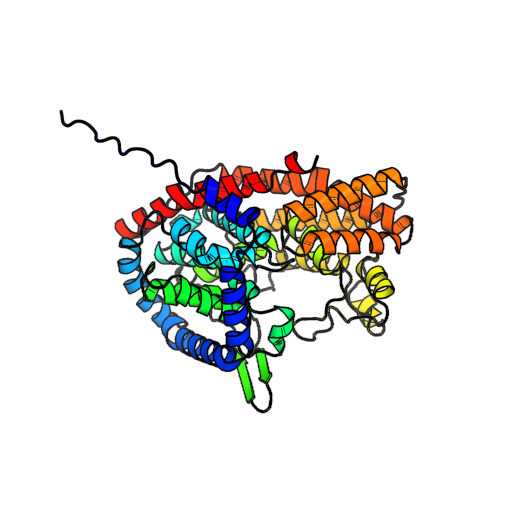0 1.00 91.69 324 TYR A C 1
ATOM 2612 O O . TYR A 1 324 ? -12.105 5.505 -6.977 1.00 91.69 324 TYR A O 1
ATOM 2620 N N . SER A 1 325 ? -14.329 5.260 -6.732 1.00 91.44 325 SER A N 1
ATOM 2621 C CA . SER A 1 325 ? -14.583 4.675 -8.051 1.00 91.44 325 SER A CA 1
ATOM 2622 C C . SER A 1 325 ? -14.019 5.548 -9.174 1.00 91.44 325 SER A C 1
ATOM 2624 O O . SER A 1 325 ? -13.398 5.035 -10.107 1.00 91.44 325 SER A O 1
ATOM 2626 N N . ASN A 1 326 ? -14.166 6.873 -9.067 1.00 92.50 326 ASN A N 1
ATOM 2627 C CA . ASN A 1 326 ? -13.591 7.817 -10.026 1.00 92.50 326 ASN A CA 1
ATOM 2628 C C . ASN A 1 326 ? -12.057 7.847 -9.963 1.00 92.50 326 ASN A C 1
ATOM 2630 O O . ASN A 1 326 ? -11.398 7.881 -11.004 1.00 92.50 326 ASN A O 1
ATOM 2634 N N . LEU A 1 327 ? -11.480 7.831 -8.757 1.00 94.12 327 LEU A N 1
ATOM 2635 C CA . LEU A 1 327 ? -10.030 7.850 -8.567 1.00 94.12 327 LEU A CA 1
ATOM 2636 C C . LEU A 1 327 ? -9.366 6.586 -9.120 1.00 94.12 327 LEU A C 1
ATOM 2638 O O . LEU A 1 327 ? -8.405 6.698 -9.885 1.00 94.12 327 LEU A O 1
ATOM 2642 N N . ILE A 1 328 ? -9.893 5.408 -8.781 1.00 93.06 328 ILE A N 1
ATOM 2643 C CA . ILE A 1 328 ? -9.328 4.131 -9.223 1.00 93.06 328 ILE A CA 1
ATOM 2644 C C . ILE A 1 328 ? -9.556 3.888 -10.717 1.00 93.06 328 ILE A C 1
ATOM 2646 O O . ILE A 1 328 ? -8.667 3.368 -11.385 1.00 93.06 328 ILE A O 1
ATOM 2650 N N . THR A 1 329 ? -10.695 4.323 -11.272 1.00 93.94 329 THR A N 1
ATOM 2651 C CA . THR A 1 329 ? -10.952 4.270 -12.722 1.00 93.94 329 THR A CA 1
ATOM 2652 C C . THR A 1 329 ? -9.900 5.062 -13.481 1.00 93.94 329 THR A C 1
ATOM 2654 O O . THR A 1 329 ? -9.279 4.546 -14.406 1.00 93.94 329 THR A O 1
ATOM 2657 N N . ALA A 1 330 ? -9.646 6.297 -13.056 1.00 95.69 330 ALA A N 1
ATOM 2658 C CA . ALA A 1 330 ? -8.701 7.151 -13.750 1.00 95.69 330 ALA A CA 1
ATOM 2659 C C . ALA A 1 330 ? -7.242 6.670 -13.579 1.00 95.69 330 ALA A C 1
ATOM 2661 O O . ALA A 1 330 ? -6.442 6.810 -14.501 1.00 95.69 330 ALA A O 1
ATOM 2662 N N . ALA A 1 331 ? -6.900 6.040 -12.446 1.00 95.44 331 ALA A N 1
ATOM 2663 C CA . ALA A 1 331 ? -5.623 5.341 -12.277 1.00 95.44 331 ALA A CA 1
ATOM 2664 C C . ALA A 1 331 ? -5.503 4.132 -13.228 1.00 95.44 331 ALA A C 1
ATOM 2666 O O . ALA A 1 331 ? -4.478 3.952 -13.882 1.00 95.44 331 ALA A O 1
ATOM 2667 N N . ALA A 1 332 ? -6.564 3.334 -13.370 1.00 94.38 332 ALA A N 1
ATOM 2668 C CA . ALA A 1 332 ? -6.599 2.191 -14.282 1.00 94.38 332 ALA A CA 1
ATOM 2669 C C . ALA A 1 332 ? -6.443 2.604 -15.756 1.00 94.38 332 ALA A C 1
ATOM 2671 O O . ALA A 1 332 ? -5.764 1.924 -16.527 1.00 94.38 332 ALA A O 1
ATOM 2672 N N . GLU A 1 333 ? -7.054 3.724 -16.150 1.00 95.81 333 GLU A N 1
ATOM 2673 C CA . GLU A 1 333 ? -6.894 4.317 -17.480 1.00 95.81 333 GLU A CA 1
ATOM 2674 C C . GLU A 1 333 ? -5.446 4.756 -17.726 1.00 95.81 333 GLU A C 1
ATOM 2676 O O . GLU A 1 333 ? -4.876 4.422 -18.761 1.00 95.81 333 GLU A O 1
ATOM 2681 N N . GLU A 1 334 ? -4.811 5.428 -16.762 1.00 97.25 334 GLU A N 1
ATOM 2682 C CA . GLU A 1 334 ? -3.403 5.837 -16.858 1.00 97.25 334 GLU A CA 1
ATOM 2683 C C . GLU A 1 334 ? -2.454 4.637 -16.982 1.00 97.25 334 GLU A C 1
ATOM 2685 O O . GLU A 1 334 ? -1.530 4.666 -17.794 1.00 97.25 334 GLU A O 1
ATOM 2690 N N . GLN A 1 335 ? -2.713 3.557 -16.245 1.00 96.38 335 GLN A N 1
ATOM 2691 C CA . GLN A 1 335 ? -1.970 2.300 -16.371 1.00 96.38 335 GLN A CA 1
ATOM 2692 C C . GLN A 1 335 ? -2.174 1.646 -17.746 1.00 96.38 335 GLN A C 1
ATOM 2694 O O . GLN A 1 335 ? -1.233 1.135 -18.356 1.00 96.38 335 GLN A O 1
ATOM 2699 N N . ALA A 1 336 ? -3.397 1.683 -18.283 1.00 95.94 336 ALA A N 1
ATOM 2700 C CA . ALA A 1 336 ? -3.658 1.211 -19.638 1.00 95.94 336 ALA A CA 1
ATOM 2701 C C . ALA A 1 336 ? -2.912 2.058 -20.684 1.00 95.94 336 ALA A C 1
ATOM 2703 O O . ALA A 1 336 ? -2.354 1.493 -21.626 1.00 95.94 336 ALA A O 1
ATOM 2704 N N . GLU A 1 337 ? -2.858 3.384 -20.509 1.00 97.56 337 GLU A N 1
ATOM 2705 C CA . GLU A 1 337 ? -2.063 4.288 -21.348 1.00 97.56 337 GLU A CA 1
ATOM 2706 C C . GLU A 1 337 ? -0.564 3.938 -21.292 1.00 97.56 337 GLU A C 1
ATOM 2708 O O . GLU A 1 337 ? 0.062 3.838 -22.345 1.00 97.56 337 GLU A O 1
ATOM 2713 N N . PHE A 1 338 ? -0.001 3.668 -20.107 1.00 98.19 338 PHE A N 1
ATOM 2714 C CA . PHE A 1 338 ? 1.393 3.220 -19.961 1.00 98.19 338 PHE A CA 1
ATOM 2715 C C . PHE A 1 338 ? 1.679 1.937 -20.754 1.00 98.19 338 PHE A C 1
ATOM 2717 O O . PHE A 1 338 ? 2.656 1.859 -21.504 1.00 98.19 338 PHE A O 1
ATOM 2724 N N . VAL A 1 339 ? 0.795 0.939 -20.641 1.00 97.25 339 VAL A N 1
ATOM 2725 C CA . VAL A 1 339 ? 0.913 -0.307 -21.410 1.00 97.25 339 VAL A CA 1
ATOM 2726 C C . VAL A 1 339 ? 0.851 -0.033 -22.916 1.00 97.25 339 VAL A C 1
ATOM 2728 O O . VAL A 1 339 ? 1.620 -0.627 -23.669 1.00 97.25 339 VAL A O 1
ATOM 2731 N N . GLN A 1 340 ? -0.023 0.864 -23.386 1.00 97.00 340 GLN A N 1
ATOM 2732 C CA . GLN A 1 340 ? -0.079 1.218 -24.811 1.00 97.00 340 GLN A CA 1
ATOM 2733 C C . GLN A 1 340 ? 1.189 1.933 -25.293 1.00 97.00 340 GLN A C 1
ATOM 2735 O O . GLN A 1 340 ? 1.672 1.635 -26.390 1.00 97.00 340 GLN A O 1
ATOM 2740 N N . ASP A 1 341 ? 1.773 2.813 -24.477 1.00 97.19 341 ASP A N 1
ATOM 2741 C CA . ASP A 1 341 ? 3.048 3.461 -24.797 1.00 97.19 341 ASP A CA 1
ATOM 2742 C C . ASP A 1 341 ? 4.152 2.392 -24.977 1.00 97.19 341 ASP A C 1
ATOM 2744 O O . ASP A 1 341 ? 4.896 2.427 -25.959 1.00 97.19 341 ASP A O 1
ATOM 2748 N N . ALA A 1 342 ? 4.190 1.355 -24.129 1.00 96.56 342 ALA A N 1
ATOM 2749 C CA . ALA A 1 342 ? 5.148 0.245 -24.247 1.00 96.56 342 ALA A CA 1
ATOM 2750 C C . ALA A 1 342 ? 4.908 -0.680 -25.462 1.00 96.56 342 ALA A C 1
ATOM 2752 O O . ALA A 1 342 ? 5.830 -1.354 -25.922 1.00 96.56 342 ALA A O 1
ATOM 2753 N N . LEU A 1 343 ? 3.688 -0.725 -26.004 1.00 95.69 343 LEU A N 1
ATOM 2754 C CA . LEU A 1 343 ? 3.327 -1.536 -27.180 1.00 95.69 343 LEU A CA 1
ATOM 2755 C C . LEU A 1 343 ? 3.425 -0.762 -28.507 1.00 95.69 343 LEU A C 1
ATOM 2757 O O . LEU A 1 343 ? 3.188 -1.328 -29.585 1.00 95.69 343 LEU A O 1
ATOM 2761 N N . SER A 1 344 ? 3.759 0.528 -28.438 1.00 93.38 344 SER A N 1
ATOM 2762 C CA . SER A 1 344 ? 3.776 1.420 -29.592 1.00 93.38 344 SER A CA 1
ATOM 2763 C C . SER A 1 344 ? 4.756 0.957 -30.670 1.00 93.38 344 SER A C 1
ATOM 2765 O O . SER A 1 344 ? 5.883 0.531 -30.413 1.00 93.38 344 SER A O 1
ATOM 2767 N N . GLN A 1 345 ? 4.302 1.034 -31.920 1.00 88.62 345 GLN A N 1
ATOM 2768 C CA . GLN A 1 345 ? 5.062 0.595 -33.088 1.00 88.62 345 GLN A CA 1
ATOM 2769 C C . GLN A 1 345 ? 5.960 1.721 -33.611 1.00 88.62 345 GLN A C 1
ATOM 2771 O O . GLN A 1 345 ? 5.633 2.899 -33.479 1.00 88.62 345 GLN A O 1
ATOM 2776 N N . ASN A 1 346 ? 7.056 1.355 -34.281 1.00 86.75 346 ASN A N 1
ATOM 2777 C CA . ASN A 1 346 ? 7.985 2.289 -34.936 1.00 86.75 346 ASN A CA 1
ATOM 2778 C C . ASN A 1 346 ? 8.677 3.291 -33.993 1.00 86.75 346 ASN A C 1
ATOM 2780 O O . ASN A 1 346 ? 9.102 4.364 -34.427 1.00 86.75 346 ASN A O 1
ATOM 2784 N N . ILE A 1 347 ? 8.819 2.948 -32.712 1.00 91.00 347 ILE A N 1
ATOM 2785 C CA . ILE A 1 347 ? 9.596 3.750 -31.772 1.00 91.00 347 ILE A CA 1
ATOM 2786 C C . ILE A 1 347 ? 11.076 3.408 -31.932 1.00 91.00 347 ILE A C 1
ATOM 2788 O O . ILE A 1 347 ? 11.507 2.303 -31.623 1.00 91.00 347 ILE A O 1
ATOM 2792 N N . ASN A 1 348 ? 11.855 4.376 -32.408 1.00 91.38 348 ASN A N 1
ATOM 2793 C CA . ASN A 1 348 ? 13.302 4.255 -32.531 1.00 91.38 348 ASN A CA 1
ATOM 2794 C C . ASN A 1 348 ? 13.966 5.464 -31.864 1.00 91.38 348 ASN A C 1
ATOM 2796 O O . ASN A 1 348 ? 14.068 6.548 -32.445 1.00 91.38 348 ASN A O 1
ATOM 2800 N N . LEU A 1 349 ? 14.330 5.292 -30.595 1.00 95.00 349 LEU A N 1
ATOM 2801 C CA . LEU A 1 349 ? 14.993 6.319 -29.795 1.00 95.00 349 LEU A CA 1
ATOM 2802 C C . LEU A 1 349 ? 16.506 6.136 -29.879 1.00 95.00 349 LEU A C 1
ATOM 2804 O O . LEU A 1 349 ? 16.999 5.012 -29.811 1.00 95.00 349 LEU A O 1
ATOM 2808 N N . THR A 1 350 ? 17.246 7.245 -29.962 1.00 97.19 350 THR A N 1
ATOM 2809 C CA . THR A 1 350 ? 18.712 7.193 -29.880 1.00 97.19 350 THR A CA 1
ATOM 2810 C C . THR A 1 350 ? 19.150 6.663 -28.509 1.00 97.19 350 THR A C 1
ATOM 2812 O O . THR A 1 350 ? 18.403 6.827 -27.536 1.00 97.19 350 THR A O 1
ATOM 2815 N N . PRO A 1 351 ? 20.348 6.057 -28.391 1.00 96.81 351 PRO A N 1
ATOM 2816 C CA . PRO A 1 351 ? 20.869 5.576 -27.112 1.00 96.81 351 PRO A CA 1
ATOM 2817 C C . PRO A 1 351 ? 20.800 6.618 -25.988 1.00 96.81 351 PRO A C 1
ATOM 2819 O O . PRO A 1 351 ? 20.400 6.285 -24.879 1.00 96.81 351 PRO A O 1
ATOM 2822 N N . GLU A 1 352 ? 21.092 7.886 -26.286 1.00 97.62 352 GLU A N 1
ATOM 2823 C CA . GLU A 1 352 ? 21.075 8.980 -25.308 1.00 97.62 352 GLU A CA 1
ATOM 2824 C C . GLU A 1 352 ? 19.661 9.260 -24.788 1.00 97.62 352 GLU A C 1
ATOM 2826 O O . GLU A 1 352 ? 19.463 9.418 -23.588 1.00 97.62 352 GLU A O 1
ATOM 2831 N N . LYS A 1 353 ? 18.660 9.272 -25.679 1.00 98.00 353 LYS A N 1
ATOM 2832 C CA . LYS A 1 353 ? 17.254 9.472 -25.293 1.00 98.00 353 LYS A CA 1
ATOM 2833 C C . LYS A 1 353 ? 16.693 8.286 -24.519 1.00 98.00 353 LYS A C 1
ATOM 2835 O O . LYS A 1 353 ? 15.814 8.476 -23.683 1.00 98.00 353 LYS A O 1
ATOM 2840 N N . ARG A 1 354 ? 17.165 7.069 -24.820 1.00 97.88 354 ARG A N 1
ATOM 2841 C CA . ARG A 1 354 ? 16.829 5.887 -24.020 1.00 97.88 354 ARG A CA 1
ATOM 2842 C C . ARG A 1 354 ? 17.352 6.078 -22.602 1.00 97.88 354 ARG A C 1
ATOM 2844 O O . ARG A 1 354 ? 16.554 6.048 -21.673 1.00 97.88 354 ARG A O 1
ATOM 2851 N N . GLU A 1 355 ? 18.647 6.347 -22.460 1.00 97.44 355 GLU A N 1
ATOM 2852 C CA . GLU A 1 355 ? 19.293 6.527 -21.156 1.00 97.44 355 GLU A CA 1
ATOM 2853 C C . GLU A 1 355 ? 18.632 7.640 -20.329 1.00 97.44 355 GLU A C 1
ATOM 2855 O O . GLU A 1 355 ? 18.337 7.434 -19.158 1.00 97.44 355 GLU A O 1
ATOM 2860 N N . GLU A 1 356 ? 18.307 8.783 -20.942 1.00 97.62 356 GLU A N 1
ATOM 2861 C CA . GLU A 1 356 ? 17.592 9.879 -20.273 1.00 97.62 356 GLU A CA 1
ATOM 2862 C C . GLU A 1 356 ? 16.250 9.421 -19.676 1.00 97.62 356 GLU A C 1
ATOM 2864 O O . GLU A 1 356 ? 15.952 9.711 -18.515 1.00 97.62 356 GLU A O 1
ATOM 2869 N N . ALA A 1 357 ? 15.456 8.664 -20.440 1.00 98.12 357 ALA A N 1
ATOM 2870 C CA . ALA A 1 357 ? 14.171 8.151 -19.975 1.00 98.12 357 ALA A CA 1
ATOM 2871 C C . ALA A 1 357 ? 14.322 7.083 -18.878 1.00 98.12 357 ALA A C 1
ATOM 2873 O O . ALA A 1 357 ? 13.559 7.093 -17.910 1.00 98.12 357 ALA A O 1
ATOM 2874 N N . PHE A 1 358 ? 15.310 6.189 -19.000 1.00 98.06 358 PHE A N 1
ATOM 2875 C CA . PHE A 1 358 ? 15.622 5.200 -17.964 1.00 98.06 358 PHE A CA 1
ATOM 2876 C C . PHE A 1 358 ? 16.053 5.876 -16.658 1.00 98.06 358 PHE A C 1
ATOM 2878 O O . PHE A 1 358 ? 15.526 5.544 -15.599 1.00 98.06 358 PHE A O 1
ATOM 2885 N N . GLU A 1 359 ? 16.942 6.868 -16.710 1.00 97.31 359 GLU A N 1
ATOM 2886 C CA . GLU A 1 359 ? 17.387 7.583 -15.512 1.00 97.31 359 GLU A CA 1
ATOM 2887 C C . GLU A 1 359 ? 16.256 8.389 -14.862 1.00 97.31 359 GLU A C 1
ATOM 2889 O O . GLU A 1 359 ? 16.123 8.383 -13.636 1.00 97.31 359 GLU A O 1
ATOM 2894 N N . ALA A 1 360 ? 15.385 9.023 -15.653 1.00 97.88 360 ALA A N 1
ATOM 2895 C CA . ALA A 1 360 ? 14.186 9.676 -15.130 1.00 97.88 360 ALA A CA 1
ATOM 2896 C C . ALA A 1 360 ? 13.250 8.672 -14.425 1.00 97.88 360 ALA A C 1
ATOM 2898 O O . ALA A 1 360 ? 12.772 8.935 -13.317 1.00 97.88 360 ALA A O 1
ATOM 2899 N N . PHE A 1 361 ? 13.047 7.489 -15.015 1.00 98.06 361 PHE A N 1
ATOM 2900 C CA . PHE A 1 361 ? 12.281 6.402 -14.403 1.00 98.06 361 PHE A CA 1
ATOM 2901 C C . PHE A 1 361 ? 12.921 5.881 -13.111 1.00 98.06 361 PHE A C 1
ATOM 2903 O O . PHE A 1 361 ? 12.221 5.657 -12.123 1.00 98.06 361 PHE A O 1
ATOM 2910 N N . PHE A 1 362 ? 14.244 5.724 -13.064 1.00 97.00 362 PHE A N 1
ATOM 2911 C CA . PHE A 1 362 ? 14.939 5.275 -11.858 1.00 97.00 362 PHE A CA 1
ATOM 2912 C C . PHE A 1 362 ? 14.899 6.317 -10.736 1.00 97.00 362 PHE A C 1
ATOM 2914 O O . PHE A 1 362 ? 14.750 5.952 -9.568 1.00 97.00 362 PHE A O 1
ATOM 2921 N N . LYS A 1 363 ? 14.947 7.615 -11.062 1.00 96.44 363 LYS A N 1
ATOM 2922 C CA . LYS A 1 363 ? 14.706 8.683 -10.080 1.00 96.44 363 LYS A CA 1
ATOM 2923 C C . LYS A 1 363 ? 13.288 8.615 -9.511 1.00 96.44 363 LYS A C 1
ATOM 2925 O O . LYS A 1 363 ? 13.134 8.656 -8.290 1.00 96.44 363 LYS A O 1
ATOM 2930 N N . LEU A 1 364 ? 12.274 8.450 -10.369 1.00 97.06 364 LEU A N 1
ATOM 2931 C CA . LEU A 1 364 ? 10.889 8.238 -9.933 1.00 97.06 364 LEU A CA 1
ATOM 2932 C C . LEU A 1 364 ? 10.781 6.992 -9.040 1.00 97.06 364 LEU A C 1
ATOM 2934 O O . LEU A 1 364 ? 10.206 7.058 -7.959 1.00 97.06 364 LEU A O 1
ATOM 2938 N N . SER A 1 365 ? 11.408 5.887 -9.442 1.00 95.38 365 SER A N 1
ATOM 2939 C CA . SER A 1 365 ? 11.447 4.630 -8.686 1.00 95.38 365 SER A CA 1
ATOM 2940 C C . SER A 1 365 ? 12.024 4.799 -7.284 1.00 95.38 365 SER A C 1
ATOM 2942 O O . SER A 1 365 ? 11.443 4.323 -6.315 1.00 95.38 365 SER A O 1
ATOM 2944 N N . ASN A 1 366 ? 13.140 5.518 -7.153 1.00 93.19 366 ASN A N 1
ATOM 2945 C CA . ASN A 1 366 ? 13.760 5.779 -5.857 1.00 93.19 366 ASN A CA 1
ATOM 2946 C C . ASN A 1 366 ? 12.919 6.715 -4.973 1.00 93.19 366 ASN A C 1
ATOM 2948 O O . ASN A 1 366 ? 12.951 6.593 -3.751 1.00 93.19 366 ASN A O 1
ATOM 2952 N N . MET A 1 367 ? 12.182 7.651 -5.580 1.00 94.69 367 MET A N 1
ATOM 2953 C CA . MET A 1 367 ? 11.251 8.520 -4.859 1.00 94.69 367 MET A CA 1
ATOM 2954 C C . MET A 1 367 ? 10.032 7.740 -4.355 1.00 94.69 367 MET A C 1
ATOM 2956 O O . MET A 1 367 ? 9.624 7.919 -3.212 1.00 94.69 367 MET A O 1
ATOM 2960 N N . LEU A 1 368 ? 9.452 6.873 -5.187 1.00 94.56 368 LEU A N 1
ATOM 2961 C CA . LEU A 1 368 ? 8.255 6.113 -4.831 1.00 94.56 368 LEU A CA 1
ATOM 2962 C C . LEU A 1 368 ? 8.561 4.933 -3.905 1.00 94.56 368 LEU A C 1
ATOM 2964 O O . LEU A 1 368 ? 7.811 4.684 -2.972 1.00 94.56 368 LEU A O 1
ATOM 2968 N N . GLU A 1 369 ? 9.669 4.225 -4.084 1.00 92.38 369 GLU A N 1
ATOM 2969 C CA . GLU A 1 369 ? 9.999 3.050 -3.273 1.00 92.38 369 GLU A CA 1
ATOM 2970 C C . GLU A 1 369 ? 11.331 3.228 -2.538 1.00 92.38 369 GLU A C 1
ATOM 2972 O O . GLU A 1 369 ? 12.307 2.564 -2.872 1.00 92.38 369 GLU A O 1
ATOM 2977 N N . PRO A 1 370 ? 11.436 4.099 -1.522 1.00 90.25 370 PRO A N 1
ATOM 2978 C CA . PRO A 1 370 ? 12.698 4.399 -0.844 1.00 90.25 370 PRO A CA 1
ATOM 2979 C C . PRO A 1 370 ? 13.112 3.307 0.169 1.00 90.25 370 PRO A C 1
ATOM 2981 O O . PRO A 1 370 ? 13.391 3.611 1.328 1.00 90.25 370 PRO A O 1
ATOM 2984 N N . ALA A 1 371 ? 13.159 2.029 -0.210 1.00 85.62 371 ALA A N 1
ATOM 2985 C CA . ALA A 1 371 ? 13.655 0.948 0.648 1.00 85.62 371 ALA A CA 1
ATOM 2986 C C . ALA A 1 371 ? 15.193 0.901 0.704 1.00 85.62 371 ALA A C 1
ATOM 2988 O O . ALA A 1 371 ? 15.891 1.415 -0.172 1.00 85.62 371 ALA A O 1
ATOM 2989 N N . LYS A 1 372 ? 15.743 0.218 1.719 1.00 82.38 372 LYS A N 1
ATOM 2990 C CA . LYS A 1 372 ? 17.201 0.035 1.878 1.00 82.38 372 LYS A CA 1
ATOM 2991 C C . LYS A 1 372 ? 17.850 -0.610 0.645 1.00 82.38 372 LYS A C 1
ATOM 2993 O O . LYS A 1 372 ? 18.986 -0.283 0.313 1.00 82.38 372 LYS A O 1
ATOM 2998 N N . ASN A 1 373 ? 17.150 -1.535 -0.009 1.00 83.44 373 ASN A N 1
ATOM 2999 C CA . ASN A 1 373 ? 17.645 -2.279 -1.166 1.00 83.44 373 ASN A CA 1
ATOM 3000 C C . ASN A 1 373 ? 17.328 -1.625 -2.521 1.00 83.44 373 ASN A C 1
ATOM 3002 O O . ASN A 1 373 ? 17.919 -2.037 -3.516 1.00 83.44 373 ASN A O 1
ATOM 3006 N N . THR A 1 374 ? 16.494 -0.581 -2.584 1.00 88.44 374 THR A N 1
ATOM 3007 C CA . THR A 1 374 ? 16.092 0.046 -3.858 1.00 88.44 374 THR A CA 1
ATOM 3008 C C . THR A 1 374 ? 17.262 0.512 -4.729 1.00 88.44 374 THR A C 1
ATOM 3010 O O . THR A 1 374 ? 17.236 0.228 -5.927 1.00 88.44 374 THR A O 1
ATOM 3013 N N . PRO A 1 375 ? 18.329 1.150 -4.201 1.00 90.56 375 PRO A N 1
ATOM 3014 C CA . PRO A 1 375 ? 19.469 1.535 -5.036 1.00 90.56 375 PRO A CA 1
ATOM 3015 C C . PRO A 1 375 ? 20.153 0.340 -5.716 1.00 90.56 375 PRO A C 1
ATOM 3017 O O . PRO A 1 375 ? 20.557 0.436 -6.875 1.00 90.56 375 PRO A O 1
ATOM 3020 N N . ALA A 1 376 ? 20.250 -0.797 -5.019 1.00 90.94 376 ALA A N 1
ATOM 3021 C CA . ALA A 1 376 ? 20.806 -2.026 -5.581 1.00 90.94 376 ALA A CA 1
ATOM 3022 C C . ALA A 1 376 ? 19.869 -2.620 -6.647 1.00 90.94 376 ALA A C 1
ATOM 3024 O O . ALA A 1 376 ? 20.325 -2.953 -7.739 1.00 90.94 376 ALA A O 1
ATOM 3025 N N . THR A 1 377 ? 18.562 -2.666 -6.371 1.00 90.62 377 THR A N 1
ATOM 3026 C CA . THR A 1 377 ? 17.513 -3.090 -7.316 1.00 90.62 377 THR A CA 1
ATOM 3027 C C . THR A 1 377 ? 17.539 -2.266 -8.609 1.00 90.62 377 THR A C 1
ATOM 3029 O O . THR A 1 377 ? 17.522 -2.831 -9.700 1.00 90.62 377 THR A O 1
ATOM 3032 N N . ILE A 1 378 ? 17.658 -0.938 -8.507 1.00 94.00 378 ILE A N 1
ATOM 3033 C CA . ILE A 1 378 ? 17.798 -0.035 -9.660 1.00 94.00 378 ILE A CA 1
ATOM 3034 C C . ILE A 1 378 ? 19.074 -0.340 -10.451 1.00 94.00 378 ILE A C 1
ATOM 3036 O O . ILE A 1 378 ? 19.036 -0.384 -11.679 1.00 94.00 378 ILE A O 1
ATOM 3040 N N . GLY A 1 379 ? 20.198 -0.577 -9.766 1.00 94.69 379 GLY A N 1
ATOM 3041 C CA . GLY A 1 379 ? 21.450 -0.980 -10.412 1.00 94.69 379 GLY A CA 1
ATOM 3042 C C . GLY A 1 379 ? 21.286 -2.247 -11.255 1.00 94.69 379 GLY A C 1
ATOM 3043 O O . GLY A 1 379 ? 21.679 -2.261 -12.420 1.00 94.69 379 GLY A O 1
ATOM 3044 N N . LEU A 1 380 ? 20.625 -3.268 -10.701 1.00 93.31 380 LEU A N 1
ATOM 3045 C CA . LEU A 1 380 ? 20.335 -4.518 -11.408 1.00 93.31 380 LEU A CA 1
ATOM 3046 C C . LEU A 1 380 ? 19.435 -4.300 -12.628 1.00 93.31 380 LEU A C 1
ATOM 3048 O O . LEU A 1 380 ? 19.728 -4.829 -13.700 1.00 93.31 380 LEU A O 1
ATOM 3052 N N . LEU A 1 381 ? 18.365 -3.510 -12.494 1.00 94.69 381 LEU A N 1
ATOM 3053 C CA . LEU A 1 381 ? 17.484 -3.191 -13.621 1.00 94.69 381 LEU A CA 1
ATOM 3054 C C . LEU A 1 381 ? 18.236 -2.467 -14.736 1.00 94.69 381 LEU A C 1
ATOM 3056 O O . LEU A 1 381 ? 18.103 -2.851 -15.896 1.00 94.69 381 LEU A O 1
ATOM 3060 N N . ARG A 1 382 ? 19.059 -1.466 -14.397 1.00 95.44 382 ARG A N 1
ATOM 3061 C CA . ARG A 1 382 ? 19.865 -0.717 -15.373 1.00 95.44 382 ARG A CA 1
ATOM 3062 C C . ARG A 1 382 ? 20.730 -1.645 -16.222 1.00 95.44 382 ARG A C 1
ATOM 3064 O O . ARG A 1 382 ? 20.843 -1.447 -17.430 1.00 95.44 382 ARG A O 1
ATOM 3071 N N . ASP A 1 383 ? 21.328 -2.664 -15.616 1.00 94.94 383 ASP A N 1
ATOM 3072 C CA . ASP A 1 383 ? 22.144 -3.627 -16.351 1.00 94.94 383 ASP A CA 1
ATOM 3073 C C . ASP A 1 383 ? 21.303 -4.634 -17.137 1.00 94.94 383 ASP A C 1
ATOM 3075 O O . ASP A 1 383 ? 21.632 -4.944 -18.283 1.00 94.94 383 ASP A O 1
ATOM 3079 N N . LYS A 1 384 ? 20.184 -5.098 -16.576 1.00 95.19 384 LYS A N 1
ATOM 3080 C CA . LYS A 1 384 ? 19.302 -6.062 -17.241 1.00 95.19 384 LYS A CA 1
ATOM 3081 C C . LYS A 1 384 ? 18.556 -5.481 -18.441 1.00 95.19 384 LYS A C 1
ATOM 3083 O O . LYS A 1 384 ? 18.403 -6.181 -19.438 1.00 95.19 384 LYS A O 1
ATOM 3088 N N . PHE A 1 385 ? 18.169 -4.205 -18.425 1.00 96.62 385 PHE A N 1
ATOM 3089 C CA . PHE A 1 385 ? 17.538 -3.566 -19.588 1.00 96.62 385 PHE A CA 1
ATOM 3090 C C . PHE A 1 385 ? 18.442 -3.550 -20.828 1.00 96.62 385 PHE A C 1
ATOM 3092 O O . PHE A 1 385 ? 17.938 -3.631 -21.948 1.00 96.62 385 PHE A O 1
ATOM 3099 N N . LYS A 1 386 ? 19.770 -3.571 -20.652 1.00 95.56 386 LYS A N 1
ATOM 3100 C CA . LYS A 1 386 ? 20.738 -3.696 -21.757 1.00 95.56 386 LYS A CA 1
ATOM 3101 C C . LYS A 1 386 ? 20.698 -5.072 -22.438 1.00 95.56 386 LYS A C 1
ATOM 3103 O O . LYS A 1 386 ? 21.244 -5.216 -23.528 1.00 95.56 386 LYS A O 1
ATOM 3108 N N . LEU A 1 387 ? 20.078 -6.079 -21.812 1.00 95.44 387 LEU A N 1
ATOM 3109 C CA . LEU A 1 387 ? 19.901 -7.421 -22.382 1.00 95.44 387 LEU A CA 1
ATOM 3110 C C . LEU A 1 387 ? 18.769 -7.483 -23.416 1.00 95.44 387 LEU A C 1
ATOM 3112 O O . LEU A 1 387 ? 18.686 -8.465 -24.158 1.00 95.44 387 LEU A O 1
ATOM 3116 N N . LEU A 1 388 ? 17.883 -6.484 -23.433 1.00 96.12 388 LEU A N 1
ATOM 3117 C CA . LEU A 1 388 ? 16.777 -6.407 -24.381 1.00 96.12 388 LEU A CA 1
ATOM 3118 C C . LEU A 1 388 ? 17.263 -5.942 -25.758 1.00 96.12 388 LEU A C 1
ATOM 3120 O O . LEU A 1 388 ? 18.316 -5.312 -25.886 1.00 96.12 388 LEU A O 1
ATOM 3124 N N . SER A 1 389 ? 16.466 -6.216 -26.792 1.00 95.56 389 SER A N 1
ATOM 3125 C CA . SER A 1 389 ? 16.719 -5.684 -28.131 1.00 95.56 389 SER A CA 1
ATOM 3126 C C . SER A 1 389 ? 16.678 -4.151 -28.132 1.00 95.56 389 SER A C 1
ATOM 3128 O O . SER A 1 389 ? 16.028 -3.534 -27.289 1.00 95.56 389 SER A O 1
ATOM 3130 N N . GLU A 1 390 ? 17.346 -3.510 -29.094 1.00 95.69 390 GLU A N 1
ATOM 3131 C CA . GLU A 1 390 ? 17.303 -2.047 -29.210 1.00 95.69 390 GLU A CA 1
ATOM 3132 C C . GLU A 1 390 ? 15.877 -1.505 -29.370 1.00 95.69 390 GLU A C 1
ATOM 3134 O O . GLU A 1 390 ? 15.559 -0.448 -28.822 1.00 95.69 390 GLU A O 1
ATOM 3139 N N . GLU A 1 391 ? 15.027 -2.248 -30.082 1.00 95.56 391 GLU A N 1
ATOM 3140 C CA . GLU A 1 391 ? 13.611 -1.941 -30.263 1.00 95.56 391 GLU A CA 1
ATOM 3141 C C . GLU A 1 391 ? 12.855 -1.990 -28.929 1.00 95.56 391 GLU A C 1
ATOM 3143 O O . GLU A 1 391 ? 12.165 -1.032 -28.578 1.00 95.56 391 GLU A O 1
ATOM 3148 N N . ASP A 1 392 ? 13.017 -3.065 -28.151 1.00 95.88 392 ASP A N 1
ATOM 3149 C CA . ASP A 1 392 ? 12.368 -3.195 -26.842 1.00 95.88 392 ASP A CA 1
ATOM 3150 C C . ASP A 1 392 ? 12.857 -2.122 -25.867 1.00 95.88 392 ASP A C 1
ATOM 3152 O O . ASP A 1 392 ? 12.051 -1.515 -25.163 1.00 95.88 392 ASP A O 1
ATOM 3156 N N . GLN A 1 393 ? 14.161 -1.822 -25.861 1.00 97.44 393 GLN A N 1
ATOM 3157 C CA . GLN A 1 393 ? 14.703 -0.725 -25.057 1.00 97.44 393 GLN A CA 1
ATOM 3158 C C . GLN A 1 393 ? 14.082 0.621 -25.457 1.00 97.44 393 GLN A C 1
ATOM 3160 O O . GLN A 1 393 ? 13.768 1.432 -24.588 1.00 97.44 393 GLN A O 1
ATOM 3165 N N . SER A 1 394 ? 13.884 0.881 -26.755 1.00 98.00 394 SER A N 1
ATOM 3166 C CA . SER A 1 394 ? 13.230 2.105 -27.232 1.00 98.00 394 SER A CA 1
ATOM 3167 C C . SER A 1 394 ? 11.754 2.183 -26.830 1.00 98.00 394 SER A C 1
ATOM 3169 O O . SER A 1 394 ? 11.297 3.262 -26.452 1.00 98.00 394 SER A O 1
ATOM 3171 N N . LYS A 1 395 ? 11.018 1.068 -26.861 1.00 98.06 395 LYS A N 1
ATOM 3172 C CA . LYS A 1 395 ? 9.616 1.007 -26.417 1.00 98.06 395 LYS A CA 1
ATOM 3173 C C . LYS A 1 395 ? 9.471 1.233 -24.913 1.00 98.06 395 LYS A C 1
ATOM 3175 O O . LYS A 1 395 ? 8.673 2.072 -24.502 1.00 98.06 395 LYS A O 1
ATOM 3180 N N . TRP A 1 396 ? 10.288 0.565 -24.095 1.00 98.25 396 TRP A N 1
ATOM 3181 C CA . TRP A 1 396 ? 10.303 0.791 -22.646 1.00 98.25 396 TRP A CA 1
ATOM 3182 C C . TRP A 1 396 ? 10.699 2.223 -22.295 1.00 98.25 396 TRP A C 1
ATOM 3184 O O . TRP A 1 396 ? 10.009 2.865 -21.510 1.00 98.25 396 TRP A O 1
ATOM 3194 N N . ALA A 1 397 ? 11.738 2.770 -22.931 1.00 98.44 397 ALA A N 1
ATOM 3195 C CA . ALA A 1 397 ? 12.121 4.166 -22.741 1.00 98.44 397 ALA A CA 1
ATOM 3196 C C . ALA A 1 397 ? 10.992 5.144 -23.118 1.00 98.44 397 ALA A C 1
ATOM 3198 O O . ALA A 1 397 ? 10.795 6.152 -22.443 1.00 98.44 397 ALA A O 1
ATOM 3199 N N . HIS A 1 398 ? 10.214 4.856 -24.165 1.00 98.50 398 HIS A N 1
ATOM 3200 C CA . HIS A 1 398 ? 9.055 5.674 -24.520 1.00 98.50 398 HIS A CA 1
ATOM 3201 C C . HIS A 1 398 ? 7.954 5.626 -23.455 1.00 98.50 398 HIS A C 1
ATOM 3203 O O . HIS A 1 398 ? 7.477 6.684 -23.042 1.00 98.50 398 HIS A O 1
ATOM 3209 N N . ALA A 1 399 ? 7.623 4.432 -22.958 1.00 98.44 399 ALA A N 1
ATOM 3210 C CA . ALA A 1 399 ? 6.666 4.257 -21.869 1.00 98.44 399 ALA A CA 1
ATOM 3211 C C . ALA A 1 399 ? 7.129 4.949 -20.579 1.00 98.44 399 ALA A C 1
ATOM 3213 O O . ALA A 1 399 ? 6.359 5.663 -19.945 1.00 98.44 399 ALA A O 1
ATOM 3214 N N . PHE A 1 400 ? 8.409 4.822 -20.222 1.00 98.69 400 PHE A N 1
ATOM 3215 C CA . PHE A 1 400 ? 9.017 5.489 -19.068 1.00 98.69 400 PHE A CA 1
ATOM 3216 C C . PHE A 1 400 ? 8.983 7.004 -19.176 1.00 98.69 400 PHE A C 1
ATOM 3218 O O . PHE A 1 400 ? 8.633 7.685 -18.213 1.00 98.69 400 PHE A O 1
ATOM 3225 N N . LYS A 1 401 ? 9.263 7.540 -20.363 1.00 98.25 401 LYS A N 1
ATOM 3226 C CA . LYS A 1 401 ? 9.121 8.969 -20.616 1.00 98.25 401 LYS A CA 1
ATOM 3227 C C . LYS A 1 401 ? 7.675 9.432 -20.412 1.00 98.25 401 LYS A C 1
ATOM 3229 O O . LYS A 1 401 ? 7.444 10.398 -19.688 1.00 98.25 401 LYS A O 1
ATOM 3234 N N . GLY A 1 402 ? 6.700 8.727 -20.994 1.00 98.25 402 GLY A N 1
ATOM 3235 C CA . GLY A 1 402 ? 5.274 9.020 -20.809 1.00 98.25 402 GLY A CA 1
ATOM 3236 C C . GLY A 1 402 ? 4.834 8.925 -19.344 1.00 98.25 402 GLY A C 1
ATOM 3237 O O . GLY A 1 402 ? 4.107 9.791 -18.850 1.00 98.25 402 GLY A O 1
ATOM 3238 N N . LEU A 1 403 ? 5.337 7.923 -18.625 1.00 98.50 403 LEU A N 1
ATOM 3239 C CA . LEU A 1 403 ? 5.082 7.718 -17.206 1.00 98.50 403 LEU A CA 1
ATOM 3240 C C . LEU A 1 403 ? 5.545 8.916 -16.371 1.00 98.50 403 LEU A C 1
ATOM 3242 O O . LEU A 1 403 ? 4.749 9.480 -15.622 1.00 98.50 403 LEU A O 1
ATOM 3246 N N . VAL A 1 404 ? 6.802 9.336 -16.538 1.00 98.38 404 VAL A N 1
ATOM 3247 C CA . VAL A 1 404 ? 7.415 10.404 -15.734 1.00 98.38 404 VAL A CA 1
ATOM 3248 C C . VAL A 1 404 ? 6.896 11.793 -16.110 1.00 98.38 404 VAL A C 1
ATOM 3250 O O . VAL A 1 404 ? 6.621 12.603 -15.228 1.00 98.38 404 VAL A O 1
ATOM 3253 N N . GLU A 1 405 ? 6.755 12.096 -17.401 1.00 97.69 405 GLU A N 1
ATOM 3254 C CA . GLU A 1 405 ? 6.436 13.457 -17.860 1.00 97.69 405 GLU A CA 1
ATOM 3255 C C . GLU A 1 405 ? 4.934 13.764 -17.861 1.00 97.69 405 GLU A C 1
ATOM 3257 O O . GLU A 1 405 ? 4.543 14.933 -17.871 1.00 97.69 405 GLU A O 1
ATOM 3262 N N . ARG A 1 406 ? 4.077 12.736 -17.883 1.00 97.75 406 ARG A N 1
ATOM 3263 C CA . ARG A 1 406 ? 2.647 12.911 -18.170 1.00 97.75 406 ARG A CA 1
ATOM 3264 C C . ARG A 1 406 ? 1.732 12.140 -17.230 1.00 97.75 406 ARG A C 1
ATOM 3266 O O . ARG A 1 406 ? 0.854 12.761 -16.636 1.00 97.75 406 ARG A O 1
ATOM 3273 N N . LEU A 1 407 ? 1.899 10.824 -17.103 1.00 98.44 407 LEU A N 1
ATOM 3274 C CA . LEU A 1 407 ? 0.952 9.988 -16.353 1.00 98.44 407 LEU A CA 1
ATOM 3275 C C . LEU A 1 407 ? 1.076 10.207 -14.840 1.00 98.44 407 LEU A C 1
ATOM 3277 O O . LEU A 1 407 ? 0.093 10.553 -14.188 1.00 98.44 407 LEU A O 1
ATOM 3281 N N . TYR A 1 408 ? 2.288 10.104 -14.291 1.00 98.44 408 TYR A N 1
ATOM 3282 C CA . TYR A 1 408 ? 2.529 10.330 -12.868 1.00 98.44 408 TYR A CA 1
ATOM 3283 C C . TYR A 1 408 ? 2.185 11.768 -12.423 1.00 98.44 408 TYR A C 1
ATOM 3285 O O . TYR A 1 408 ? 1.451 11.916 -11.444 1.00 98.44 408 TYR A O 1
ATOM 3293 N N . PRO A 1 409 ? 2.586 12.841 -13.143 1.00 98.25 409 PRO A N 1
ATOM 3294 C CA . PRO A 1 409 ? 2.158 14.201 -12.809 1.00 98.25 409 PRO A CA 1
ATOM 3295 C C . PRO A 1 409 ? 0.640 14.412 -12.846 1.00 98.25 409 PRO A C 1
ATOM 3297 O O . PRO A 1 409 ? 0.101 15.135 -12.008 1.00 98.25 409 PRO A O 1
ATOM 3300 N N . ARG A 1 410 ? -0.068 13.780 -13.795 1.00 98.06 410 ARG A N 1
ATOM 3301 C CA . ARG A 1 410 ? -1.536 13.849 -13.889 1.00 98.06 410 ARG A CA 1
ATOM 3302 C C . ARG A 1 410 ? -2.195 13.210 -12.667 1.00 98.06 410 ARG A C 1
ATOM 3304 O O . ARG A 1 410 ? -3.066 13.837 -12.061 1.00 98.06 410 ARG A O 1
ATOM 3311 N N . MET A 1 411 ? -1.748 12.012 -12.288 1.00 97.44 411 MET A N 1
ATOM 3312 C CA . MET A 1 411 ? -2.204 11.321 -11.083 1.00 97.44 411 MET A CA 1
ATOM 3313 C C . MET A 1 411 ? -1.916 12.153 -9.828 1.00 97.44 411 MET A C 1
ATOM 3315 O O . MET A 1 411 ? -2.822 12.375 -9.023 1.00 97.44 411 MET A O 1
ATOM 3319 N N . HIS A 1 412 ? -0.686 12.668 -9.692 1.00 97.69 412 HIS A N 1
ATOM 3320 C CA . HIS A 1 412 ? -0.273 13.505 -8.562 1.00 97.69 412 HIS A CA 1
ATOM 3321 C C . HIS A 1 412 ? -1.190 14.714 -8.393 1.00 97.69 412 HIS A C 1
ATOM 3323 O O . HIS A 1 412 ? -1.780 14.892 -7.329 1.00 97.69 412 HIS A O 1
ATOM 3329 N N . LEU A 1 413 ? -1.414 15.469 -9.473 1.00 97.31 413 LEU A N 1
ATOM 3330 C CA . LEU A 1 413 ? -2.297 16.633 -9.477 1.00 97.31 413 LEU A CA 1
ATOM 3331 C C . LEU A 1 413 ? -3.751 16.279 -9.135 1.00 97.31 413 LEU A C 1
ATOM 3333 O O . LEU A 1 413 ? -4.422 17.054 -8.453 1.00 97.31 413 LEU A O 1
ATOM 3337 N N . ARG A 1 414 ? -4.266 15.142 -9.621 1.00 96.81 414 ARG A N 1
ATOM 3338 C CA . ARG A 1 414 ? -5.637 14.699 -9.321 1.00 96.81 414 ARG A CA 1
ATOM 3339 C C . ARG A 1 414 ? -5.821 14.473 -7.823 1.00 96.81 414 ARG A C 1
ATOM 3341 O O . ARG A 1 414 ? -6.793 14.972 -7.266 1.00 96.81 414 ARG A O 1
ATOM 3348 N N . ILE A 1 415 ? -4.890 13.771 -7.184 1.00 96.50 415 ILE A N 1
ATOM 3349 C CA . ILE A 1 415 ? -4.945 13.519 -5.739 1.00 96.50 415 ILE A CA 1
ATOM 3350 C C . ILE A 1 415 ? -4.717 14.812 -4.951 1.00 96.50 415 ILE A C 1
ATOM 3352 O O . ILE A 1 415 ? -5.467 15.065 -4.014 1.00 96.50 415 ILE A O 1
ATOM 3356 N N . SER A 1 416 ? -3.794 15.685 -5.378 1.00 96.44 416 SER A N 1
ATOM 3357 C CA . SER A 1 416 ? -3.593 17.001 -4.750 1.00 96.44 416 SER A CA 1
ATOM 3358 C C . SER A 1 416 ? -4.889 17.808 -4.704 1.00 96.44 416 SER A C 1
ATOM 3360 O O . SER A 1 416 ? -5.259 18.307 -3.650 1.00 96.44 416 SER A O 1
ATOM 3362 N N . LYS A 1 417 ? -5.651 17.851 -5.804 1.00 95.25 417 LYS A N 1
ATOM 3363 C CA . LYS A 1 417 ? -6.955 18.537 -5.845 1.00 95.25 417 LYS A CA 1
ATOM 3364 C C . LYS A 1 417 ? -7.990 17.938 -4.894 1.00 95.25 417 LYS A C 1
ATOM 3366 O O . LYS A 1 417 ? -8.862 18.659 -4.419 1.00 95.25 417 LYS A O 1
ATOM 3371 N N . VAL A 1 418 ? -7.942 16.627 -4.653 1.00 94.69 418 VAL A N 1
ATOM 3372 C CA . VAL A 1 418 ? -8.827 15.988 -3.670 1.00 94.69 418 VAL A CA 1
ATOM 3373 C C . VAL A 1 418 ? -8.399 16.374 -2.261 1.00 94.69 418 VAL A C 1
ATOM 3375 O O . VAL A 1 418 ? -9.247 16.796 -1.481 1.00 94.69 418 VAL A O 1
ATOM 3378 N N . LEU A 1 419 ? -7.099 16.299 -1.967 1.00 93.31 419 LEU A N 1
ATOM 3379 C CA . LEU A 1 419 ? -6.530 16.662 -0.670 1.00 93.31 419 LEU A CA 1
ATOM 3380 C C . LEU A 1 419 ? -6.628 18.167 -0.369 1.00 93.31 419 LEU A C 1
ATOM 3382 O O . LEU A 1 419 ? -6.636 18.541 0.791 1.00 93.31 419 LEU A O 1
ATOM 3386 N N . GLU A 1 420 ? -6.729 19.050 -1.359 1.00 89.62 420 GLU A N 1
ATOM 3387 C CA . GLU A 1 420 ? -6.953 20.489 -1.136 1.00 89.62 420 GLU A CA 1
ATOM 3388 C C . GLU A 1 420 ? -8.368 20.808 -0.621 1.00 89.62 420 GLU A C 1
ATOM 3390 O O . GLU A 1 420 ? -8.612 21.904 -0.104 1.00 89.62 420 GLU A O 1
ATOM 3395 N N . ASN A 1 421 ? -9.316 19.873 -0.746 1.00 83.38 421 ASN A N 1
ATOM 3396 C CA . ASN A 1 421 ? -10.649 20.057 -0.190 1.00 83.38 421 ASN A CA 1
ATOM 3397 C C . ASN A 1 421 ? -10.613 19.991 1.341 1.00 83.38 421 ASN A C 1
ATOM 3399 O O . ASN A 1 421 ? -9.793 19.303 1.945 1.00 83.38 421 ASN A O 1
ATOM 3403 N N . LYS A 1 422 ? -11.539 20.713 1.979 1.00 70.50 422 LYS A N 1
ATOM 3404 C CA . LYS A 1 422 ? -11.763 20.560 3.418 1.00 70.50 422 LYS A CA 1
ATOM 3405 C C . LYS A 1 422 ? -12.319 19.171 3.696 1.00 70.50 422 LYS A C 1
ATOM 3407 O O . LYS A 1 422 ? -13.307 18.800 3.055 1.00 70.50 422 LYS A O 1
ATOM 3412 N N . THR A 1 423 ? -11.767 18.513 4.715 1.00 69.25 423 THR A N 1
ATOM 3413 C CA . THR A 1 423 ? -12.314 17.275 5.264 1.00 69.25 423 THR A CA 1
ATOM 3414 C C . THR A 1 423 ? -13.814 17.400 5.476 1.00 69.25 423 THR A C 1
ATOM 3416 O O . THR A 1 423 ? -14.319 18.396 6.011 1.00 69.25 423 THR A O 1
ATOM 3419 N N . ARG A 1 424 ? -14.541 16.379 5.033 1.00 79.00 424 ARG A N 1
ATOM 3420 C CA . ARG A 1 424 ? -15.970 16.263 5.298 1.00 79.00 424 ARG A CA 1
ATOM 3421 C C . ARG A 1 424 ? -16.203 15.907 6.762 1.00 79.00 424 ARG A C 1
ATOM 3423 O O . ARG A 1 424 ? -15.359 15.295 7.408 1.00 79.00 424 ARG A O 1
ATOM 3430 N N . GLN A 1 425 ? -17.351 16.336 7.281 1.00 78.00 425 GLN A N 1
ATOM 3431 C CA . GLN A 1 425 ? -17.718 16.055 8.662 1.00 78.00 425 GLN A CA 1
ATOM 3432 C C . GLN A 1 425 ? -18.158 14.600 8.794 1.00 78.00 425 GLN A C 1
ATOM 3434 O O . GLN A 1 425 ? -19.093 14.183 8.111 1.00 78.00 425 GLN A O 1
ATOM 3439 N N . VAL A 1 426 ? -17.528 13.863 9.703 1.00 81.44 426 VAL A N 1
ATOM 3440 C CA . VAL A 1 426 ? -18.057 12.589 10.198 1.00 81.44 426 VAL A CA 1
ATOM 3441 C C . VAL A 1 426 ? -19.408 12.869 10.861 1.00 81.44 426 VAL A C 1
ATOM 3443 O O . VAL A 1 426 ? -19.540 13.855 11.596 1.00 81.44 426 VAL A O 1
ATOM 3446 N N . SER A 1 427 ? -20.424 12.043 10.603 1.00 70.81 427 SER A N 1
ATOM 3447 C CA . SER A 1 427 ? -21.667 12.111 11.372 1.00 70.81 427 SER A CA 1
ATOM 3448 C C . SER A 1 427 ? -21.807 10.884 12.259 1.00 70.81 427 SER A C 1
ATOM 3450 O O . SER A 1 427 ? -21.689 9.742 11.835 1.00 70.81 427 SER A O 1
ATOM 3452 N N . ASP A 1 428 ? -22.017 11.164 13.534 1.00 78.56 428 ASP A N 1
ATOM 3453 C CA . ASP A 1 428 ? -22.206 10.194 14.593 1.00 78.56 428 ASP A CA 1
ATOM 3454 C C . ASP A 1 428 ? -23.265 10.770 15.524 1.00 78.56 428 ASP A C 1
ATOM 3456 O O . ASP A 1 428 ? -23.372 11.991 15.681 1.00 78.56 428 ASP A O 1
ATOM 3460 N N . GLN A 1 429 ? -24.050 9.893 16.138 1.00 82.50 429 GLN A N 1
ATOM 3461 C CA . GLN A 1 429 ? -25.013 10.296 17.157 1.00 82.50 429 GLN A CA 1
ATOM 3462 C C . GLN A 1 429 ? -24.304 10.697 18.455 1.00 82.50 429 GLN A C 1
ATOM 3464 O O . GLN A 1 429 ? -24.847 11.475 19.241 1.00 82.50 429 GLN A O 1
ATOM 3469 N N . ASP A 1 430 ? -23.091 10.187 18.672 1.00 90.31 430 ASP A N 1
ATOM 3470 C CA . ASP A 1 430 ? -22.231 10.577 19.777 1.00 90.31 430 ASP A CA 1
ATOM 3471 C C . ASP A 1 430 ? -21.325 11.749 19.375 1.00 90.31 430 ASP A C 1
ATOM 3473 O O . ASP A 1 430 ? -20.270 11.584 18.757 1.00 90.31 430 ASP A O 1
ATOM 3477 N N . GLU A 1 431 ? -21.742 12.961 19.742 1.00 92.19 431 GLU A N 1
ATOM 3478 C CA . GLU A 1 431 ? -21.011 14.186 19.406 1.00 92.19 431 GLU A CA 1
ATOM 3479 C C . GLU A 1 431 ? -19.588 14.222 19.990 1.00 92.19 431 GLU A C 1
ATOM 3481 O O . GLU A 1 431 ? -18.713 14.862 19.412 1.00 92.19 431 GLU A O 1
ATOM 3486 N N . GLU A 1 432 ? -19.304 13.545 21.107 1.00 93.88 432 GLU A N 1
ATOM 3487 C CA . GLU A 1 432 ? -17.953 13.537 21.680 1.00 93.88 432 GLU A CA 1
ATOM 3488 C C . GLU A 1 432 ? -17.011 12.651 20.858 1.00 93.88 432 GLU A C 1
ATOM 3490 O O . GLU A 1 432 ? -15.916 13.090 20.493 1.00 93.88 432 GLU A O 1
ATOM 3495 N N . ALA A 1 433 ? -17.452 11.440 20.501 1.00 93.75 433 ALA A N 1
ATOM 3496 C CA . ALA A 1 433 ? -16.691 10.540 19.633 1.00 93.75 433 ALA A CA 1
ATOM 3497 C C . ALA A 1 433 ? -16.473 11.148 18.235 1.00 93.75 433 ALA A C 1
ATOM 3499 O O . ALA A 1 433 ? -15.354 11.121 17.712 1.00 93.75 433 ALA A O 1
ATOM 3500 N N . LYS A 1 434 ? -17.511 11.785 17.682 1.00 93.88 434 LYS A N 1
ATOM 3501 C CA . LYS A 1 434 ? -17.449 12.536 16.423 1.00 93.88 434 LYS A CA 1
ATOM 3502 C C . LYS A 1 434 ? -16.419 13.646 16.460 1.00 93.88 434 LYS A C 1
ATOM 3504 O O . LYS A 1 434 ? -15.525 13.685 15.620 1.00 93.88 434 LYS A O 1
ATOM 3509 N N . ASN A 1 435 ? -16.521 14.544 17.441 1.00 93.88 435 ASN A N 1
ATOM 3510 C CA . ASN A 1 435 ? -15.599 15.670 17.564 1.00 93.88 435 ASN A CA 1
ATOM 3511 C C . ASN A 1 435 ? -14.164 15.186 17.780 1.00 93.88 435 ASN A C 1
ATOM 3513 O O . ASN A 1 435 ? -13.225 15.800 17.271 1.00 93.88 435 ASN A O 1
ATOM 3517 N N . ARG A 1 436 ? -13.982 14.061 18.483 1.00 95.62 436 ARG A N 1
ATOM 3518 C CA . ARG A 1 436 ? -12.670 13.444 18.652 1.00 95.62 436 ARG A CA 1
ATOM 3519 C C . ARG A 1 436 ? -12.080 12.972 17.326 1.00 95.62 436 ARG A C 1
ATOM 3521 O O . ARG A 1 436 ? -10.954 13.351 17.015 1.00 95.62 436 ARG A O 1
ATOM 3528 N N . VAL A 1 437 ? -12.807 12.164 16.555 1.00 95.44 437 VAL A N 1
ATOM 3529 C CA . VAL A 1 437 ? -12.307 11.627 15.277 1.00 95.44 437 VAL A CA 1
ATOM 3530 C C . VAL A 1 437 ? -12.138 12.727 14.247 1.00 95.44 437 VAL A C 1
ATOM 3532 O O . VAL A 1 437 ? -11.094 12.782 13.605 1.00 95.44 437 VAL A O 1
ATOM 3535 N N . GLN A 1 438 ? -13.089 13.656 14.156 1.00 93.75 438 GLN A N 1
ATOM 3536 C CA . GLN A 1 438 ? -12.957 14.822 13.289 1.00 93.75 438 GLN A CA 1
ATOM 3537 C C . GLN A 1 438 ? -11.712 15.639 13.650 1.00 93.75 438 GLN A C 1
ATOM 3539 O O . GLN A 1 438 ? -10.950 16.020 12.770 1.00 93.75 438 GLN A O 1
ATOM 3544 N N . GLY A 1 439 ? -11.459 15.847 14.946 1.00 94.19 439 GLY A N 1
ATOM 3545 C CA . GLY A 1 439 ? -10.263 16.531 15.426 1.00 94.19 439 GLY A CA 1
ATOM 3546 C C . GLY A 1 439 ? -8.965 15.808 15.058 1.00 94.19 439 GLY A C 1
ATOM 3547 O O . GLY A 1 439 ? -7.993 16.474 14.712 1.00 94.19 439 GLY A O 1
ATOM 3548 N N . ILE A 1 440 ? -8.946 14.471 15.091 1.00 95.69 440 ILE A N 1
ATOM 3549 C CA . ILE A 1 440 ? -7.797 13.676 14.629 1.00 95.69 440 ILE A CA 1
ATOM 3550 C C . ILE A 1 440 ? -7.612 13.840 13.116 1.00 95.69 440 ILE A C 1
ATOM 3552 O O . ILE A 1 440 ? -6.493 14.048 12.652 1.00 95.69 440 ILE A O 1
ATOM 3556 N N . ILE A 1 441 ? -8.694 13.795 12.337 1.00 93.88 441 ILE A N 1
ATOM 3557 C CA . ILE A 1 441 ? -8.593 13.916 10.883 1.00 93.88 441 ILE A CA 1
ATOM 3558 C C . ILE A 1 441 ? -8.112 15.315 10.482 1.00 93.88 441 ILE A C 1
ATOM 3560 O O . ILE A 1 441 ? -7.135 15.436 9.747 1.00 93.88 441 ILE A O 1
ATOM 3564 N N . ASP A 1 442 ? -8.750 16.365 10.996 1.00 92.38 442 ASP A N 1
ATOM 3565 C CA . ASP A 1 442 ? -8.494 17.746 10.576 1.00 92.38 442 ASP A CA 1
ATOM 3566 C C . ASP A 1 442 ? -7.139 18.270 11.048 1.00 92.38 442 ASP A C 1
ATOM 3568 O O . ASP A 1 442 ? -6.468 18.995 10.315 1.00 92.38 442 ASP A O 1
ATOM 3572 N N . ASN A 1 443 ? -6.731 17.917 12.270 1.00 93.12 443 ASN A N 1
ATOM 3573 C CA . ASN A 1 443 ? -5.522 18.482 12.870 1.00 93.12 443 ASN A CA 1
ATOM 3574 C C . ASN A 1 443 ? -4.288 17.591 12.705 1.00 93.12 443 ASN A C 1
ATOM 3576 O O . ASN A 1 443 ? -3.176 18.097 12.848 1.00 93.12 443 ASN A O 1
ATOM 3580 N N . HIS A 1 444 ? -4.463 16.298 12.405 1.00 93.56 444 HIS A N 1
ATOM 3581 C CA . HIS A 1 444 ? -3.356 15.340 12.352 1.00 93.56 444 HIS A CA 1
ATOM 3582 C C . HIS A 1 444 ? -3.296 14.589 11.017 1.00 93.56 444 HIS A C 1
ATOM 3584 O O . HIS A 1 444 ? -2.311 14.734 10.294 1.00 93.56 444 HIS A O 1
ATOM 3590 N N . LEU A 1 445 ? -4.339 13.841 10.632 1.00 94.19 445 LEU A N 1
ATOM 3591 C CA . LEU A 1 445 ? -4.302 13.009 9.417 1.00 94.19 445 LEU A CA 1
ATOM 3592 C C . LEU A 1 445 ? -4.158 13.847 8.138 1.00 94.19 445 LEU A C 1
ATOM 3594 O O . LEU A 1 445 ? -3.330 13.545 7.282 1.00 94.19 445 LEU A O 1
ATOM 3598 N N . HIS A 1 446 ? -4.966 14.898 7.994 1.00 93.88 446 HIS A N 1
ATOM 3599 C CA . HIS A 1 446 ? -5.005 15.705 6.778 1.00 93.88 446 HIS A CA 1
ATOM 3600 C C . HIS A 1 446 ? -3.720 16.522 6.560 1.00 93.88 446 HIS A C 1
ATOM 3602 O O . HIS A 1 446 ? -3.150 16.424 5.469 1.00 93.88 446 HIS A O 1
ATOM 3608 N N . PRO A 1 447 ? -3.176 17.235 7.569 1.00 93.12 447 PRO A N 1
ATOM 3609 C CA . PRO A 1 447 ? -1.857 17.858 7.460 1.00 93.12 447 PRO A CA 1
ATOM 3610 C C . PRO A 1 447 ? -0.743 16.855 7.136 1.00 93.12 447 PRO A C 1
ATOM 3612 O O . PRO A 1 447 ? 0.089 17.128 6.269 1.00 93.12 447 PRO A O 1
ATOM 3615 N N . LEU A 1 448 ? -0.762 15.679 7.776 1.00 93.69 448 LEU A N 1
ATOM 3616 C CA . LEU A 1 448 ? 0.184 14.596 7.511 1.00 93.69 448 LEU A CA 1
ATOM 3617 C C . LEU A 1 448 ? 0.108 14.134 6.047 1.00 93.69 448 LEU A C 1
ATOM 3619 O O . LEU A 1 448 ? 1.134 14.012 5.382 1.00 93.69 448 LEU A O 1
ATOM 3623 N N . ALA A 1 449 ? -1.096 13.923 5.515 1.00 95.25 449 ALA A N 1
ATOM 3624 C CA . ALA A 1 449 ? -1.303 13.509 4.130 1.00 95.25 449 ALA A CA 1
ATOM 3625 C C . ALA A 1 449 ? -0.801 14.542 3.114 1.00 95.25 449 ALA A C 1
ATOM 3627 O O . ALA A 1 449 ? -0.190 14.159 2.117 1.00 95.25 449 ALA A O 1
ATOM 3628 N N . LEU A 1 450 ? -1.016 15.839 3.361 1.00 94.31 450 LEU A N 1
ATOM 3629 C CA . LEU A 1 450 ? -0.498 16.911 2.504 1.00 94.31 450 LEU A CA 1
ATOM 3630 C C . LEU A 1 450 ? 1.036 16.911 2.475 1.00 94.31 450 LEU A C 1
ATOM 3632 O O . LEU A 1 450 ? 1.640 17.000 1.405 1.00 94.31 450 LEU A O 1
ATOM 3636 N N . GLU A 1 451 ? 1.671 16.760 3.637 1.00 93.06 451 GLU A N 1
ATOM 3637 C CA . GLU A 1 451 ? 3.129 16.684 3.745 1.00 93.06 451 GLU A CA 1
ATOM 3638 C C . GLU A 1 451 ? 3.698 15.446 3.035 1.00 93.06 451 GLU A C 1
ATOM 3640 O O . GLU A 1 451 ? 4.680 15.516 2.282 1.00 93.06 451 GLU A O 1
ATOM 3645 N N . ILE A 1 452 ? 3.059 14.300 3.255 1.00 95.31 452 ILE A N 1
ATOM 3646 C CA . ILE A 1 452 ? 3.391 13.054 2.580 1.00 95.31 452 ILE A CA 1
ATOM 3647 C C . ILE A 1 452 ? 3.280 13.229 1.064 1.00 95.31 452 ILE A C 1
ATOM 3649 O O . ILE A 1 452 ? 4.210 12.887 0.336 1.00 95.31 452 ILE A O 1
ATOM 3653 N N . TRP A 1 453 ? 2.171 13.778 0.571 1.00 95.88 453 TRP A N 1
ATOM 3654 C CA . TRP A 1 453 ? 1.938 13.898 -0.865 1.00 95.88 453 TRP A CA 1
ATOM 3655 C C . TRP A 1 453 ? 2.927 14.854 -1.537 1.00 95.88 453 TRP A C 1
ATOM 3657 O O . TRP A 1 453 ? 3.409 14.585 -2.642 1.00 95.88 453 TRP A O 1
ATOM 3667 N N . GLU A 1 454 ? 3.319 15.921 -0.838 1.00 94.31 454 GLU A N 1
ATOM 3668 C CA . GLU A 1 454 ? 4.383 16.819 -1.283 1.00 94.31 454 GLU A CA 1
ATOM 3669 C C . GLU A 1 454 ? 5.745 16.115 -1.316 1.00 94.31 454 GLU A C 1
ATOM 3671 O O . GLU A 1 454 ? 6.579 16.409 -2.177 1.00 94.31 454 GLU A O 1
ATOM 3676 N N . THR A 1 455 ? 5.995 15.134 -0.438 1.00 93.38 455 THR A N 1
ATOM 3677 C CA . THR A 1 455 ? 7.223 14.318 -0.477 1.00 93.38 455 THR A CA 1
ATOM 3678 C C . THR A 1 455 ? 7.412 13.657 -1.844 1.00 93.38 455 THR A C 1
ATOM 3680 O O . THR A 1 455 ? 8.538 13.670 -2.349 1.00 93.38 455 THR A O 1
ATOM 3683 N N . PHE A 1 456 ? 6.319 13.247 -2.489 1.00 95.81 456 PHE A N 1
ATOM 3684 C CA . PHE A 1 456 ? 6.292 12.589 -3.795 1.00 95.81 456 PHE A CA 1
ATOM 3685 C C . PHE A 1 456 ? 6.062 13.543 -4.989 1.00 95.81 456 PHE A C 1
ATOM 3687 O O . PHE A 1 456 ? 5.685 13.103 -6.075 1.00 95.81 456 PHE A O 1
ATOM 3694 N N . SER A 1 457 ? 6.284 14.851 -4.831 1.00 96.38 457 SER A N 1
ATOM 3695 C CA . SER A 1 457 ? 6.069 15.833 -5.905 1.00 96.38 457 SER A CA 1
ATOM 3696 C C . SER A 1 457 ? 6.883 15.524 -7.182 1.00 96.38 457 SER A C 1
ATOM 3698 O O . SER A 1 457 ? 8.105 15.357 -7.096 1.00 96.38 457 SER A O 1
ATOM 3700 N N . PRO A 1 458 ? 6.262 15.514 -8.384 1.00 95.31 458 PRO A N 1
ATOM 3701 C CA . PRO A 1 458 ? 6.960 15.282 -9.653 1.00 95.31 458 PRO A CA 1
ATOM 3702 C C . PRO A 1 458 ? 8.100 16.270 -9.936 1.00 95.31 458 PRO A C 1
ATOM 3704 O O . PRO A 1 458 ? 9.032 15.946 -10.668 1.00 95.31 458 PRO A O 1
ATOM 3707 N N . SER A 1 459 ? 8.059 17.465 -9.334 1.00 94.25 459 SER A N 1
ATOM 3708 C CA . SER A 1 459 ? 9.110 18.484 -9.463 1.00 94.25 459 SER A CA 1
ATOM 3709 C C . SER A 1 459 ? 10.476 18.024 -8.943 1.00 94.25 459 SER A C 1
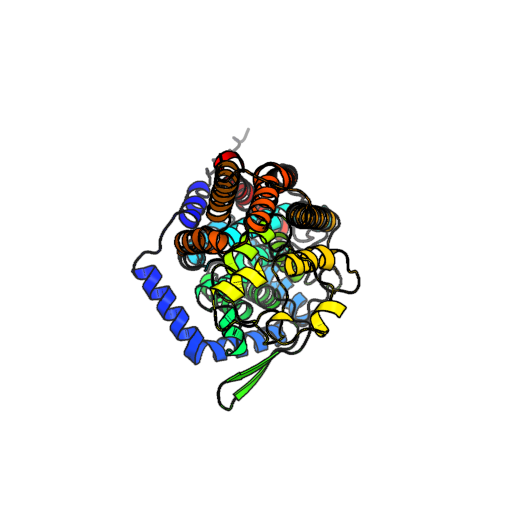ATOM 3711 O O . SER A 1 459 ? 11.486 18.619 -9.295 1.00 94.25 459 SER A O 1
ATOM 3713 N N . LYS A 1 460 ? 10.522 16.961 -8.131 1.00 91.88 460 LYS A N 1
ATOM 3714 C CA . LYS A 1 460 ? 11.754 16.403 -7.551 1.00 91.88 460 LYS A CA 1
ATOM 3715 C C . LYS A 1 460 ? 12.467 15.402 -8.463 1.00 91.88 460 LYS A C 1
ATOM 3717 O O . LYS A 1 460 ? 13.531 14.906 -8.096 1.00 91.88 460 LYS A O 1
ATOM 3722 N N . ILE A 1 461 ? 11.879 15.068 -9.612 1.00 88.94 461 ILE A N 1
ATOM 3723 C CA . ILE A 1 461 ? 12.448 14.107 -10.567 1.00 88.94 461 ILE A CA 1
ATOM 3724 C C . ILE A 1 461 ? 13.459 14.793 -11.504 1.00 88.94 461 ILE A C 1
ATOM 3726 O O . ILE A 1 461 ? 14.455 14.175 -11.899 1.00 88.94 461 ILE A O 1
ATOM 3730 N N . PHE A 1 462 ? 13.214 16.063 -11.841 1.00 82.38 462 PHE A N 1
ATOM 3731 C CA . PHE A 1 462 ? 13.970 16.823 -12.839 1.00 82.38 462 PHE A CA 1
ATOM 3732 C C . PHE A 1 462 ? 15.052 17.709 -12.228 1.00 82.38 462 PHE A C 1
ATOM 3734 O O . PHE A 1 462 ? 14.765 18.408 -11.231 1.00 82.38 462 PHE A O 1
#

Secondary structure (DSSP, 8-state):
------------SHHHHHHHHHH----HHHHHHHHHHHHHHHTHHHHHHHHHHHHHHHHTSSHHHHHHHHHHHHHHHHTS-TTHHHHHHHHHHHHHHTPPTTSSHHHHHHHHHHHHHHTTSGGGGGS-HHHHHHHHHHHHHTTGGGGTS-GGGGGG-SS-HHHHHHHHHHHHHBTTB-HHHHHHHHHHHHTTT---SPEEEEETTEEEEE-------BTTBTHHHHHHHHHHHHHTSHHHHHHHHHHTTSS----TTSSSS----SSHHHHHHHHT-S----HHHHTTSPTTTTSPPHHHHHHHHHHHTT-TTSGGGTT--HHHHHHHHHHHHHHHHHHHHHH-TT----HHHHHHHHHHHHHHHHHH---TTHHHHHHHHHHHHTTS-HHHHHHHHHHHHHIIIIIHHHHHHHHHHHHTSPPPPP--S-HHHHHHHHHHIIIIIHHHHHHHHHHT-GGGT-

pLDDT: mean 89.17, std 12.63, range [26.3, 98.69]

Sequence (462 aa):
MVPEVVDPVIQSESPKIVQEIYRGSLSESESQRILELRNYYAGEGDIVVYNDIQRLRQEVGTIEGWKQTKEKAREELKQVPGDILEKLLERFSPLIKNLPAGHSRGHFLRDTAYLTAIFQDNEISEHDSVEVFVGMVGGMYHDIGNSVADRYDEAKRFSGHAEIGSDIFGRTATGLLGENLIKMSKLVIAGHTHYLRDRIMTKGEQTRSLKPYDDEVVQGERIAYWWTRQSDRMDAQGPIMDVRHILTKAEPTEDFDGREFHKVWESSGDDFKHQFSTVLRTAEKRVQLESPESTQNVLEHLTMFARSNFNSALPYAKYDNPLYSNLITAAAEEQAEFVQDALSQNINLTPEKREEAFEAFFKLSNMLEPAKNTPATIGLLRDKFKLLSEEDQSKWAHAFKGLVERLYPRMHLRISKVLENKTRQVSDQDEEAKNRVQGIIDNHLHPLALEIWETFSPSKIF

Foldseek 3Di:
DDDDPPPPPPPDPLLVLLCCLLPNADDPVLVVVLVVLLVCCVPPVLVVLLVVLVVLCVQCLDPVSVVVLLVVQLVQLLVFDLCLVVLLSVLLSSLQQQAAQLRHVLLLLQLLLQLLLLLLFQCLQQAALLLNLLLNLLSNQLQSLNSNAPQLCPLQTSAHSQSSSLVVQLVSCPPNTDPSSSSSSSNLSNQLVQDPAWRWHDHPPDIDIDGHGNQDQDSNGNCSSLSSNLSSLLCCFALNVLLRLLLVLLFADQDSRNPLQGDDDPDSLVSLQLQLPLDADDLVRLVVDDPPSSHDHSLNVLLVSLCVLVDPVDCSCVPQDPSSNVLRNLRSVNSVVLSCLLNDPPQQDDPVLLVVLLLLSLLLSCLSGVHPCSVVSSVSSVVSLVSYDSVNSRSNSRSSCCSLVPGVQVSLVVSVVSLPDQRDQHHDPPVSSRVSSSSSSRSPSSVSSNSSSVSSHSVSSD

Radius of gyration: 22.46 Å; chains: 1; bounding box: 48×74×64 Å